Protein AF-A0A4U5VN07-F1 (afdb_monomer_lite)

Sequence (622 aa):
MDTQDQLTPVELQERLQALTEENLHLRDRNERLYTKMGYLESRLGHLANSSTDLSCRLVQSEEEKLKISKELVEEKIQTNKMREQFEEDTFELKTKILNQDAVIAELEMERDKLLRELQSAEARLKVGEKSGQGLSEEYATLKTNYQALAEAHDKELAQSEELSAELLALAQAQDTLRRQLQEQQHSVKTTTQGLHGELDRVRALISSMSHNRVKLEDLAALDKEQKSMEQTLLGNQDEIRDMLGKMKNSYEEQQRKLEEKVVAMGKEHQENKRAIRNNQQELSEQSAALMCSQSHVKEVEEENSKLQLRVKELNEEYRARLVCYLQDLSEYIDGLGEDKSPPETSKMRAFVDSMLQDVRSSYRAREEQLATAARSYKKRFQKITKTHHALLIAYRRDFLVQREQIMATPGSSLDPGPPEAHFSLDPAELRDETEKELQHLRQDKARLEGQLQAAREQVGFEKERALLITRATVAEAQVSELQDYIDNHLIRSGSHLMLRRKEVLNSHRYLVRVCEPGARQPCHNWNGQALCEGVHSEGIYGNARKEEGESGSEEEKVTMSTRNVEALCQGVMGTRTCQLGIRDAKVWSWTSGSLSAGAELMERQQDAWPLSHRKMWTDHMV

Organism: Collichthys lucidus (NCBI:txid240159)

InterPro domains:
  IPR029329 Domain of unknown function DUF4472 [PF14739] (61-167)
  IPR039873 Coiled-coil domain-containing protein 78 [PTHR22106] (10-458)

Structure (mmCIF, N/CA/C/O backbone):
data_AF-A0A4U5VN07-F1
#
_entry.id   AF-A0A4U5VN07-F1
#
loop_
_atom_site.group_PDB
_atom_site.id
_atom_site.type_symbol
_atom_site.label_atom_id
_atom_site.label_alt_id
_atom_site.label_comp_id
_atom_site.label_asym_id
_atom_site.label_entity_id
_atom_site.label_seq_id
_atom_site.pdbx_PDB_ins_code
_atom_site.Cartn_x
_atom_site.Cartn_y
_atom_site.Cartn_z
_atom_site.occupancy
_atom_site.B_iso_or_equiv
_atom_site.auth_seq_id
_atom_site.auth_comp_id
_atom_site.auth_asym_id
_atom_site.auth_atom_id
_atom_site.pdbx_PDB_model_num
ATOM 1 N N . MET A 1 1 ? 106.675 -15.591 -94.551 1.00 37.06 1 MET A N 1
ATOM 2 C CA . MET A 1 1 ? 105.604 -16.294 -95.288 1.00 37.06 1 MET A CA 1
ATOM 3 C C . MET A 1 1 ? 104.345 -15.460 -95.146 1.00 37.06 1 MET A C 1
ATOM 5 O O . MET A 1 1 ? 103.502 -15.759 -94.317 1.00 37.06 1 MET A O 1
ATOM 9 N N . ASP A 1 2 ? 104.322 -14.241 -95.678 1.00 41.53 2 ASP A N 1
ATOM 10 C CA . ASP A 1 2 ? 104.415 -13.868 -97.104 1.00 41.53 2 ASP A CA 1
ATOM 11 C C . ASP A 1 2 ? 103.267 -14.452 -97.916 1.00 41.53 2 ASP A C 1
ATOM 13 O O . ASP A 1 2 ? 103.430 -15.479 -98.559 1.00 41.53 2 ASP A O 1
ATOM 17 N N . THR A 1 3 ? 102.135 -13.757 -97.871 1.00 45.22 3 THR A N 1
ATOM 18 C CA . THR A 1 3 ? 101.269 -13.476 -99.023 1.00 45.22 3 THR A CA 1
ATOM 19 C C . THR A 1 3 ? 100.518 -12.196 -98.677 1.00 45.22 3 THR A C 1
ATOM 21 O O . THR A 1 3 ? 99.387 -12.204 -98.195 1.00 45.22 3 THR A O 1
ATOM 24 N N . GLN A 1 4 ? 101.218 -11.074 -98.815 1.00 50.81 4 GLN A N 1
ATOM 25 C CA . GLN A 1 4 ? 100.593 -9.764 -98.858 1.00 50.81 4 GLN A CA 1
ATOM 26 C C . GLN A 1 4 ? 99.996 -9.639 -100.258 1.00 50.81 4 GLN A C 1
ATOM 28 O O . GLN A 1 4 ? 100.651 -9.137 -101.169 1.00 50.81 4 GLN A O 1
ATOM 33 N N . ASP A 1 5 ? 98.792 -10.186 -100.437 1.00 52.19 5 ASP A N 1
ATOM 34 C CA . ASP A 1 5 ? 97.997 -9.927 -101.632 1.00 52.19 5 ASP A CA 1
ATOM 35 C C . ASP A 1 5 ? 97.761 -8.418 -101.682 1.00 52.19 5 ASP A C 1
ATOM 37 O O . ASP A 1 5 ? 97.031 -7.841 -100.869 1.00 52.19 5 ASP A O 1
ATOM 41 N N . GLN A 1 6 ? 98.474 -7.761 -102.599 1.00 55.31 6 GLN A N 1
ATOM 42 C CA . GLN A 1 6 ? 98.223 -6.386 -102.992 1.00 55.31 6 GLN A CA 1
ATOM 43 C C . GLN A 1 6 ? 96.867 -6.364 -103.695 1.00 55.31 6 GLN A C 1
ATOM 45 O O . GLN A 1 6 ? 96.784 -6.456 -104.916 1.00 55.31 6 GLN A O 1
ATOM 50 N N . LEU A 1 7 ? 95.809 -6.284 -102.888 1.00 55.81 7 LEU A N 1
ATOM 51 C CA . LEU A 1 7 ? 94.464 -5.976 -103.347 1.00 55.81 7 LEU A CA 1
ATOM 52 C C . LEU A 1 7 ? 94.530 -4.683 -104.158 1.00 55.81 7 LEU A C 1
ATOM 54 O O . LEU A 1 7 ? 95.069 -3.666 -103.704 1.00 55.81 7 LEU A O 1
ATOM 58 N N . THR A 1 8 ? 94.000 -4.730 -105.371 1.00 61.91 8 THR A N 1
ATOM 59 C CA . THR A 1 8 ? 93.901 -3.553 -106.227 1.00 61.91 8 THR A CA 1
ATOM 60 C C . THR A 1 8 ? 93.030 -2.485 -105.541 1.00 61.91 8 THR A C 1
ATOM 62 O O . THR A 1 8 ? 92.157 -2.819 -104.733 1.00 61.91 8 THR A O 1
ATOM 65 N N . PRO A 1 9 ? 93.216 -1.182 -105.836 1.00 68.81 9 PRO A N 1
ATOM 66 C CA . PRO A 1 9 ? 92.411 -0.112 -105.232 1.00 68.81 9 PRO A CA 1
ATOM 67 C C . PRO A 1 9 ? 90.896 -0.329 -105.380 1.00 68.81 9 PRO A C 1
ATOM 69 O O . PRO A 1 9 ? 90.124 0.110 -104.533 1.00 68.81 9 PRO A O 1
ATOM 72 N N . VAL A 1 10 ? 90.487 -1.042 -106.436 1.00 72.62 10 VAL A N 1
ATOM 73 C CA . VAL A 1 10 ? 89.098 -1.406 -106.734 1.00 72.62 10 VAL A CA 1
ATOM 74 C C . VAL A 1 10 ? 88.590 -2.510 -105.799 1.00 72.62 10 VAL A C 1
ATOM 76 O O . VAL A 1 10 ? 87.535 -2.341 -105.197 1.00 72.62 10 VAL A O 1
ATOM 79 N N . GLU A 1 11 ? 89.356 -3.581 -105.573 1.00 74.62 11 GLU A N 1
ATOM 80 C CA . GLU A 1 11 ? 88.974 -4.673 -104.656 1.00 74.62 11 GLU A CA 1
ATOM 81 C C . GLU A 1 11 ? 88.922 -4.214 -103.189 1.00 74.62 11 GLU A C 1
ATOM 83 O O . GLU A 1 11 ? 88.074 -4.661 -102.413 1.00 74.62 11 GLU A O 1
ATOM 88 N N . LEU A 1 12 ? 89.800 -3.282 -102.793 1.00 77.81 12 LEU A N 1
ATOM 89 C CA . LEU A 1 12 ? 89.718 -2.628 -101.481 1.00 77.81 12 LEU A CA 1
ATOM 90 C C . LEU A 1 12 ? 88.442 -1.792 -101.348 1.00 77.81 12 LEU A C 1
ATOM 92 O O . LEU A 1 12 ? 87.825 -1.790 -100.284 1.00 77.81 12 LEU A O 1
ATOM 96 N N . GLN A 1 13 ? 88.033 -1.101 -102.412 1.00 81.88 13 GLN A N 1
ATOM 97 C CA . GLN A 1 13 ? 86.827 -0.279 -102.416 1.00 81.88 13 GLN A CA 1
ATOM 98 C C . GLN A 1 13 ? 85.548 -1.126 -102.387 1.00 81.88 13 GLN A C 1
ATOM 100 O O . GLN A 1 13 ? 84.640 -0.810 -101.622 1.00 81.88 13 GLN A O 1
ATOM 105 N N . GLU A 1 14 ? 85.503 -2.236 -103.123 1.00 82.75 14 GLU A N 1
ATOM 106 C CA . GLU A 1 14 ? 84.403 -3.209 -103.072 1.00 82.75 14 GLU A CA 1
ATOM 107 C C . GLU A 1 14 ? 84.309 -3.891 -101.701 1.00 82.75 14 GLU A C 1
ATOM 109 O O . GLU A 1 14 ? 83.222 -4.018 -101.138 1.00 82.75 14 GLU A O 1
ATOM 114 N N . ARG A 1 15 ? 85.444 -4.267 -101.097 1.00 84.38 15 ARG A N 1
ATOM 115 C CA . ARG A 1 15 ? 85.459 -4.856 -99.750 1.00 84.38 15 ARG A CA 1
ATOM 116 C C . ARG A 1 15 ? 85.052 -3.856 -98.670 1.00 84.38 15 ARG A C 1
ATOM 118 O O . ARG A 1 15 ? 84.368 -4.238 -97.723 1.00 84.38 15 ARG A O 1
ATOM 125 N N . LEU A 1 16 ? 85.435 -2.586 -98.807 1.00 83.94 16 LEU A N 1
ATOM 126 C CA . LEU A 1 16 ? 84.947 -1.514 -97.939 1.00 83.94 16 LEU A CA 1
ATOM 127 C C . LEU A 1 16 ? 83.439 -1.309 -98.107 1.00 83.94 16 LEU A C 1
ATOM 129 O O . LEU A 1 16 ? 82.750 -1.205 -97.098 1.00 83.94 16 LEU A O 1
ATOM 133 N N . GLN A 1 17 ? 82.918 -1.317 -99.337 1.00 85.69 17 GLN A N 1
ATOM 134 C CA . GLN A 1 17 ? 81.478 -1.227 -99.600 1.00 85.69 17 GLN A CA 1
ATOM 135 C C . GLN A 1 17 ? 80.708 -2.401 -98.976 1.00 85.69 17 GLN A C 1
ATOM 137 O O . GLN A 1 17 ? 79.785 -2.166 -98.197 1.00 85.69 17 GLN A O 1
ATOM 142 N N . ALA A 1 18 ? 81.147 -3.644 -99.191 1.00 87.31 18 ALA A N 1
ATOM 143 C CA . ALA A 1 18 ? 80.535 -4.829 -98.586 1.00 87.31 18 ALA A CA 1
ATOM 144 C C . ALA A 1 18 ? 80.555 -4.779 -97.046 1.00 87.31 18 ALA A C 1
ATOM 146 O O . ALA A 1 18 ? 79.549 -5.059 -96.397 1.00 87.31 18 ALA A O 1
ATOM 147 N N . LEU A 1 19 ? 81.671 -4.346 -96.446 1.00 88.62 19 LEU A N 1
ATOM 148 C CA . LEU A 1 19 ? 81.761 -4.135 -94.999 1.00 88.62 19 LEU A CA 1
ATOM 149 C C . LEU A 1 19 ? 80.844 -3.005 -94.518 1.00 88.62 19 LEU A C 1
ATOM 151 O O . LEU A 1 19 ? 80.299 -3.099 -93.418 1.00 88.62 19 LEU A O 1
ATOM 155 N N . THR A 1 20 ? 80.659 -1.929 -95.289 1.00 89.00 20 THR A N 1
ATOM 156 C CA . THR A 1 20 ? 79.708 -0.867 -94.922 1.00 89.00 20 THR A CA 1
ATOM 157 C C . THR A 1 20 ? 78.258 -1.335 -94.991 1.00 89.00 20 THR A C 1
ATOM 159 O O . THR A 1 20 ? 77.483 -1.003 -94.095 1.00 89.00 20 THR A O 1
ATOM 162 N N . GLU A 1 21 ? 77.905 -2.148 -95.986 1.00 90.81 21 GLU A N 1
ATOM 163 C CA . GLU A 1 21 ? 76.577 -2.756 -96.118 1.00 90.81 21 GLU A CA 1
ATOM 164 C C . GLU A 1 21 ? 76.308 -3.768 -94.996 1.00 90.81 21 GLU A C 1
ATOM 166 O O . GLU A 1 21 ? 75.241 -3.745 -94.381 1.00 90.81 21 GLU A O 1
ATOM 171 N N . GLU A 1 22 ? 77.291 -4.602 -94.648 1.00 92.56 22 GLU A N 1
ATOM 172 C CA . GLU A 1 22 ? 77.198 -5.526 -93.514 1.00 92.56 22 GLU A CA 1
ATOM 173 C C . GLU A 1 22 ? 77.054 -4.771 -92.184 1.00 92.56 22 GLU A C 1
ATOM 175 O O . GLU A 1 22 ? 76.196 -5.109 -91.368 1.00 92.56 22 GLU A O 1
ATOM 180 N N . ASN A 1 23 ? 77.831 -3.702 -91.975 1.00 91.94 23 ASN A N 1
ATOM 181 C CA . ASN A 1 23 ? 77.691 -2.843 -90.797 1.00 91.94 23 ASN A CA 1
ATOM 182 C C . ASN A 1 23 ? 76.313 -2.175 -90.731 1.00 91.94 23 ASN A C 1
ATOM 184 O O . ASN A 1 23 ? 75.759 -2.047 -89.638 1.00 91.94 23 ASN A O 1
ATOM 188 N N . LEU A 1 24 ? 75.747 -1.763 -91.869 1.00 93.00 24 LEU A N 1
ATOM 189 C CA . LEU A 1 24 ? 74.392 -1.220 -91.929 1.00 93.00 24 LEU A CA 1
ATOM 190 C C . LEU A 1 24 ? 73.359 -2.287 -91.538 1.00 93.00 24 LEU A C 1
ATOM 192 O O . LEU A 1 24 ? 72.538 -2.051 -90.658 1.00 93.00 24 LEU A O 1
ATOM 196 N N . HIS A 1 25 ? 73.461 -3.496 -92.093 1.00 93.12 25 HIS A N 1
ATOM 197 C CA . HIS A 1 25 ? 72.570 -4.603 -91.743 1.00 93.12 25 HIS A CA 1
ATOM 198 C C . HIS A 1 25 ? 72.690 -5.017 -90.263 1.00 93.12 25 HIS A C 1
ATOM 200 O O . HIS A 1 25 ? 71.691 -5.326 -89.606 1.00 93.12 25 HIS A O 1
ATOM 206 N N . LEU A 1 26 ? 73.902 -5.009 -89.699 1.00 94.00 26 LEU A N 1
ATOM 207 C CA . LEU A 1 26 ? 74.126 -5.255 -88.273 1.00 94.00 26 LEU A CA 1
ATOM 208 C C . LEU A 1 26 ? 73.518 -4.152 -87.399 1.00 94.00 26 LEU A C 1
ATOM 210 O O . LEU A 1 26 ? 72.950 -4.467 -86.353 1.00 94.00 26 LEU A O 1
ATOM 214 N N . ARG A 1 27 ? 73.585 -2.884 -87.826 1.00 93.38 27 ARG A N 1
ATOM 215 C CA . ARG A 1 27 ? 72.910 -1.767 -87.147 1.00 93.38 27 ARG A CA 1
ATOM 216 C C . ARG A 1 27 ? 71.397 -1.951 -87.150 1.00 93.38 27 ARG A C 1
ATOM 218 O O . ARG A 1 27 ? 70.814 -1.970 -86.071 1.00 93.38 27 ARG A O 1
ATOM 225 N N . ASP A 1 28 ? 70.791 -2.223 -88.302 1.00 94.25 28 ASP A N 1
ATOM 226 C CA . ASP A 1 28 ? 69.347 -2.476 -88.411 1.00 94.25 28 ASP A CA 1
ATOM 227 C C . ASP A 1 28 ? 68.909 -3.664 -87.542 1.00 94.25 28 ASP A C 1
ATOM 229 O O . ASP A 1 28 ? 67.870 -3.640 -86.873 1.00 94.25 28 ASP A O 1
ATOM 233 N N . ARG A 1 29 ? 69.709 -4.738 -87.520 1.00 94.88 29 ARG A N 1
ATOM 234 C CA . ARG A 1 29 ? 69.444 -5.905 -86.672 1.00 94.88 29 ARG A CA 1
ATOM 235 C C . ARG A 1 29 ? 69.554 -5.559 -85.188 1.00 94.88 29 ARG A C 1
ATOM 237 O O . ARG A 1 29 ? 68.705 -6.005 -84.416 1.00 94.88 29 ARG A O 1
ATOM 244 N N . ASN A 1 30 ? 70.551 -4.772 -84.794 1.00 94.94 30 ASN A N 1
ATOM 245 C CA . ASN A 1 30 ? 70.700 -4.297 -83.422 1.00 94.94 30 ASN A CA 1
ATOM 246 C C . ASN A 1 30 ? 69.535 -3.391 -83.016 1.00 94.94 30 ASN A C 1
ATOM 248 O O . ASN A 1 30 ? 68.976 -3.595 -81.945 1.00 94.94 30 ASN A O 1
ATOM 252 N N . GLU A 1 31 ? 69.084 -2.473 -83.870 1.00 95.12 31 GLU A N 1
ATOM 253 C CA . GLU A 1 31 ? 67.903 -1.638 -83.607 1.00 95.12 31 GLU A CA 1
ATOM 254 C C . GLU A 1 31 ? 66.633 -2.482 -83.401 1.00 95.12 31 GLU A C 1
ATOM 256 O O . GLU A 1 31 ? 65.867 -2.269 -82.454 1.00 95.12 31 GLU A O 1
ATOM 261 N N . ARG A 1 32 ? 66.431 -3.527 -84.215 1.00 95.44 32 ARG A N 1
ATOM 262 C CA . ARG A 1 32 ? 65.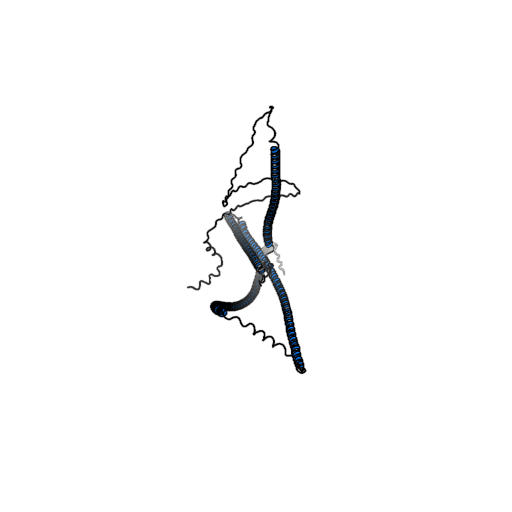335 -4.496 -84.016 1.00 95.44 32 ARG A CA 1
ATOM 263 C C . ARG A 1 32 ? 65.467 -5.291 -82.716 1.00 95.44 32 ARG A C 1
ATOM 265 O O . ARG A 1 32 ? 64.456 -5.688 -82.138 1.00 95.44 32 ARG A O 1
ATOM 272 N N . LEU A 1 33 ? 66.687 -5.576 -82.265 1.00 96.06 33 LEU A N 1
ATOM 273 C CA . LEU A 1 33 ? 66.914 -6.224 -80.973 1.00 96.06 33 LEU A CA 1
ATOM 274 C C . LEU A 1 33 ? 66.648 -5.255 -79.817 1.00 96.06 33 LEU A C 1
ATOM 276 O O . LEU A 1 33 ? 65.955 -5.645 -78.885 1.00 96.06 33 LEU A O 1
ATOM 280 N N . TYR A 1 34 ? 67.090 -3.998 -79.899 1.00 95.56 34 TYR A N 1
ATOM 281 C CA . TYR A 1 34 ? 66.819 -2.975 -78.884 1.00 95.56 34 TYR A CA 1
ATOM 282 C C . TYR A 1 34 ? 65.325 -2.692 -78.723 1.00 95.56 34 TYR A C 1
ATOM 284 O O . TYR A 1 34 ? 64.832 -2.644 -77.601 1.00 95.56 34 TYR A O 1
ATOM 292 N N . THR A 1 35 ? 64.575 -2.591 -79.821 1.00 96.12 35 THR A N 1
ATOM 293 C CA . THR A 1 35 ? 63.109 -2.430 -79.765 1.00 96.12 35 THR A CA 1
ATOM 294 C C . THR A 1 35 ? 62.417 -3.636 -79.123 1.00 96.12 35 THR A C 1
ATOM 296 O O . THR A 1 35 ? 61.515 -3.467 -78.303 1.00 96.12 35 THR A O 1
ATOM 299 N N . LYS A 1 36 ? 62.867 -4.862 -79.426 1.00 96.56 36 LYS A N 1
ATOM 300 C CA . LYS A 1 36 ? 62.377 -6.080 -78.758 1.00 96.56 36 LYS A CA 1
ATOM 301 C C . LYS A 1 36 ? 62.746 -6.124 -77.277 1.00 96.56 36 LYS A C 1
ATOM 303 O O . LYS A 1 36 ? 61.898 -6.507 -76.477 1.00 96.56 36 LYS A O 1
ATOM 308 N N . MET A 1 37 ? 63.969 -5.739 -76.909 1.00 96.06 37 MET A N 1
ATOM 309 C CA . MET A 1 37 ? 64.384 -5.647 -75.507 1.00 96.06 37 MET A CA 1
ATOM 310 C C . MET A 1 37 ? 63.524 -4.627 -74.762 1.00 96.06 37 MET A C 1
ATOM 312 O O . MET A 1 37 ? 62.933 -4.994 -73.757 1.00 96.06 37 MET A O 1
ATOM 316 N N . GLY A 1 38 ? 63.319 -3.426 -75.311 1.00 96.31 38 GLY A N 1
ATOM 317 C CA . GLY A 1 38 ? 62.449 -2.412 -74.705 1.00 96.31 38 GLY A CA 1
ATOM 318 C C . GLY A 1 38 ? 60.993 -2.871 -74.545 1.00 96.31 38 GLY A C 1
ATOM 319 O O . GLY A 1 38 ? 60.358 -2.599 -73.524 1.00 96.31 38 GLY A O 1
ATOM 320 N N . TYR A 1 39 ? 60.457 -3.633 -75.506 1.00 96.81 39 TYR A N 1
ATOM 321 C CA . TYR A 1 39 ? 59.136 -4.259 -75.371 1.00 96.81 39 TYR A CA 1
ATOM 322 C C . TYR A 1 39 ? 59.096 -5.300 -74.240 1.00 96.81 39 TYR A C 1
ATOM 324 O O . TYR A 1 39 ? 58.155 -5.314 -73.445 1.00 96.81 39 TYR A O 1
ATOM 332 N N . LEU A 1 40 ? 60.107 -6.171 -74.151 1.00 96.50 40 LEU A N 1
ATOM 333 C CA . LEU A 1 40 ? 60.197 -7.175 -73.089 1.00 96.50 40 LEU A CA 1
ATOM 334 C C . LEU A 1 40 ? 60.383 -6.530 -71.713 1.00 96.50 40 LEU A C 1
ATOM 336 O O . LEU A 1 40 ? 59.720 -6.949 -70.771 1.00 96.50 40 LEU A O 1
ATOM 340 N N . GLU A 1 41 ? 61.208 -5.492 -71.604 1.00 96.31 41 GLU A N 1
ATOM 341 C CA . GLU A 1 41 ? 61.393 -4.697 -70.386 1.00 96.31 41 GLU A CA 1
ATOM 342 C C . GLU A 1 41 ? 60.084 -4.037 -69.950 1.00 96.31 41 GLU A C 1
ATOM 344 O O . GLU A 1 41 ? 59.689 -4.159 -68.792 1.00 96.31 41 GLU A O 1
ATOM 349 N N . SER A 1 42 ? 59.349 -3.428 -70.885 1.00 96.50 42 SER A N 1
ATOM 350 C CA . SER A 1 42 ? 58.036 -2.835 -70.604 1.00 96.50 42 SER A CA 1
ATOM 351 C C . SER A 1 42 ? 57.043 -3.891 -70.117 1.00 96.50 42 SER A C 1
ATOM 353 O O . SER A 1 42 ? 56.349 -3.696 -69.120 1.00 96.50 42 SER A O 1
ATOM 355 N N . ARG A 1 43 ? 56.996 -5.056 -70.775 1.00 97.38 43 ARG A N 1
ATOM 356 C CA . ARG A 1 43 ? 56.123 -6.167 -70.377 1.00 97.38 43 ARG A CA 1
ATOM 357 C C . ARG A 1 43 ? 56.510 -6.741 -69.013 1.00 97.38 43 ARG A C 1
ATOM 359 O O . ARG A 1 43 ? 55.618 -7.050 -68.230 1.00 97.38 43 ARG A O 1
ATOM 366 N N . LEU A 1 44 ? 57.802 -6.866 -68.714 1.00 96.75 44 LEU A N 1
ATOM 367 C CA . LEU A 1 44 ? 58.292 -7.269 -67.395 1.00 96.75 44 LEU A CA 1
ATOM 368 C C . LEU A 1 44 ? 57.910 -6.242 -66.326 1.00 96.75 44 LEU A C 1
ATOM 370 O O . LEU A 1 44 ? 57.446 -6.640 -65.263 1.00 96.75 44 LEU A O 1
ATOM 374 N N . GLY A 1 45 ? 58.015 -4.945 -66.624 1.00 97.12 45 GLY A N 1
ATOM 375 C CA . GLY A 1 45 ? 57.554 -3.872 -65.742 1.00 97.12 45 GLY A CA 1
ATOM 376 C C . GLY A 1 45 ? 56.052 -3.956 -65.458 1.00 97.12 45 GLY A C 1
ATOM 377 O O . GLY A 1 45 ? 55.637 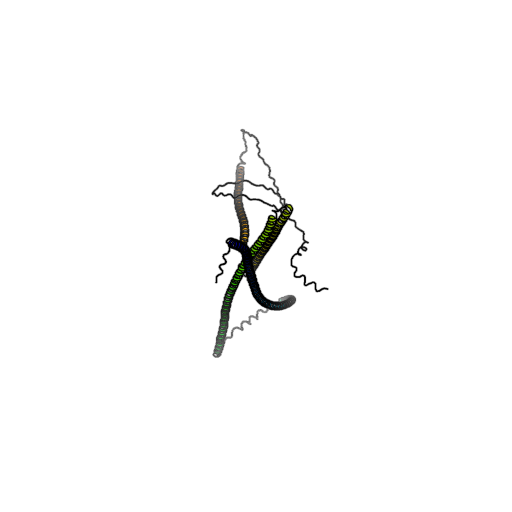-3.914 -64.303 1.00 97.12 45 GLY A O 1
ATOM 378 N N . HIS A 1 46 ? 55.228 -4.168 -66.488 1.00 96.75 46 HIS A N 1
ATOM 379 C CA . HIS A 1 46 ? 53.789 -4.385 -66.311 1.00 96.75 46 HIS A CA 1
ATOM 380 C C . HIS A 1 46 ? 53.480 -5.640 -65.489 1.00 96.75 46 HIS A C 1
ATOM 382 O O . HIS A 1 46 ? 52.629 -5.587 -64.604 1.00 96.75 46 HIS A O 1
ATOM 388 N N . LEU A 1 47 ? 54.178 -6.752 -65.743 1.00 96.19 47 LEU A N 1
ATOM 389 C CA . LEU A 1 47 ? 54.012 -7.983 -64.970 1.00 96.19 47 LEU A CA 1
ATOM 390 C C . LEU A 1 47 ? 54.401 -7.776 -63.503 1.00 96.19 47 LEU A C 1
ATOM 392 O O . LEU A 1 47 ? 53.632 -8.161 -62.627 1.00 96.19 47 LEU A O 1
ATOM 396 N N . ALA A 1 48 ? 55.524 -7.109 -63.228 1.00 96.06 48 ALA A N 1
ATOM 397 C CA . ALA A 1 48 ? 55.951 -6.777 -61.872 1.00 96.06 48 ALA A CA 1
ATOM 398 C C . ALA A 1 48 ? 54.913 -5.900 -61.155 1.00 96.06 48 ALA A C 1
ATOM 400 O O . ALA A 1 48 ? 54.511 -6.233 -60.044 1.00 96.06 48 ALA A O 1
ATOM 401 N N . ASN A 1 49 ? 54.404 -4.858 -61.819 1.00 96.44 49 ASN A N 1
ATOM 402 C CA . ASN A 1 49 ? 53.368 -3.980 -61.268 1.00 96.44 49 ASN A CA 1
ATOM 403 C C . ASN A 1 49 ? 52.045 -4.719 -61.013 1.00 96.44 49 ASN A C 1
ATOM 405 O O . ASN A 1 49 ? 51.394 -4.496 -59.999 1.00 96.44 49 ASN A O 1
ATOM 409 N N . SER A 1 50 ? 51.640 -5.623 -61.910 1.00 96.44 50 SER A N 1
ATOM 410 C CA . SER A 1 50 ? 50.440 -6.443 -61.696 1.00 96.44 50 SER A CA 1
ATOM 411 C C . SER A 1 50 ? 50.627 -7.452 -60.559 1.00 96.44 50 SER A C 1
ATOM 413 O O . SER A 1 50 ? 49.711 -7.676 -59.775 1.00 96.44 50 SER A O 1
ATOM 415 N N . SER A 1 51 ? 51.827 -8.023 -60.418 1.00 96.25 51 SER A N 1
ATOM 416 C CA . SER A 1 51 ? 52.160 -8.937 -59.326 1.00 96.25 51 SER A CA 1
ATOM 417 C C . SER A 1 51 ? 52.159 -8.218 -57.978 1.00 96.25 51 SER A C 1
ATOM 419 O O . SER A 1 51 ? 51.699 -8.790 -56.987 1.00 96.25 51 SER A O 1
ATOM 421 N N . THR A 1 52 ? 52.659 -6.980 -57.919 1.00 96.81 52 THR A N 1
ATOM 422 C CA . THR A 1 52 ? 52.641 -6.181 -56.689 1.00 96.81 52 THR A CA 1
ATOM 423 C C . THR A 1 52 ? 51.229 -5.710 -56.344 1.00 96.81 52 THR A C 1
ATOM 425 O O . THR A 1 52 ? 50.838 -5.861 -55.192 1.00 96.81 52 THR A O 1
ATOM 428 N N . ASP A 1 53 ? 50.423 -5.255 -57.313 1.00 97.81 53 ASP A N 1
ATOM 429 C CA . ASP A 1 53 ? 49.005 -4.900 -57.099 1.00 97.81 53 ASP A CA 1
ATOM 430 C C . ASP A 1 53 ? 48.197 -6.088 -56.554 1.00 97.81 53 ASP A C 1
ATOM 432 O O . ASP A 1 53 ? 47.507 -5.962 -55.543 1.00 97.81 53 ASP A O 1
ATOM 436 N N . LEU A 1 54 ? 48.341 -7.277 -57.154 1.00 96.88 54 LEU A N 1
ATOM 437 C CA . LEU A 1 54 ? 47.681 -8.490 -56.660 1.00 96.88 54 LEU A CA 1
ATOM 438 C C . LEU A 1 54 ? 48.132 -8.864 -55.241 1.00 96.88 54 LEU A C 1
ATOM 440 O O . LEU A 1 54 ? 47.299 -9.253 -54.425 1.00 96.88 54 LEU A O 1
ATOM 444 N N . SER A 1 55 ? 49.423 -8.710 -54.931 1.00 97.00 55 SER A N 1
ATOM 445 C CA . SER A 1 55 ? 49.946 -8.967 -53.583 1.00 97.00 55 SER A CA 1
ATOM 446 C C . SER A 1 55 ? 49.370 -7.982 -52.559 1.00 97.00 55 SER A C 1
ATOM 448 O O . SER A 1 55 ? 48.946 -8.401 -51.487 1.00 97.00 55 SER A O 1
ATOM 450 N N . CYS A 1 56 ? 49.274 -6.693 -52.900 1.00 97.06 56 CYS A N 1
ATOM 451 C CA . CYS A 1 56 ? 48.652 -5.678 -52.044 1.00 97.06 56 CYS A CA 1
ATOM 452 C C . CYS A 1 56 ? 47.168 -5.971 -51.785 1.00 97.06 56 CYS A C 1
ATOM 454 O O . CYS A 1 56 ? 46.719 -5.888 -50.644 1.00 97.06 56 CYS A O 1
ATOM 456 N N . ARG A 1 57 ? 46.407 -6.353 -52.820 1.00 98.06 57 ARG A N 1
ATOM 457 C CA . ARG A 1 57 ? 44.984 -6.707 -52.672 1.00 98.06 57 ARG A CA 1
ATOM 458 C C . ARG A 1 57 ? 44.780 -7.949 -51.815 1.00 98.06 57 ARG A C 1
ATOM 460 O O . ARG A 1 57 ? 43.838 -7.992 -51.029 1.00 98.06 57 ARG A O 1
ATOM 467 N N . LEU A 1 58 ? 45.654 -8.947 -51.950 1.00 97.88 58 LEU A N 1
ATOM 468 C CA . LEU A 1 58 ? 45.610 -10.134 -51.102 1.00 97.88 58 LEU A CA 1
ATOM 469 C C . LEU A 1 58 ? 45.807 -9.752 -49.632 1.00 97.88 58 LEU A C 1
ATOM 471 O O . LEU A 1 58 ? 44.975 -10.121 -48.808 1.00 97.88 58 LEU A O 1
ATOM 475 N N . VAL A 1 59 ? 46.833 -8.950 -49.326 1.00 97.94 59 VAL A N 1
ATOM 476 C CA . VAL A 1 59 ? 47.092 -8.461 -47.961 1.00 97.94 59 VAL A CA 1
ATOM 477 C C . VAL A 1 59 ? 45.882 -7.707 -47.404 1.00 97.94 59 VAL A C 1
ATOM 479 O O . VAL A 1 59 ? 45.430 -8.021 -46.308 1.00 97.94 59 VAL A O 1
ATOM 482 N N . GLN A 1 60 ? 45.288 -6.792 -48.175 1.00 97.31 60 GLN A N 1
ATOM 483 C CA . GLN A 1 60 ? 44.080 -6.067 -47.756 1.00 97.31 60 GLN A CA 1
ATOM 484 C C . GLN A 1 60 ? 42.907 -7.014 -47.462 1.00 97.31 60 GLN A C 1
ATOM 486 O O . GLN A 1 60 ? 42.240 -6.875 -46.441 1.00 97.31 60 GLN A O 1
ATOM 491 N N . SER A 1 61 ? 42.685 -8.024 -48.309 1.00 96.69 61 SER A N 1
ATOM 492 C CA . SER A 1 61 ? 41.616 -9.004 -48.083 1.00 96.69 61 SER A CA 1
ATOM 493 C C . SER A 1 61 ? 41.850 -9.868 -46.835 1.00 96.69 61 SER A C 1
ATOM 495 O O . SER A 1 61 ? 40.901 -10.232 -46.137 1.00 96.69 61 SER A O 1
ATOM 497 N N . GLU A 1 62 ? 43.110 -10.184 -46.518 1.00 97.56 62 GLU A N 1
ATOM 498 C CA . GLU A 1 62 ? 43.477 -10.902 -45.296 1.00 97.56 62 GLU A CA 1
ATOM 499 C C . GLU A 1 62 ? 43.294 -10.022 -44.053 1.00 97.56 62 GLU A C 1
ATOM 501 O O . GLU A 1 62 ? 42.754 -10.494 -43.051 1.00 97.56 62 GLU A O 1
ATOM 506 N N . GLU A 1 63 ? 43.660 -8.740 -44.123 1.00 97.50 63 GLU A N 1
ATOM 507 C CA . GLU A 1 63 ? 43.431 -7.757 -43.059 1.00 97.50 63 GLU A CA 1
ATOM 508 C C . GLU A 1 63 ? 41.936 -7.560 -42.774 1.00 97.50 63 GLU A C 1
ATOM 510 O O . GLU A 1 63 ? 41.516 -7.595 -41.615 1.00 97.50 63 GLU A O 1
ATOM 515 N N . GLU A 1 64 ? 41.110 -7.422 -43.813 1.00 97.00 64 GLU A N 1
ATOM 516 C CA . GLU A 1 64 ? 39.654 -7.331 -43.682 1.00 97.00 64 GLU A CA 1
ATOM 517 C C . GLU A 1 64 ? 39.065 -8.603 -43.066 1.00 97.00 64 GLU A C 1
ATOM 519 O O . GLU A 1 64 ? 38.258 -8.531 -42.137 1.00 97.00 64 GLU A O 1
ATOM 524 N N . LYS A 1 65 ? 39.512 -9.784 -43.509 1.00 98.25 65 LYS A N 1
ATOM 525 C CA . LYS A 1 65 ? 39.087 -11.061 -42.924 1.00 98.25 65 LYS A CA 1
ATOM 526 C C . LYS A 1 65 ? 39.449 -11.150 -41.442 1.00 98.25 65 LYS A C 1
ATOM 528 O O . LYS A 1 65 ? 38.627 -11.599 -40.640 1.00 98.25 65 LYS A O 1
ATOM 533 N N . LEU A 1 66 ? 40.655 -10.723 -41.065 1.00 98.19 66 LEU A N 1
ATOM 534 C CA . LEU A 1 66 ? 41.079 -10.680 -39.666 1.00 98.19 66 LEU A CA 1
ATOM 535 C C . LEU A 1 66 ? 40.229 -9.695 -38.862 1.00 98.19 66 LEU A C 1
ATOM 537 O O . LEU A 1 66 ? 39.782 -10.044 -37.768 1.00 98.19 66 LEU A O 1
ATOM 541 N N . LYS A 1 67 ? 39.932 -8.519 -39.420 1.00 98.38 67 LYS A N 1
ATOM 542 C CA . LYS A 1 67 ? 39.060 -7.519 -38.798 1.00 98.38 67 LYS A CA 1
ATOM 543 C C . LYS A 1 67 ? 37.658 -8.074 -38.526 1.00 98.38 67 LYS A C 1
ATOM 545 O O . LYS A 1 67 ? 37.214 -8.029 -37.383 1.00 98.38 67 LYS A O 1
ATOM 550 N N . ILE A 1 68 ? 37.021 -8.697 -39.518 1.00 98.00 68 ILE A N 1
ATOM 551 C CA . ILE A 1 68 ? 35.701 -9.333 -39.358 1.00 98.00 68 ILE A CA 1
ATOM 552 C C . ILE A 1 68 ? 35.765 -10.472 -38.331 1.00 98.00 68 ILE A C 1
ATOM 554 O O . ILE A 1 68 ? 34.874 -10.611 -37.497 1.00 98.00 68 ILE A O 1
ATOM 558 N N . SER A 1 69 ? 36.828 -11.286 -38.348 1.00 97.56 69 SER A N 1
ATOM 559 C CA . SER A 1 69 ? 36.989 -12.374 -37.374 1.00 97.56 69 SER A CA 1
ATOM 560 C C . SER A 1 69 ? 37.146 -11.864 -35.937 1.00 97.56 69 SER A C 1
ATOM 562 O O . SER A 1 69 ? 36.624 -12.483 -35.011 1.00 97.56 69 SER A O 1
ATOM 564 N N . LYS A 1 70 ? 37.812 -10.717 -35.752 1.00 98.44 70 LYS A N 1
ATOM 565 C CA . LYS A 1 70 ? 37.955 -10.044 -34.459 1.00 98.44 70 LYS A CA 1
ATOM 566 C C . LYS A 1 70 ? 36.610 -9.507 -33.973 1.00 98.44 70 LYS A C 1
ATOM 568 O O . LYS A 1 70 ? 36.225 -9.819 -32.851 1.00 98.44 70 LYS A O 1
ATOM 573 N N . GLU A 1 71 ? 35.891 -8.773 -34.820 1.00 97.94 71 GLU A N 1
ATOM 574 C CA . GLU A 1 71 ? 34.557 -8.238 -34.508 1.00 97.94 71 GLU A CA 1
ATOM 575 C C . GLU A 1 71 ? 33.581 -9.371 -34.146 1.00 97.94 71 GLU A C 1
ATOM 577 O O . GLU A 1 71 ? 32.884 -9.296 -33.139 1.00 97.94 71 GLU A O 1
ATOM 582 N N . LEU A 1 72 ? 33.608 -10.493 -34.874 1.00 98.38 72 LEU A N 1
ATOM 583 C CA . LEU A 1 72 ? 32.793 -11.671 -34.560 1.00 98.38 72 LEU A CA 1
ATOM 584 C C . LEU A 1 72 ? 33.104 -12.261 -33.174 1.00 98.38 72 LEU A C 1
ATOM 586 O O . LEU A 1 72 ? 32.198 -12.696 -32.460 1.00 98.38 72 LEU A O 1
ATOM 590 N N . VAL A 1 73 ? 34.383 -12.320 -32.793 1.00 98.62 73 VAL A N 1
ATOM 591 C CA . VAL A 1 73 ? 34.786 -12.797 -31.462 1.00 98.62 73 VAL A CA 1
ATOM 592 C C . VAL A 1 73 ? 34.355 -11.809 -30.380 1.00 98.62 73 VAL A C 1
ATOM 594 O O . VAL A 1 73 ? 33.856 -12.245 -29.344 1.00 98.62 73 VAL A O 1
ATOM 597 N N . GLU A 1 74 ? 34.494 -10.506 -30.614 1.00 98.12 74 GLU A N 1
ATOM 598 C CA . GLU A 1 74 ? 34.043 -9.462 -29.689 1.00 98.12 74 GLU A CA 1
ATOM 599 C C . GLU A 1 74 ? 32.529 -9.535 -29.457 1.00 98.12 74 GLU A C 1
ATOM 601 O O . GLU A 1 74 ? 32.100 -9.602 -28.305 1.00 98.12 74 GLU A O 1
ATOM 606 N N . GLU A 1 75 ? 31.730 -9.655 -30.517 1.00 97.62 75 GLU A N 1
ATOM 607 C CA . GLU A 1 75 ? 30.277 -9.852 -30.430 1.00 97.62 75 GLU A CA 1
ATOM 608 C C . GLU A 1 75 ? 29.908 -11.139 -29.679 1.00 97.62 75 GLU A C 1
ATOM 610 O O . GLU A 1 75 ? 28.995 -11.162 -28.850 1.00 97.62 75 GLU A O 1
ATOM 615 N N . LYS A 1 76 ? 30.654 -12.230 -29.894 1.00 97.62 76 LYS A N 1
ATOM 616 C CA . LYS A 1 76 ? 30.440 -13.487 -29.162 1.00 97.62 76 LYS A CA 1
ATOM 617 C C . LYS A 1 76 ? 30.768 -13.352 -27.675 1.00 97.62 76 LYS A C 1
ATOM 619 O O . LYS A 1 76 ? 30.069 -13.930 -26.842 1.00 97.62 76 LYS A O 1
ATOM 624 N N . ILE A 1 77 ? 31.806 -12.591 -27.329 1.00 98.38 77 ILE A N 1
ATOM 625 C CA . ILE A 1 77 ? 32.139 -12.274 -25.936 1.00 98.38 77 ILE A CA 1
ATOM 626 C C . ILE A 1 77 ? 31.034 -11.417 -25.317 1.00 98.38 77 ILE A C 1
ATOM 628 O O . ILE A 1 77 ? 30.600 -11.719 -24.210 1.00 98.38 77 ILE A O 1
ATOM 632 N N . GLN A 1 78 ? 30.548 -10.387 -26.014 1.00 97.81 78 GLN A N 1
ATOM 633 C CA . GLN A 1 78 ? 29.449 -9.550 -25.527 1.00 97.81 78 GLN A CA 1
ATOM 634 C C . GLN A 1 78 ? 28.167 -10.365 -25.322 1.00 97.81 78 GLN A C 1
ATOM 636 O O . GLN A 1 78 ? 27.557 -10.286 -24.261 1.00 97.81 78 GLN A O 1
ATOM 641 N N . THR A 1 79 ? 27.816 -11.229 -26.276 1.00 97.69 79 THR A N 1
ATOM 642 C CA . THR A 1 79 ? 26.665 -12.138 -26.167 1.00 97.69 79 THR A CA 1
ATOM 643 C C . THR A 1 79 ? 26.790 -13.063 -24.954 1.00 97.69 79 THR A C 1
ATOM 645 O O . THR A 1 79 ? 25.828 -13.243 -24.209 1.00 97.69 79 THR A O 1
ATOM 648 N N . ASN A 1 80 ? 27.977 -13.635 -24.723 1.00 98.25 80 ASN A N 1
ATOM 649 C CA . ASN A 1 80 ? 28.227 -14.474 -23.552 1.00 98.25 80 ASN A CA 1
ATOM 650 C C . ASN A 1 80 ? 28.120 -13.681 -22.243 1.00 98.25 80 ASN A C 1
ATOM 652 O O . ASN A 1 80 ? 27.488 -14.174 -21.319 1.00 98.25 80 ASN A O 1
ATOM 656 N N . LYS A 1 81 ? 28.661 -12.457 -22.180 1.00 98.44 81 LYS A N 1
ATOM 657 C CA . LYS A 1 81 ? 28.539 -11.582 -21.001 1.00 98.44 81 LYS A CA 1
ATOM 658 C C . LYS A 1 81 ? 27.084 -11.260 -20.674 1.00 98.44 81 LYS A C 1
ATOM 660 O O . LYS A 1 81 ? 26.691 -11.346 -19.519 1.00 98.44 81 LYS A O 1
ATOM 665 N N . MET A 1 82 ? 26.280 -10.933 -21.688 1.00 95.75 82 MET A N 1
ATOM 666 C CA . MET A 1 82 ? 24.847 -10.702 -21.491 1.00 95.75 82 MET A CA 1
ATOM 667 C C . MET A 1 82 ? 24.151 -11.968 -20.985 1.00 95.75 82 MET A C 1
ATOM 669 O O . MET A 1 82 ? 23.340 -11.894 -20.070 1.00 95.75 82 MET A O 1
ATOM 673 N N . ARG A 1 83 ? 24.483 -13.145 -21.536 1.00 98.00 83 ARG A N 1
ATOM 674 C CA . ARG A 1 83 ? 23.938 -14.422 -21.051 1.00 98.00 83 ARG A CA 1
ATOM 675 C C . ARG A 1 83 ? 24.314 -14.692 -19.591 1.00 98.00 83 ARG A C 1
ATOM 677 O O . ARG A 1 83 ? 23.441 -15.083 -18.831 1.00 98.00 83 ARG A O 1
ATOM 684 N N . GLU A 1 84 ? 25.571 -14.477 -19.211 1.00 97.31 84 GLU A N 1
ATOM 685 C CA . GLU A 1 84 ? 26.045 -14.650 -17.829 1.00 97.31 84 GLU A CA 1
ATOM 686 C C . GLU A 1 84 ? 25.285 -13.734 -16.860 1.00 97.31 84 GLU A C 1
ATOM 688 O O . GLU A 1 84 ? 24.812 -14.207 -15.832 1.00 97.31 84 GLU A O 1
ATOM 693 N N . GLN A 1 85 ? 25.070 -12.467 -17.229 1.00 96.50 85 GLN A N 1
ATOM 694 C CA . GLN A 1 85 ? 24.245 -11.538 -16.445 1.00 96.50 85 GLN A CA 1
ATOM 695 C C . GLN A 1 85 ? 22.800 -12.027 -16.307 1.00 96.50 85 GLN A C 1
ATOM 697 O O . GLN A 1 85 ? 22.255 -12.045 -15.210 1.00 96.50 85 GLN A O 1
ATOM 702 N N . PHE A 1 86 ? 22.183 -12.493 -17.398 1.00 96.25 86 PHE A N 1
ATOM 703 C CA . PHE A 1 86 ? 20.829 -13.044 -17.325 1.00 96.25 86 PHE A CA 1
ATOM 704 C C . PHE A 1 86 ? 20.748 -14.293 -16.441 1.00 96.25 86 PHE A C 1
ATOM 706 O O . PHE A 1 86 ? 19.742 -14.495 -15.761 1.00 96.25 86 PHE A O 1
ATOM 713 N N . GLU A 1 87 ? 21.771 -15.147 -16.450 1.00 97.88 87 GLU A N 1
ATOM 714 C CA . GLU A 1 87 ? 21.847 -16.327 -15.583 1.00 97.88 87 GLU A CA 1
ATOM 715 C C . GLU A 1 87 ? 21.998 -15.933 -14.104 1.00 97.88 87 GLU A C 1
ATOM 717 O O . GLU A 1 87 ? 21.322 -16.518 -13.254 1.00 97.88 87 GLU A O 1
ATOM 722 N N . GLU A 1 88 ? 22.808 -14.914 -13.805 1.00 97.69 88 GLU A N 1
ATOM 723 C CA . GLU A 1 88 ? 22.969 -14.337 -12.465 1.00 97.69 88 GLU A CA 1
ATOM 724 C C . GLU A 1 88 ? 21.654 -13.731 -11.952 1.00 97.69 88 GLU A C 1
ATOM 726 O O . GLU A 1 88 ? 21.145 -14.166 -10.916 1.00 97.69 88 GLU A O 1
ATOM 731 N N . ASP A 1 89 ? 21.022 -12.845 -12.726 1.00 96.75 89 ASP A N 1
ATOM 732 C CA . ASP A 1 89 ? 19.726 -12.241 -12.391 1.00 96.75 89 ASP A CA 1
ATOM 733 C C . ASP A 1 89 ? 18.645 -13.311 -12.180 1.00 96.75 89 ASP A C 1
ATOM 735 O O . ASP A 1 89 ? 17.835 -13.241 -11.251 1.00 96.75 89 ASP A O 1
ATOM 739 N N . THR A 1 90 ? 18.634 -14.349 -13.023 1.00 97.31 90 THR A N 1
ATOM 740 C CA . THR A 1 90 ? 17.693 -15.470 -12.892 1.00 97.31 90 THR A CA 1
ATOM 741 C C . THR A 1 90 ? 17.913 -16.220 -11.580 1.00 97.31 90 THR A C 1
ATOM 743 O O . THR A 1 90 ? 16.944 -16.605 -10.918 1.00 97.31 90 THR A O 1
ATOM 746 N N . PHE A 1 91 ? 19.167 -16.433 -11.181 1.00 98.12 91 PHE A N 1
ATOM 747 C CA . PHE A 1 91 ? 19.499 -17.085 -9.919 1.00 98.12 91 PHE A CA 1
ATOM 748 C C . PHE A 1 91 ? 19.109 -16.225 -8.710 1.00 98.12 91 PHE A C 1
ATOM 750 O O . PHE A 1 91 ? 18.512 -16.738 -7.755 1.00 98.12 91 PHE A O 1
ATOM 757 N N . GLU A 1 92 ? 19.372 -14.919 -8.756 1.00 97.94 92 GLU A N 1
ATOM 758 C CA . GLU A 1 92 ? 18.965 -13.986 -7.706 1.00 97.94 92 GLU A CA 1
ATOM 759 C C . GLU A 1 92 ? 17.445 -13.930 -7.547 1.00 97.94 92 GLU A C 1
ATOM 761 O O . GLU A 1 92 ? 16.926 -14.047 -6.433 1.00 97.94 92 GLU A O 1
ATOM 766 N N . LEU A 1 93 ? 16.713 -13.793 -8.655 1.00 96.56 93 LEU A N 1
ATOM 767 C CA . LEU A 1 93 ? 15.252 -13.775 -8.650 1.00 96.56 93 LEU A CA 1
ATOM 768 C C . LEU A 1 93 ? 14.686 -15.088 -8.117 1.00 96.56 93 LEU A C 1
ATOM 770 O O . LEU A 1 93 ? 13.788 -15.069 -7.277 1.00 96.56 93 LEU A O 1
ATOM 774 N N . LYS A 1 94 ? 15.241 -16.230 -8.531 1.00 98.38 94 LYS A N 1
ATOM 775 C CA . LYS A 1 94 ? 14.836 -17.540 -8.011 1.00 98.38 94 LYS A CA 1
ATOM 776 C C . LYS A 1 94 ? 15.072 -17.651 -6.505 1.00 98.38 94 LYS A C 1
ATOM 778 O O . LYS A 1 94 ? 14.226 -18.188 -5.796 1.00 98.38 94 LYS A O 1
ATOM 783 N N . THR A 1 95 ? 16.182 -17.111 -6.009 1.00 98.38 95 THR A N 1
ATOM 784 C CA . THR A 1 95 ? 16.480 -17.068 -4.571 1.00 98.38 95 THR A CA 1
ATOM 785 C C . THR A 1 95 ? 15.472 -16.192 -3.821 1.00 98.38 95 THR A C 1
ATOM 787 O O . THR A 1 95 ? 14.955 -16.602 -2.784 1.00 98.38 95 THR A O 1
ATOM 790 N N . LYS A 1 96 ? 15.121 -15.018 -4.365 1.00 98.31 96 LYS A N 1
ATOM 791 C CA . LYS A 1 96 ? 14.091 -14.135 -3.790 1.00 98.31 96 LYS A CA 1
ATOM 792 C C . LYS A 1 96 ? 12.713 -14.803 -3.758 1.00 98.31 96 LYS A C 1
ATOM 794 O O . LYS A 1 96 ? 12.041 -14.704 -2.737 1.00 98.31 96 LYS A O 1
ATOM 799 N N . ILE A 1 97 ? 12.326 -15.511 -4.822 1.00 97.31 97 ILE A N 1
ATOM 800 C CA . ILE A 1 97 ? 11.064 -16.268 -4.883 1.00 97.31 97 ILE A CA 1
ATOM 801 C C . ILE A 1 97 ? 11.032 -17.341 -3.793 1.00 97.31 97 ILE A C 1
ATOM 803 O O . ILE A 1 97 ? 10.083 -17.382 -3.024 1.00 97.31 97 ILE A O 1
ATOM 807 N N . LEU A 1 98 ? 12.092 -18.142 -3.650 1.00 98.19 98 LEU A N 1
ATOM 808 C CA . LEU A 1 98 ? 12.149 -19.178 -2.611 1.00 98.19 98 LEU A CA 1
ATOM 809 C C . LEU A 1 98 ? 12.057 -18.598 -1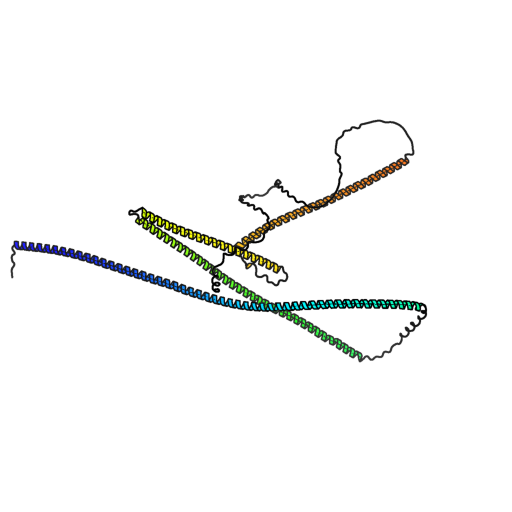.192 1.00 98.19 98 LEU A C 1
ATOM 811 O O . LEU A 1 98 ? 11.402 -19.179 -0.330 1.00 98.19 98 LEU A O 1
ATOM 815 N N . ASN A 1 99 ? 12.680 -17.443 -0.948 1.00 97.44 99 ASN A N 1
ATOM 816 C CA . ASN A 1 99 ? 12.566 -16.757 0.338 1.00 97.44 99 ASN A CA 1
ATOM 817 C C . ASN A 1 99 ? 11.140 -16.243 0.584 1.00 97.44 99 ASN A C 1
ATOM 819 O O . ASN A 1 99 ? 10.635 -16.347 1.698 1.00 97.44 99 ASN A O 1
ATOM 823 N N . GLN A 1 100 ? 10.478 -15.705 -0.444 1.00 97.94 100 GLN A N 1
ATOM 824 C CA . GLN A 1 100 ? 9.081 -15.277 -0.349 1.00 97.94 100 GLN A CA 1
ATOM 825 C C . GLN A 1 100 ? 8.142 -16.465 -0.116 1.00 97.94 100 GLN A C 1
ATOM 827 O O . GLN A 1 100 ? 7.263 -16.366 0.734 1.00 97.94 100 GLN A O 1
ATOM 832 N N . ASP A 1 101 ? 8.362 -17.595 -0.789 1.00 97.81 101 ASP A N 1
ATOM 833 C CA . ASP A 1 101 ? 7.598 -18.829 -0.583 1.00 97.81 101 ASP A CA 1
ATOM 834 C C . ASP A 1 101 ? 7.747 -19.351 0.856 1.00 97.81 101 ASP A C 1
ATOM 836 O O . ASP A 1 101 ? 6.768 -19.795 1.457 1.00 97.81 101 ASP A O 1
ATOM 840 N N . ALA A 1 102 ? 8.944 -19.245 1.446 1.00 98.00 102 ALA A N 1
ATOM 841 C CA . ALA A 1 102 ? 9.169 -19.596 2.848 1.00 98.00 102 ALA A CA 1
ATOM 842 C C . ALA A 1 102 ? 8.366 -18.695 3.803 1.00 98.00 102 ALA A C 1
ATOM 844 O O . ALA A 1 102 ? 7.684 -19.203 4.692 1.00 98.00 102 ALA A O 1
ATOM 845 N N . VAL A 1 103 ? 8.375 -17.376 3.579 1.00 98.31 103 VAL A N 1
ATOM 846 C CA . VAL A 1 103 ? 7.575 -16.424 4.371 1.00 98.31 103 VAL A CA 1
ATOM 847 C C . VAL A 1 103 ? 6.074 -16.683 4.204 1.00 98.31 103 VAL A C 1
ATOM 849 O O . VAL A 1 103 ? 5.327 -16.634 5.177 1.00 98.31 103 VAL A O 1
ATOM 852 N N . ILE A 1 104 ? 5.610 -16.993 2.989 1.00 97.19 104 ILE A N 1
ATOM 853 C CA . ILE A 1 104 ? 4.206 -17.352 2.744 1.00 97.19 104 ILE A CA 1
ATOM 854 C C . ILE A 1 104 ? 3.832 -18.604 3.545 1.00 97.19 104 ILE A C 1
ATOM 856 O O . ILE A 1 104 ? 2.799 -18.599 4.210 1.00 97.19 104 ILE A O 1
ATOM 860 N N . ALA A 1 105 ? 4.677 -19.638 3.550 1.00 97.81 105 ALA A N 1
ATOM 861 C CA . ALA A 1 105 ? 4.430 -20.851 4.327 1.00 97.81 105 ALA A CA 1
ATOM 862 C C . ALA A 1 105 ? 4.364 -20.575 5.843 1.00 97.81 105 ALA A C 1
ATOM 864 O O . ALA A 1 105 ? 3.517 -21.138 6.538 1.00 97.81 105 ALA A O 1
ATOM 865 N N . GLU A 1 106 ? 5.211 -19.684 6.369 1.00 97.94 106 GLU A N 1
ATOM 866 C CA . GLU A 1 106 ? 5.146 -19.242 7.770 1.00 97.94 106 GLU A CA 1
ATOM 867 C C . GLU A 1 106 ? 3.818 -18.532 8.079 1.00 97.94 106 GLU A C 1
ATOM 869 O O . GLU A 1 106 ? 3.136 -18.883 9.046 1.00 97.94 106 GLU A O 1
ATOM 874 N N . LEU A 1 107 ? 3.391 -17.605 7.218 1.00 96.50 107 LEU A N 1
ATOM 875 C CA . LEU A 1 107 ? 2.115 -16.898 7.364 1.00 96.50 107 LEU A CA 1
ATOM 876 C C . LEU A 1 107 ? 0.905 -17.840 7.262 1.00 96.50 107 LEU A C 1
ATOM 878 O O . LEU A 1 107 ? -0.084 -17.665 7.976 1.00 96.50 107 LEU A O 1
ATOM 882 N N . GLU A 1 108 ? 0.961 -18.861 6.406 1.00 97.19 108 GLU A N 1
ATOM 883 C CA . GLU A 1 108 ? -0.080 -19.889 6.318 1.00 97.19 108 GLU A CA 1
ATOM 884 C C . GLU A 1 108 ? -0.175 -20.715 7.607 1.00 97.19 108 GLU A C 1
ATOM 886 O O . GLU A 1 108 ? -1.277 -20.973 8.100 1.00 97.19 108 GLU A O 1
ATOM 891 N N . MET A 1 109 ? 0.965 -21.061 8.208 1.00 97.50 109 MET A N 1
ATOM 892 C CA . MET A 1 109 ? 1.013 -21.758 9.495 1.00 97.50 109 MET A CA 1
ATOM 893 C C . MET A 1 109 ? 0.442 -20.906 10.637 1.00 97.50 109 MET A C 1
ATOM 895 O O . MET A 1 109 ? -0.288 -21.421 11.492 1.00 97.50 109 MET A O 1
ATOM 899 N N . GLU A 1 110 ? 0.736 -19.604 10.654 1.00 97.81 110 GLU A N 1
ATOM 900 C CA . GLU A 1 110 ? 0.165 -18.659 11.619 1.00 97.81 110 GLU A CA 1
ATOM 901 C C . GLU A 1 110 ? -1.344 -18.498 11.439 1.00 97.81 110 GLU A C 1
ATOM 903 O O . GLU A 1 110 ? -2.093 -18.589 12.416 1.00 97.81 110 GLU A O 1
ATOM 908 N N . ARG A 1 111 ? -1.815 -18.352 10.195 1.00 97.50 111 ARG A N 1
ATOM 909 C CA . ARG A 1 111 ? -3.247 -18.340 9.871 1.00 97.50 111 ARG A CA 1
ATOM 910 C C . ARG A 1 111 ? -3.933 -19.591 10.416 1.00 97.50 111 ARG A C 1
ATOM 912 O O . ARG A 1 111 ? -4.960 -19.484 11.082 1.00 97.50 111 ARG A O 1
ATOM 919 N N . ASP A 1 112 ? -3.368 -20.771 10.185 1.00 98.12 112 ASP A N 1
ATOM 920 C CA . ASP A 1 112 ? -3.961 -22.039 10.622 1.00 98.12 112 ASP A CA 1
ATOM 921 C C . ASP A 1 112 ? -3.921 -22.221 12.144 1.00 98.12 112 ASP A C 1
ATOM 923 O O . ASP A 1 112 ? -4.780 -22.889 12.732 1.00 98.12 112 ASP A O 1
ATOM 927 N N . LYS A 1 113 ? -2.937 -21.625 12.822 1.00 98.38 113 LYS A N 1
ATOM 928 C CA . LYS A 1 113 ? -2.916 -21.528 14.285 1.00 98.38 113 LYS A CA 1
ATOM 929 C C . LYS A 1 113 ? -4.052 -20.633 14.786 1.00 98.38 113 LYS A C 1
ATOM 931 O O . LYS A 1 113 ? -4.832 -21.078 15.627 1.00 98.38 113 LYS A O 1
ATOM 936 N N . LEU A 1 114 ? -4.192 -19.429 14.233 1.00 97.62 114 LEU A N 1
ATOM 937 C CA . LEU A 1 114 ? -5.242 -18.480 14.612 1.00 97.62 114 LEU A CA 1
ATOM 938 C C . LEU A 1 114 ? -6.644 -19.027 14.323 1.00 97.62 114 LEU A C 1
ATOM 940 O O . LEU A 1 114 ? -7.545 -18.867 15.141 1.00 97.62 114 LEU A O 1
ATOM 944 N N . LEU A 1 115 ? -6.833 -19.738 13.209 1.00 98.38 115 LEU A N 1
ATOM 945 C CA . LEU A 1 115 ? -8.100 -20.400 12.890 1.00 98.38 115 LEU A CA 1
ATOM 946 C C . LEU A 1 115 ? -8.476 -21.457 13.937 1.00 98.38 115 LEU A C 1
ATOM 948 O O . LEU A 1 115 ? -9.635 -21.531 14.344 1.00 98.38 115 LEU A O 1
ATOM 952 N N . ARG A 1 116 ? -7.510 -22.246 14.424 1.00 98.38 116 ARG A N 1
ATOM 953 C CA . ARG A 1 116 ? -7.751 -23.212 15.512 1.00 98.38 116 ARG A CA 1
ATOM 954 C C . ARG A 1 116 ? -8.095 -22.518 16.828 1.00 98.38 116 ARG A C 1
ATOM 956 O O . ARG A 1 116 ? -8.995 -22.965 17.539 1.00 98.38 116 ARG A O 1
ATOM 963 N N . GLU A 1 117 ? -7.410 -21.424 17.150 1.00 97.62 117 GLU A N 1
ATOM 964 C CA . GLU A 1 117 ? -7.709 -20.619 18.339 1.00 97.62 117 GLU A CA 1
ATOM 965 C C . GLU A 1 117 ? -9.114 -20.007 18.260 1.00 97.62 117 GLU A C 1
ATOM 967 O O . GLU A 1 117 ? -9.878 -20.121 19.222 1.00 97.62 117 GLU A O 1
ATOM 972 N N . LEU A 1 118 ? -9.498 -19.468 17.100 1.00 98.00 118 LEU A N 1
ATOM 973 C CA . LEU A 1 118 ? -10.836 -18.939 16.839 1.00 98.00 118 LEU A CA 1
ATOM 974 C C . LEU A 1 118 ? -11.906 -20.019 17.030 1.00 98.00 118 LEU A C 1
ATOM 976 O O . LEU A 1 118 ? -12.839 -19.819 17.804 1.00 98.00 118 LEU A O 1
ATOM 980 N N . GLN A 1 119 ? -11.735 -21.195 16.420 1.00 98.25 119 GLN A N 1
ATOM 981 C CA . GLN A 1 119 ? -12.660 -22.322 16.587 1.00 98.25 119 GLN A CA 1
ATOM 982 C C . GLN A 1 119 ? -12.786 -22.757 18.055 1.00 98.25 119 GLN A C 1
ATOM 984 O O . GLN A 1 119 ? -13.883 -23.056 18.532 1.00 98.25 119 GLN A O 1
ATOM 989 N N . SER A 1 120 ? -11.680 -22.757 18.807 1.00 97.44 120 SER A N 1
ATOM 990 C CA . SER A 1 120 ? -11.708 -23.062 20.241 1.00 97.44 120 SER A CA 1
ATOM 991 C C . SER A 1 120 ? -12.461 -21.995 21.049 1.00 97.44 120 SER A C 1
ATOM 993 O O . SER A 1 120 ? -13.196 -22.318 21.985 1.00 97.44 120 SER A O 1
ATOM 995 N N . ALA A 1 121 ? -12.325 -20.717 20.681 1.00 97.31 121 ALA A N 1
ATOM 996 C CA . ALA A 1 121 ? -13.035 -19.612 21.309 1.00 97.31 121 ALA A CA 1
ATOM 997 C C . ALA A 1 121 ? -14.537 -19.664 21.004 1.00 97.31 121 ALA A C 1
ATOM 999 O O . ALA A 1 121 ? -15.338 -19.569 21.933 1.00 97.31 121 ALA A O 1
ATOM 1000 N N . GLU A 1 122 ? -14.912 -19.916 19.751 1.00 98.38 122 GLU A N 1
ATOM 1001 C CA . GLU A 1 122 ? -16.300 -20.124 19.335 1.00 98.38 122 GLU A CA 1
ATOM 1002 C C . GLU A 1 122 ? -16.952 -21.296 20.076 1.00 98.38 122 GLU A C 1
ATOM 1004 O O . GLU A 1 122 ? -18.092 -21.191 20.527 1.00 98.38 122 GLU A O 1
ATOM 1009 N N . ALA A 1 123 ? -16.235 -22.412 20.250 1.00 97.81 123 ALA A N 1
ATOM 1010 C CA . ALA A 1 123 ? -16.739 -23.553 21.009 1.00 97.81 123 ALA A CA 1
ATOM 1011 C C . ALA A 1 123 ? -16.999 -23.192 22.482 1.00 97.81 123 ALA A C 1
ATOM 1013 O O . ALA A 1 123 ? -18.052 -23.539 23.019 1.00 97.81 123 ALA A O 1
ATOM 1014 N N . ARG A 1 124 ? -16.083 -22.454 23.128 1.00 98.12 124 ARG A N 1
ATOM 1015 C CA . ARG A 1 124 ? -16.270 -21.970 24.510 1.00 98.12 124 ARG A CA 1
ATOM 1016 C C . ARG A 1 124 ? -17.459 -21.022 24.626 1.00 98.12 124 ARG A C 1
ATOM 1018 O O . ARG A 1 124 ? -18.236 -21.146 25.568 1.00 98.12 124 ARG A O 1
ATOM 1025 N N . LEU A 1 125 ? -17.621 -20.117 23.663 1.00 97.06 125 LEU A N 1
ATOM 1026 C CA . LEU A 1 125 ? -18.735 -19.175 23.634 1.00 97.06 125 LEU A CA 1
ATOM 1027 C C . LEU A 1 125 ? -20.071 -19.913 23.504 1.00 97.06 125 LEU A C 1
ATOM 1029 O O . LEU A 1 125 ? -20.956 -19.694 24.324 1.00 97.06 125 LEU A O 1
ATOM 1033 N N . LYS A 1 126 ? -20.179 -20.881 22.584 1.00 98.19 126 LYS A N 1
ATOM 1034 C CA . LYS A 1 126 ? -21.375 -21.732 22.437 1.00 98.19 126 LYS A CA 1
ATOM 1035 C C . LYS A 1 126 ? -21.722 -22.500 23.713 1.00 98.19 126 LYS A C 1
ATOM 1037 O O . LYS A 1 126 ? -22.896 -22.712 24.008 1.00 98.19 126 LYS A O 1
ATOM 1042 N N . VAL A 1 127 ? -20.721 -22.957 24.468 1.00 97.88 127 VAL A N 1
ATOM 1043 C CA . VAL A 1 127 ? -20.950 -23.599 25.773 1.00 97.88 127 VAL A CA 1
ATOM 1044 C C . VAL A 1 127 ? -21.475 -22.582 26.789 1.00 97.88 127 VAL A C 1
ATOM 1046 O O . VAL A 1 127 ? -22.457 -22.870 27.472 1.00 97.88 127 VAL A O 1
ATOM 1049 N N . GLY A 1 128 ? -20.879 -21.389 26.846 1.00 95.62 128 GLY A N 1
ATOM 1050 C CA . GLY A 1 128 ? -21.336 -20.295 27.705 1.00 95.62 128 GLY A CA 1
ATOM 1051 C C . GLY A 1 128 ? -22.778 -19.869 27.409 1.00 95.62 128 GLY A C 1
ATOM 1052 O O . GLY A 1 128 ? -23.584 -19.757 28.330 1.00 95.62 128 GLY A O 1
ATOM 1053 N N . GLU A 1 129 ? -23.144 -19.733 26.133 1.00 97.06 129 GLU A N 1
ATOM 1054 C CA . GLU A 1 129 ? -24.512 -19.422 25.695 1.00 97.06 129 GLU A CA 1
ATOM 1055 C C . GLU A 1 129 ? -25.519 -20.471 26.177 1.00 97.06 129 GLU A C 1
ATOM 1057 O O . GLU A 1 129 ? -26.549 -20.116 26.747 1.00 97.06 129 GLU A O 1
ATOM 1062 N N . LYS A 1 130 ? -25.200 -21.763 26.025 1.00 97.38 130 LYS A N 1
ATOM 1063 C CA . LYS A 1 130 ? -26.052 -22.856 26.520 1.00 97.38 130 LYS A CA 1
ATOM 1064 C C . LYS A 1 130 ? -26.203 -22.825 28.038 1.00 97.38 130 LYS A C 1
ATOM 1066 O O . LYS A 1 130 ? -27.308 -23.009 28.538 1.00 97.38 130 LYS A O 1
ATOM 1071 N N . SER A 1 131 ? -25.121 -22.568 28.779 1.00 95.94 131 SER A N 1
ATOM 1072 C CA . SER A 1 131 ? -25.218 -22.417 30.237 1.00 95.94 131 SER A CA 1
ATOM 1073 C C . SER A 1 131 ? -26.051 -21.200 30.648 1.00 95.94 131 SER A C 1
ATOM 1075 O O . SER A 1 131 ? -26.814 -21.282 31.606 1.00 95.94 131 SER A O 1
ATOM 1077 N N . GLY A 1 132 ? -25.964 -20.092 29.903 1.00 95.88 132 GLY A N 1
ATOM 1078 C CA . GLY A 1 132 ? -26.772 -18.898 30.144 1.00 95.88 132 GLY A CA 1
ATOM 1079 C C . GLY A 1 132 ? -28.258 -19.132 29.871 1.00 95.88 132 GLY A C 1
ATOM 1080 O O . GLY A 1 132 ? -29.098 -18.703 30.659 1.00 95.88 132 GLY A O 1
ATOM 1081 N N . GLN A 1 133 ? -28.583 -19.866 28.802 1.00 96.75 133 GLN A N 1
ATOM 1082 C CA . GLN A 1 133 ? -29.950 -20.315 28.517 1.00 96.75 133 GLN A CA 1
ATOM 1083 C C . GLN A 1 133 ? -30.489 -21.196 29.651 1.00 96.75 133 GLN A C 1
ATOM 1085 O O . GLN A 1 133 ? -31.562 -20.901 30.170 1.00 96.75 133 GLN A O 1
ATOM 1090 N N . GLY A 1 134 ? -29.712 -22.185 30.110 1.00 96.81 134 GLY A N 1
ATOM 1091 C CA . GLY A 1 134 ? -30.098 -23.039 31.239 1.00 96.81 134 GLY A CA 1
ATOM 1092 C C . GLY A 1 134 ? -30.377 -22.250 32.524 1.00 96.81 134 GLY A C 1
ATOM 1093 O O . GLY A 1 134 ? -31.426 -22.420 33.136 1.00 96.81 134 GLY A O 1
ATOM 1094 N N . LEU A 1 135 ? -29.505 -21.305 32.892 1.00 96.62 135 LEU A N 1
ATOM 1095 C CA . LEU A 1 135 ? -29.726 -20.431 34.055 1.00 96.62 135 LEU A CA 1
ATOM 1096 C C . LEU A 1 135 ? -30.969 -19.541 33.907 1.00 96.62 135 LEU A C 1
ATOM 1098 O O . LEU A 1 135 ? -31.671 -19.286 34.885 1.00 96.62 135 LEU A O 1
ATOM 1102 N N . SER A 1 136 ? -31.255 -19.054 32.698 1.00 97.00 136 SER A N 1
ATOM 1103 C CA . SER A 1 136 ? -32.462 -18.267 32.430 1.00 97.00 136 SER A CA 1
ATOM 1104 C C . SER A 1 136 ? -33.734 -19.106 32.577 1.00 97.00 136 SER A C 1
ATOM 1106 O O . SER A 1 136 ? -34.731 -18.613 33.107 1.00 97.00 136 SER A O 1
ATOM 1108 N N . GLU A 1 137 ? -33.714 -20.357 32.115 1.00 97.88 137 GLU A N 1
ATOM 1109 C CA . GLU A 1 137 ? -34.811 -21.312 32.300 1.00 97.88 137 GLU A CA 1
ATOM 1110 C C . GLU A 1 137 ? -35.017 -21.616 33.789 1.00 97.88 137 GLU A C 1
ATOM 1112 O O . GLU A 1 137 ? -36.135 -21.495 34.293 1.00 97.88 137 GLU A O 1
ATOM 1117 N N . GLU A 1 138 ? -33.942 -21.900 34.529 1.00 97.38 138 GLU A N 1
ATOM 1118 C CA . GLU A 1 138 ? -33.989 -22.103 35.980 1.00 97.38 138 GLU A CA 1
ATOM 1119 C C . GLU A 1 138 ? -34.567 -20.880 36.704 1.00 97.38 138 GLU A C 1
ATOM 1121 O O . GLU A 1 138 ? -35.491 -21.014 37.508 1.00 97.38 138 GLU A O 1
ATOM 1126 N N . TYR A 1 139 ? -34.108 -19.669 36.378 1.00 96.62 139 TYR A N 1
ATOM 1127 C CA . TYR A 1 139 ? -34.647 -18.438 36.957 1.00 96.62 139 TYR A CA 1
ATOM 1128 C C . TYR A 1 139 ? -36.138 -18.251 36.647 1.00 96.62 139 TYR A C 1
ATOM 1130 O O . TYR A 1 139 ? -36.905 -17.850 37.526 1.00 96.62 139 TYR A O 1
ATOM 1138 N N . ALA A 1 140 ? -36.575 -18.569 35.425 1.00 97.94 140 ALA A N 1
ATOM 1139 C CA . ALA A 1 140 ? -37.985 -18.516 35.057 1.00 97.94 140 ALA A CA 1
ATOM 1140 C C . ALA A 1 140 ? -38.822 -19.495 35.896 1.00 97.94 140 ALA A C 1
ATOM 1142 O O . ALA A 1 140 ? -39.839 -19.083 36.457 1.00 97.94 140 ALA A O 1
ATOM 1143 N N . THR A 1 141 ? -38.367 -20.744 36.061 1.00 97.94 141 THR A N 1
ATOM 1144 C CA . THR A 1 141 ? -39.057 -21.734 36.911 1.00 97.94 141 THR A CA 1
ATOM 1145 C C . THR A 1 141 ? -39.098 -21.309 38.379 1.00 97.94 141 THR A C 1
ATOM 1147 O O . THR A 1 141 ? -40.121 -21.433 39.056 1.00 97.94 141 THR A O 1
ATOM 1150 N N . LEU A 1 142 ? -38.004 -20.739 38.883 1.00 97.88 142 LEU A N 1
ATOM 1151 C CA . LEU A 1 142 ? -37.924 -20.253 40.250 1.00 97.88 142 LEU A CA 1
ATOM 1152 C C . LEU A 1 142 ? -38.880 -19.075 40.471 1.00 97.88 142 LEU A C 1
ATOM 1154 O O . LEU A 1 142 ? -39.591 -19.037 41.473 1.00 97.88 142 LEU A O 1
ATOM 1158 N N . LYS A 1 143 ? -38.957 -18.144 39.514 1.00 98.31 143 LYS A N 1
ATOM 1159 C CA . LYS A 1 143 ? -39.900 -17.022 39.543 1.00 98.31 143 LYS A CA 1
ATOM 1160 C C . LYS A 1 143 ? -41.349 -17.506 39.576 1.00 98.31 143 LYS A C 1
ATOM 1162 O O . LYS A 1 143 ? -42.119 -17.002 40.391 1.00 98.31 143 LYS A O 1
ATOM 1167 N N . THR A 1 144 ? -41.715 -18.490 38.751 1.00 98.12 144 THR A N 1
ATOM 1168 C CA . THR A 1 144 ? -43.070 -19.066 38.778 1.00 98.12 144 THR A CA 1
ATOM 1169 C C . THR A 1 144 ? -43.373 -19.755 40.108 1.00 98.12 144 THR A C 1
ATOM 1171 O O . THR A 1 144 ? -44.476 -19.608 40.629 1.00 98.12 144 THR A O 1
ATOM 1174 N N . ASN A 1 145 ? -42.390 -20.433 40.713 1.00 97.94 145 ASN A N 1
ATOM 1175 C CA . ASN A 1 145 ? -42.555 -21.063 42.027 1.00 97.94 145 ASN A CA 1
ATOM 1176 C C . ASN A 1 145 ? -42.775 -20.026 43.137 1.00 97.94 145 ASN A C 1
ATOM 1178 O O . ASN A 1 145 ? -43.670 -20.196 43.961 1.00 97.94 145 ASN A O 1
ATOM 1182 N N . TYR A 1 146 ? -42.003 -18.933 43.150 1.00 97.38 146 TYR A N 1
ATOM 1183 C CA . TYR A 1 146 ? -42.205 -17.847 44.114 1.00 97.38 146 TYR A CA 1
ATOM 1184 C C . TYR A 1 146 ? -43.556 -17.152 43.937 1.00 97.38 146 TYR A C 1
ATOM 1186 O O . TYR A 1 146 ? -44.188 -16.810 44.931 1.00 97.38 146 TYR A O 1
ATOM 1194 N N . GLN A 1 147 ? -44.016 -16.969 42.697 1.00 98.19 147 GLN A N 1
ATOM 1195 C CA . GLN A 1 147 ? -45.348 -16.423 42.424 1.00 98.19 147 GLN A CA 1
ATOM 1196 C C . GLN A 1 147 ? -46.448 -17.336 42.976 1.00 98.19 147 GLN A C 1
ATOM 1198 O O . GLN A 1 147 ? -47.316 -16.865 43.703 1.00 98.19 147 GLN A O 1
ATOM 1203 N N . ALA A 1 148 ? -46.362 -18.645 42.726 1.00 97.75 148 ALA A N 1
ATOM 1204 C CA . ALA A 1 148 ? -47.313 -19.612 43.272 1.00 97.75 148 ALA A CA 1
ATOM 1205 C C . ALA A 1 148 ? -47.299 -19.648 44.813 1.00 97.75 148 ALA A C 1
ATOM 1207 O O . ALA A 1 148 ? -48.352 -19.764 45.439 1.00 97.75 148 ALA A O 1
ATOM 1208 N N . LEU A 1 149 ? -46.119 -19.524 45.434 1.00 98.12 149 LEU A N 1
ATOM 1209 C CA . LEU A 1 149 ? -45.985 -19.463 46.890 1.00 98.12 149 LEU A CA 1
ATOM 1210 C C . LEU A 1 149 ? -46.595 -18.180 47.471 1.00 98.12 149 LEU A C 1
ATOM 1212 O O . LEU A 1 149 ? -47.270 -18.248 48.494 1.00 98.12 149 LEU A O 1
ATOM 1216 N N . ALA A 1 150 ? -46.392 -17.033 46.818 1.00 97.69 150 ALA A N 1
ATOM 1217 C CA . ALA A 1 150 ? -47.010 -15.770 47.217 1.00 97.69 150 ALA A CA 1
ATOM 1218 C C . ALA A 1 150 ? -48.543 -15.854 47.143 1.00 97.69 150 ALA A C 1
ATOM 1220 O O . ALA A 1 150 ? -49.218 -15.539 48.116 1.00 97.69 150 ALA A O 1
ATOM 1221 N N . GLU A 1 151 ? -49.093 -16.395 46.051 1.00 97.94 151 GLU A N 1
ATOM 1222 C CA . GLU A 1 151 ? -50.540 -16.613 45.921 1.00 97.94 151 GLU A CA 1
ATOM 1223 C C . GLU A 1 151 ? -51.099 -17.570 46.986 1.00 97.94 151 GLU A C 1
ATOM 1225 O O . GLU A 1 151 ? -52.234 -17.407 47.435 1.00 97.94 151 GLU A O 1
ATOM 1230 N N . ALA A 1 152 ? -50.341 -18.599 47.377 1.00 97.25 152 ALA A N 1
ATOM 1231 C CA . ALA A 1 152 ? -50.739 -19.510 48.447 1.00 97.25 152 ALA A CA 1
ATOM 1232 C C . ALA A 1 152 ? -50.739 -18.811 49.815 1.00 97.25 152 ALA A C 1
ATOM 1234 O O . ALA A 1 152 ? -51.696 -18.961 50.572 1.00 97.25 152 ALA A O 1
ATOM 1235 N N . HIS A 1 153 ? -49.708 -18.011 50.096 1.00 97.38 153 HIS A N 1
ATOM 1236 C CA . HIS A 1 153 ? -49.613 -17.214 51.315 1.00 97.38 153 HIS A CA 1
ATOM 1237 C C . HIS A 1 153 ? -50.755 -16.191 51.417 1.00 97.38 153 HIS A C 1
ATOM 1239 O O . HIS A 1 153 ? -51.378 -16.069 52.467 1.00 97.38 153 HIS A O 1
ATOM 1245 N N . ASP A 1 154 ? -51.089 -15.500 50.326 1.00 97.19 154 ASP A N 1
ATOM 1246 C CA . ASP A 1 154 ? -52.201 -14.541 50.297 1.00 97.19 154 ASP A CA 1
ATOM 1247 C C . ASP A 1 154 ? -53.552 -15.221 50.573 1.00 97.19 154 ASP A C 1
ATOM 1249 O O . ASP A 1 154 ? -54.398 -14.672 51.280 1.00 97.19 154 ASP A O 1
ATOM 1253 N N . LYS A 1 155 ? -53.751 -16.451 50.077 1.00 97.25 155 LYS A N 1
ATOM 1254 C CA . LYS A 1 155 ? -54.945 -17.254 50.398 1.00 97.25 155 LYS A CA 1
ATOM 1255 C C . LYS A 1 155 ? -55.001 -17.639 51.877 1.00 97.25 155 LYS A C 1
ATOM 1257 O O . LYS A 1 155 ? -56.078 -17.604 52.463 1.00 97.25 155 LYS A O 1
ATOM 1262 N N . GLU A 1 156 ? -53.874 -18.010 52.480 1.00 95.94 156 GLU A N 1
ATOM 1263 C CA . GLU A 1 156 ? -53.802 -18.368 53.904 1.00 95.94 156 GLU A CA 1
ATOM 1264 C C . GLU A 1 156 ? -54.003 -17.147 54.817 1.00 95.94 156 GLU A C 1
ATOM 1266 O O . GLU A 1 156 ? -54.675 -17.246 55.847 1.00 95.94 156 GLU A O 1
ATOM 1271 N N . LEU A 1 157 ? -53.499 -15.974 54.412 1.00 97.38 157 LEU A N 1
ATOM 1272 C CA . LEU A 1 157 ? -53.805 -14.704 55.070 1.00 97.38 157 LEU A CA 1
ATOM 1273 C C . LEU A 1 157 ? -55.303 -14.406 55.028 1.00 97.38 157 LEU A C 1
ATOM 1275 O O . LEU A 1 157 ? -55.881 -14.143 56.077 1.00 97.38 157 LEU A O 1
ATOM 1279 N N . ALA A 1 158 ? -55.942 -14.521 53.860 1.00 96.62 158 ALA A N 1
ATOM 1280 C CA . ALA A 1 158 ? -57.383 -14.309 53.735 1.00 96.62 158 ALA A CA 1
ATOM 1281 C C . ALA A 1 158 ? -58.185 -15.262 54.643 1.00 96.62 158 ALA A C 1
ATOM 1283 O O . ALA A 1 158 ? -59.087 -14.827 55.354 1.00 96.62 158 ALA A O 1
ATOM 1284 N N . GLN A 1 159 ? -57.806 -16.544 54.702 1.00 97.06 159 GLN A N 1
ATOM 1285 C CA . GLN A 1 159 ? -58.424 -17.516 55.615 1.00 97.06 159 GLN A CA 1
ATOM 1286 C C . GLN A 1 159 ? -58.201 -17.162 57.093 1.00 97.06 159 GLN A C 1
ATOM 1288 O O . GLN A 1 159 ? -59.104 -17.307 57.916 1.00 97.06 159 GLN A O 1
ATOM 1293 N N . SER A 1 160 ? -57.006 -16.688 57.451 1.00 95.50 160 SER A N 1
ATOM 1294 C CA . SER A 1 160 ? -56.687 -16.267 58.821 1.00 95.50 160 SER A CA 1
ATOM 1295 C C . SER A 1 160 ? -57.467 -15.013 59.225 1.00 95.50 160 SER A C 1
ATOM 1297 O O . SER A 1 160 ? -57.943 -14.920 60.358 1.00 95.50 160 SER A O 1
ATOM 1299 N N . GLU A 1 161 ? -57.631 -14.062 58.303 1.00 96.75 161 GLU A N 1
ATOM 1300 C CA . GLU A 1 161 ? -58.459 -12.868 58.482 1.00 96.75 161 GLU A CA 1
ATOM 1301 C C . GLU A 1 161 ? -59.932 -13.244 58.684 1.00 96.75 161 GLU A C 1
ATOM 1303 O O . GLU A 1 161 ? -60.547 -12.769 59.642 1.00 96.75 161 GLU A O 1
ATOM 1308 N N . GLU A 1 162 ? -60.475 -14.153 57.869 1.00 96.38 162 GLU A N 1
ATOM 1309 C CA . GLU A 1 162 ? -61.830 -14.696 58.036 1.00 96.38 162 GLU A CA 1
ATOM 1310 C C . GLU A 1 162 ? -62.010 -15.338 59.418 1.00 96.38 162 GLU A C 1
ATOM 1312 O O . GLU A 1 162 ? -62.918 -14.964 60.164 1.00 96.38 162 GLU A O 1
ATOM 1317 N N . LEU A 1 163 ? -61.095 -16.227 59.819 1.00 96.31 163 LEU A N 1
ATOM 1318 C CA . LEU A 1 163 ? -61.140 -16.879 61.130 1.00 96.31 163 LEU A CA 1
ATOM 1319 C C . LEU A 1 163 ? -61.061 -15.859 62.278 1.00 96.31 163 LEU A C 1
ATOM 1321 O O . LEU A 1 163 ? -61.755 -15.978 63.290 1.00 96.31 163 LEU A O 1
ATOM 1325 N N . SER A 1 164 ? -60.227 -14.826 62.132 1.00 96.06 164 SER A N 1
ATOM 1326 C CA . SER A 1 164 ? -60.112 -13.755 63.124 1.00 96.06 164 SER A CA 1
ATOM 1327 C C . SER A 1 164 ? -61.406 -12.940 63.248 1.00 96.06 164 SER A C 1
ATOM 1329 O O . SER A 1 164 ? -61.802 -12.585 64.363 1.00 96.06 164 SER A O 1
ATOM 1331 N N . ALA A 1 165 ? -62.109 -12.703 62.135 1.00 95.56 165 ALA A N 1
ATOM 1332 C CA . ALA A 1 165 ? -63.403 -12.032 62.113 1.00 95.56 165 ALA A CA 1
ATOM 1333 C C . ALA A 1 165 ? -64.492 -12.890 62.777 1.00 95.56 165 ALA A C 1
ATOM 1335 O O . ALA A 1 165 ? -65.286 -12.370 63.565 1.00 95.56 165 ALA A O 1
ATOM 1336 N N . GLU A 1 166 ? -64.493 -14.205 62.535 1.00 96.19 166 GLU A N 1
ATOM 1337 C CA . GLU A 1 166 ? -65.392 -15.151 63.207 1.00 96.19 166 GLU A CA 1
ATOM 1338 C C . GLU A 1 166 ? -65.162 -15.183 64.724 1.00 96.19 166 GLU A C 1
ATOM 1340 O O . GLU A 1 166 ? -66.115 -15.098 65.504 1.00 96.19 166 GLU A O 1
ATOM 1345 N N . LEU A 1 167 ? -63.901 -15.245 65.164 1.00 96.38 167 LEU A N 1
ATOM 1346 C CA . LEU A 1 167 ? -63.549 -15.210 66.586 1.00 96.38 167 LEU A CA 1
ATOM 1347 C C . LEU A 1 167 ? -63.969 -13.893 67.247 1.00 96.38 167 LEU A C 1
ATOM 1349 O O . LEU A 1 167 ? -64.499 -13.908 68.360 1.00 96.38 167 LEU A O 1
ATOM 1353 N N . LEU A 1 168 ? -63.781 -12.759 66.567 1.00 95.81 168 LEU A N 1
ATOM 1354 C CA . LEU A 1 168 ? -64.262 -11.460 67.039 1.00 95.81 168 LEU A CA 1
ATOM 1355 C C . LEU A 1 168 ? -65.790 -11.429 67.160 1.00 95.81 168 LEU A C 1
ATOM 1357 O O . LEU A 1 168 ? -66.306 -10.956 68.174 1.00 95.81 168 LEU A O 1
ATOM 1361 N N . ALA A 1 169 ? -66.520 -11.964 66.179 1.00 94.75 169 ALA A N 1
ATOM 1362 C CA . ALA A 1 169 ? -67.977 -12.055 66.231 1.00 94.75 169 ALA A CA 1
ATOM 1363 C C . ALA A 1 169 ? -68.454 -12.936 67.400 1.00 94.75 169 ALA A C 1
ATOM 1365 O O . ALA A 1 169 ? -69.375 -12.557 68.129 1.00 94.75 169 ALA A O 1
ATOM 1366 N N . LEU A 1 170 ? -67.795 -14.075 67.642 1.00 94.56 170 LEU A N 1
ATOM 1367 C CA . LEU A 1 170 ? -68.073 -14.944 68.789 1.00 94.56 170 LEU A CA 1
ATOM 1368 C C . LEU A 1 170 ? -67.773 -14.258 70.126 1.00 94.56 170 LEU A C 1
ATOM 1370 O O . LEU A 1 170 ? -68.574 -14.365 71.055 1.00 94.56 170 LEU A O 1
ATOM 1374 N N . ALA A 1 171 ? -66.667 -13.520 70.234 1.00 94.19 171 ALA A N 1
ATOM 1375 C CA . ALA A 1 171 ? -66.342 -12.745 71.429 1.00 94.19 171 ALA A CA 1
ATOM 1376 C C . ALA A 1 171 ? -67.399 -11.658 71.697 1.00 94.19 171 ALA A C 1
ATOM 1378 O O . ALA A 1 171 ? -67.876 -11.520 72.823 1.00 94.19 171 ALA A O 1
ATOM 1379 N N . GLN A 1 172 ? -67.850 -10.949 70.658 1.00 91.81 172 GLN A N 1
ATOM 1380 C CA . GLN A 1 172 ? -68.941 -9.974 70.764 1.00 91.81 172 GLN A CA 1
ATOM 1381 C C . GLN A 1 172 ? -70.273 -10.632 71.175 1.00 91.81 172 GLN A C 1
ATOM 1383 O O . GLN A 1 172 ? -71.015 -10.081 71.998 1.00 91.81 172 GLN A O 1
ATOM 1388 N N . ALA A 1 173 ? -70.577 -11.828 70.660 1.00 91.25 173 ALA A N 1
ATOM 1389 C CA . ALA A 1 173 ? -71.736 -12.622 71.076 1.00 91.25 173 ALA A CA 1
ATOM 1390 C C . ALA A 1 173 ? -71.625 -13.074 72.547 1.00 91.25 173 ALA A C 1
ATOM 1392 O O . ALA A 1 173 ? -72.589 -13.016 73.311 1.00 91.25 173 ALA A O 1
ATOM 1393 N N . GLN A 1 174 ? -70.431 -13.464 72.992 1.00 92.31 174 GLN A N 1
ATOM 1394 C CA . GLN A 1 174 ? -70.182 -13.809 74.388 1.00 92.31 174 GLN A CA 1
ATOM 1395 C C . GLN A 1 174 ? -70.331 -12.590 75.311 1.00 92.31 174 GLN A C 1
ATOM 1397 O O . GLN A 1 174 ? -70.934 -12.697 76.381 1.00 92.31 174 GLN A O 1
ATOM 1402 N N . ASP A 1 175 ? -69.821 -11.427 74.909 1.00 91.12 175 ASP A N 1
ATOM 1403 C CA . ASP A 1 175 ? -69.935 -10.188 75.680 1.00 91.12 175 ASP A CA 1
ATOM 1404 C C . ASP A 1 175 ? -71.382 -9.690 75.769 1.00 91.12 175 ASP A C 1
ATOM 1406 O O . ASP A 1 175 ? -71.806 -9.219 76.826 1.00 91.12 175 ASP A O 1
ATOM 1410 N N . THR A 1 176 ? -72.178 -9.831 74.706 1.00 90.31 176 THR A N 1
ATOM 1411 C CA . THR A 1 176 ? -73.618 -9.517 74.748 1.00 90.31 176 THR A CA 1
ATOM 1412 C C . THR A 1 176 ? -74.378 -10.445 75.695 1.00 90.31 176 THR A C 1
ATOM 1414 O O . THR A 1 176 ? -75.154 -9.954 76.516 1.00 90.31 176 THR A O 1
ATOM 1417 N N . LEU A 1 177 ? -74.096 -11.752 75.685 1.00 88.31 177 LEU A N 1
ATOM 1418 C CA . LEU A 1 177 ? -74.652 -12.697 76.663 1.00 88.31 177 LEU A CA 1
ATOM 1419 C C . LEU A 1 177 ? -74.219 -12.368 78.100 1.00 88.31 177 LEU A C 1
ATOM 1421 O O . LEU A 1 177 ? -75.031 -12.434 79.024 1.00 88.31 177 LEU A O 1
ATOM 1425 N N . ARG A 1 178 ? -72.957 -11.972 78.312 1.00 86.94 178 ARG A N 1
ATOM 1426 C CA . ARG A 1 178 ? -72.471 -11.521 79.627 1.00 86.94 178 ARG A CA 1
ATOM 1427 C C . ARG A 1 178 ? -73.188 -10.262 80.103 1.00 86.94 178 ARG A C 1
ATOM 1429 O O . ARG A 1 178 ? -73.541 -10.211 81.278 1.00 86.94 178 ARG A O 1
ATOM 1436 N N . ARG A 1 179 ? -73.442 -9.284 79.223 1.00 85.81 179 ARG A N 1
ATOM 1437 C CA . ARG A 1 179 ? -74.248 -8.094 79.556 1.00 85.81 179 ARG A CA 1
ATOM 1438 C C . ARG A 1 179 ? -75.674 -8.480 79.946 1.00 85.81 179 ARG A C 1
ATOM 1440 O O . ARG A 1 179 ? -76.135 -8.040 80.991 1.00 85.81 179 ARG A O 1
ATOM 1447 N N . GLN A 1 180 ? -76.321 -9.382 79.203 1.00 82.81 180 GLN A N 1
ATOM 1448 C CA . GLN A 1 180 ? -77.658 -9.890 79.546 1.00 82.81 180 GLN A CA 1
ATOM 1449 C C . GLN A 1 180 ? -77.678 -10.622 80.898 1.00 82.81 180 GLN A C 1
ATOM 1451 O O . GLN A 1 180 ? -78.590 -10.433 81.703 1.00 82.81 180 GLN A O 1
ATOM 1456 N N . LEU A 1 181 ? -76.657 -11.434 81.189 1.00 81.50 181 LEU A N 1
ATOM 1457 C CA . LEU A 1 181 ? -76.522 -12.113 82.479 1.00 81.50 181 LEU A CA 1
ATOM 1458 C C . LEU A 1 181 ? -76.243 -11.120 83.618 1.00 81.50 181 LEU A C 1
ATOM 1460 O O . LEU A 1 181 ? -76.766 -11.289 84.718 1.00 81.50 181 LEU A O 1
ATOM 1464 N N . GLN A 1 182 ? -75.444 -10.079 83.373 1.00 77.69 182 GLN A N 1
ATOM 1465 C CA . GLN A 1 182 ? -75.216 -8.994 84.327 1.00 77.69 182 GLN A CA 1
ATOM 1466 C C . GLN A 1 182 ? -76.486 -8.181 84.582 1.00 77.69 182 GLN A C 1
ATOM 1468 O O . GLN A 1 182 ? -76.738 -7.854 85.733 1.00 77.69 182 GLN A O 1
ATOM 1473 N N . GLU A 1 183 ? -77.312 -7.898 83.577 1.00 71.19 183 GLU A N 1
ATOM 1474 C CA . GLU A 1 183 ? -78.613 -7.230 83.737 1.00 71.19 183 GLU A CA 1
ATOM 1475 C C . GLU A 1 183 ? -79.594 -8.089 84.554 1.00 71.19 183 GLU A C 1
ATOM 1477 O O . GLU A 1 183 ? -80.206 -7.600 85.507 1.00 71.19 183 GLU A O 1
ATOM 1482 N N . GLN A 1 184 ? -79.658 -9.398 84.277 1.00 65.75 184 GLN A N 1
ATOM 1483 C CA . GLN A 1 184 ? -80.387 -10.380 85.094 1.00 65.75 184 GLN A CA 1
ATOM 1484 C C . GLN A 1 184 ? -79.861 -10.408 86.542 1.00 65.75 184 GLN A C 1
ATOM 1486 O O . GLN A 1 184 ? -80.640 -10.367 87.491 1.00 65.75 184 GLN A O 1
ATOM 1491 N N . GLN A 1 185 ? -78.541 -10.398 86.750 1.00 58.94 185 GLN A N 1
ATOM 1492 C CA . GLN A 1 185 ? -77.939 -10.359 88.088 1.00 58.94 185 GLN A CA 1
ATOM 1493 C C . GLN A 1 185 ? -78.095 -9.006 88.791 1.00 58.94 185 GLN A C 1
ATOM 1495 O O . GLN A 1 185 ? -78.207 -8.984 90.012 1.00 58.94 185 GLN A O 1
ATOM 1500 N N . HIS A 1 186 ? -78.117 -7.882 88.074 1.00 51.25 186 HIS A N 1
ATOM 1501 C CA . HIS A 1 186 ? -78.398 -6.559 88.633 1.00 51.25 186 HIS A CA 1
ATOM 1502 C C . HIS A 1 186 ? -79.857 -6.446 89.086 1.00 51.25 186 HIS A C 1
ATOM 1504 O O . HIS A 1 186 ? -80.107 -5.813 90.109 1.00 51.25 186 HIS A O 1
ATOM 1510 N N . SER A 1 187 ? -80.789 -7.146 88.428 1.00 54.78 187 SER A N 1
ATOM 1511 C CA . SER A 1 187 ? -82.171 -7.292 88.910 1.00 54.78 187 SER A CA 1
ATOM 1512 C C . SER A 1 187 ? -82.291 -8.119 90.207 1.00 54.78 187 SER A C 1
ATOM 1514 O O . SER A 1 187 ? -83.222 -7.910 90.978 1.00 54.78 187 SER A O 1
ATOM 1516 N N . VAL A 1 188 ? -81.318 -8.999 90.490 1.00 51.09 188 VAL A N 1
ATOM 1517 C CA . VAL A 1 188 ? -81.236 -9.828 91.716 1.00 51.09 188 VAL A CA 1
ATOM 1518 C C . VAL A 1 188 ? -80.373 -9.171 92.814 1.00 51.09 188 VAL A C 1
ATOM 1520 O O . VAL A 1 188 ? -80.615 -9.350 94.007 1.00 51.09 188 VAL A O 1
ATOM 1523 N N . LYS A 1 189 ? -79.368 -8.365 92.448 1.00 44.91 189 LYS A N 1
ATOM 1524 C CA . LYS A 1 189 ? -78.467 -7.661 93.383 1.00 44.91 189 LYS A CA 1
ATOM 1525 C C . LYS A 1 189 ? -79.085 -6.425 94.036 1.00 44.91 189 LYS A C 1
ATOM 1527 O O . LYS A 1 189 ? -78.573 -5.999 95.069 1.00 44.91 189 LYS A O 1
ATOM 1532 N N . THR A 1 190 ? -80.190 -5.884 93.523 1.00 44.62 190 THR A N 1
ATOM 1533 C CA . THR A 1 190 ? -80.931 -4.800 94.197 1.00 44.62 190 THR A CA 1
ATOM 1534 C C . THR A 1 190 ? -81.608 -5.240 95.500 1.00 44.62 190 THR A C 1
ATOM 1536 O O . THR A 1 190 ? -82.070 -4.380 96.245 1.00 44.62 190 THR A O 1
ATOM 1539 N N . THR A 1 191 ? -81.610 -6.536 95.845 1.00 50.09 191 THR A N 1
ATOM 1540 C CA . THR A 1 191 ? -82.195 -7.030 97.106 1.00 50.09 191 THR A CA 1
ATOM 1541 C C . THR A 1 191 ? -81.205 -7.430 98.206 1.00 50.09 191 THR A C 1
ATOM 1543 O O . THR A 1 191 ? -81.644 -7.628 99.335 1.00 50.09 191 THR A O 1
ATOM 1546 N N . THR A 1 192 ? -79.887 -7.519 97.969 1.00 52.34 192 THR A N 1
ATOM 1547 C CA . THR A 1 192 ? -78.952 -8.030 99.006 1.00 52.34 192 THR A CA 1
ATOM 1548 C C . THR A 1 192 ? -77.517 -7.482 98.926 1.00 52.34 192 THR A C 1
ATOM 1550 O O . THR A 1 192 ? -76.562 -8.252 98.815 1.00 52.34 192 THR A O 1
ATOM 1553 N N . GLN A 1 193 ? -77.314 -6.166 99.038 1.00 41.66 193 GLN A N 1
ATOM 1554 C CA . GLN A 1 193 ? -75.974 -5.596 99.270 1.00 41.66 193 GLN A CA 1
ATOM 1555 C C . GLN A 1 193 ? -75.998 -4.530 100.369 1.00 41.66 193 GLN A C 1
ATOM 1557 O O . GLN A 1 193 ? -76.134 -3.341 100.108 1.00 41.66 193 GLN A O 1
ATOM 1562 N N . GLY A 1 194 ? -75.853 -4.986 101.617 1.00 48.00 194 GLY A N 1
ATOM 1563 C CA . GLY A 1 194 ? -75.721 -4.116 102.789 1.00 48.00 194 GLY A CA 1
ATOM 1564 C C . GLY A 1 194 ? -74.717 -4.571 103.854 1.00 48.00 194 GLY A C 1
ATOM 1565 O O . GLY A 1 194 ? -74.600 -3.888 104.860 1.00 48.00 194 GLY A O 1
ATOM 1566 N N . LEU A 1 195 ? -73.992 -5.691 103.704 1.00 53.38 195 LEU A N 1
ATOM 1567 C CA . LEU A 1 195 ? -73.201 -6.250 104.819 1.00 53.38 195 LEU A CA 1
ATOM 1568 C C . LEU A 1 195 ? -71.905 -6.973 104.395 1.00 53.38 195 LEU A C 1
ATOM 1570 O O . LEU A 1 195 ? -71.796 -8.186 104.574 1.00 53.38 195 LEU A O 1
ATOM 1574 N N . HIS A 1 196 ? -70.891 -6.263 103.876 1.00 48.88 196 HIS A N 1
ATOM 1575 C CA . HIS A 1 196 ? -69.532 -6.846 103.828 1.00 48.88 196 HIS A CA 1
ATOM 1576 C C . HIS A 1 196 ? -68.339 -5.867 103.823 1.00 48.88 196 HIS A C 1
ATOM 1578 O O . HIS A 1 196 ? -67.360 -6.077 103.118 1.00 48.88 196 HIS A O 1
ATOM 1584 N N . GLY A 1 197 ? -68.391 -4.803 104.630 1.00 56.59 197 GLY A N 1
ATOM 1585 C CA . GLY A 1 197 ? -67.296 -3.820 104.751 1.00 56.59 197 GLY A CA 1
ATOM 1586 C C . GLY A 1 197 ? -66.293 -4.035 105.898 1.00 56.59 197 GLY A C 1
ATOM 1587 O O . GLY A 1 197 ? -65.409 -3.200 106.078 1.00 56.59 197 GLY A O 1
ATOM 1588 N N . GLU A 1 198 ? -66.414 -5.104 106.693 1.00 51.75 198 GLU A N 1
ATOM 1589 C CA . GLU A 1 198 ? -65.710 -5.206 107.990 1.00 51.75 198 GLU A CA 1
ATOM 1590 C C . GLU A 1 198 ? -64.671 -6.345 108.103 1.00 51.75 198 GLU A C 1
ATOM 1592 O O . GLU A 1 198 ? -63.925 -6.381 109.077 1.00 51.75 198 GLU A O 1
ATOM 1597 N N . LEU A 1 199 ? -64.527 -7.248 107.119 1.00 57.28 199 LEU A N 1
ATOM 1598 C CA . LEU A 1 199 ? -63.590 -8.389 107.230 1.00 57.28 199 LEU A CA 1
ATOM 1599 C C . LEU A 1 199 ? -62.188 -8.175 106.624 1.00 57.28 199 LEU A C 1
ATOM 1601 O O . LEU A 1 199 ? -61.282 -8.955 106.920 1.00 57.28 199 LEU A O 1
ATOM 1605 N N . ASP A 1 200 ? -61.954 -7.089 105.883 1.00 50.28 200 ASP A N 1
ATOM 1606 C CA . ASP A 1 200 ? -60.651 -6.827 105.241 1.00 50.28 200 ASP A CA 1
ATOM 1607 C C . ASP A 1 200 ? -59.693 -5.949 106.065 1.00 50.28 200 ASP A C 1
ATOM 1609 O O . ASP A 1 200 ? -58.521 -5.806 105.717 1.00 50.28 200 ASP A O 1
ATOM 1613 N N . ARG A 1 201 ? -60.128 -5.414 107.215 1.00 52.25 201 ARG A N 1
ATOM 1614 C CA . ARG A 1 201 ? -59.260 -4.593 108.087 1.00 52.25 201 ARG A CA 1
ATOM 1615 C C . ARG A 1 201 ? -58.465 -5.398 109.121 1.00 52.25 201 ARG A C 1
ATOM 1617 O O . ARG A 1 201 ? -57.493 -4.887 109.665 1.00 52.25 201 ARG A O 1
ATOM 1624 N N . VAL A 1 202 ? -58.811 -6.667 109.354 1.00 46.69 202 VAL A N 1
ATOM 1625 C CA . VAL A 1 202 ? -58.148 -7.523 110.363 1.00 46.69 202 VAL A CA 1
ATOM 1626 C C . VAL A 1 202 ? -56.981 -8.340 109.774 1.00 46.69 202 VAL A C 1
ATOM 1628 O O . VAL A 1 202 ? -56.124 -8.820 110.512 1.00 46.69 202 VAL A O 1
ATOM 1631 N N . ARG A 1 203 ? -56.854 -8.434 108.442 1.00 49.22 203 ARG A N 1
ATOM 1632 C CA . ARG A 1 203 ? -55.770 -9.189 107.777 1.00 49.22 203 ARG A CA 1
ATOM 1633 C C . ARG A 1 203 ? -54.455 -8.407 107.626 1.00 49.22 203 ARG A C 1
ATOM 1635 O O . ARG A 1 203 ? -53.415 -9.020 107.413 1.00 49.22 203 ARG A O 1
ATOM 1642 N N . ALA A 1 204 ? -54.469 -7.081 107.781 1.00 47.56 204 ALA A N 1
ATOM 1643 C CA . ALA A 1 204 ? -53.300 -6.231 107.526 1.00 47.56 204 ALA A CA 1
ATOM 1644 C C . ALA A 1 204 ? -52.429 -5.924 108.765 1.00 47.56 204 ALA A C 1
ATOM 1646 O O . ALA A 1 204 ? -51.354 -5.354 108.612 1.00 47.56 204 ALA A O 1
ATOM 1647 N N . LEU A 1 205 ? -52.841 -6.319 109.978 1.00 47.06 205 LEU A N 1
ATOM 1648 C CA . LEU A 1 205 ? -52.124 -5.977 111.221 1.00 47.06 205 LEU A CA 1
ATOM 1649 C C . LEU A 1 205 ? -51.233 -7.097 111.798 1.00 47.06 205 LEU A C 1
ATOM 1651 O O . LEU A 1 205 ? -50.617 -6.896 112.840 1.00 47.06 205 LEU A O 1
ATOM 1655 N N . ILE A 1 206 ? -51.145 -8.265 111.146 1.00 43.31 206 ILE A N 1
ATOM 1656 C CA . ILE A 1 206 ? -50.446 -9.451 111.692 1.00 43.31 206 ILE A CA 1
ATOM 1657 C C . ILE A 1 206 ? -49.116 -9.767 110.972 1.00 43.31 206 ILE A C 1
ATOM 1659 O O . ILE A 1 206 ? -48.324 -10.561 111.470 1.00 43.31 206 ILE A O 1
ATOM 1663 N N . SER A 1 207 ? -48.782 -9.105 109.858 1.00 49.78 207 SER A N 1
ATOM 1664 C CA . SER A 1 207 ? -47.524 -9.380 109.129 1.00 49.78 207 SER A CA 1
ATOM 1665 C C . SER A 1 207 ? -46.360 -8.434 109.443 1.00 49.78 207 SER A C 1
ATOM 1667 O O . SER A 1 207 ? -45.272 -8.616 108.904 1.00 49.78 207 SER A O 1
ATOM 1669 N N . SER A 1 208 ? -46.533 -7.462 110.337 1.00 39.47 208 SER A N 1
ATOM 1670 C CA . SER A 1 208 ? -45.425 -6.652 110.849 1.00 39.47 208 SER A CA 1
ATOM 1671 C C . SER A 1 208 ? -45.160 -7.025 112.303 1.00 39.47 208 SER A C 1
ATOM 1673 O O . SER A 1 208 ? -46.055 -6.849 113.123 1.00 39.47 208 SER A O 1
ATOM 1675 N N . MET A 1 209 ? -43.928 -7.450 112.609 1.00 27.48 209 MET A N 1
ATOM 1676 C CA . MET A 1 209 ? -43.324 -7.675 113.941 1.00 27.48 209 MET A CA 1
ATOM 1677 C C . MET A 1 209 ? -43.089 -9.143 114.352 1.00 27.48 209 MET A C 1
ATOM 1679 O O . MET A 1 209 ? -43.758 -9.683 115.226 1.00 27.48 209 MET A O 1
ATOM 1683 N N . SER A 1 210 ? -41.990 -9.730 113.863 1.00 31.92 210 SER A N 1
ATOM 1684 C CA . SER A 1 210 ? -41.136 -10.589 114.703 1.00 31.92 210 SER A CA 1
ATOM 1685 C C . SER A 1 210 ? -39.667 -10.433 114.292 1.00 31.92 210 SER A C 1
ATOM 1687 O O . SER A 1 210 ? -39.298 -10.730 113.159 1.00 31.92 210 SER A O 1
ATOM 1689 N N . HIS A 1 211 ? -38.850 -9.912 115.209 1.00 34.22 211 HIS A N 1
ATOM 1690 C CA . HIS A 1 211 ? -37.438 -9.573 115.023 1.00 34.22 211 HIS A CA 1
ATOM 1691 C C . HIS A 1 211 ? -36.489 -10.780 115.179 1.00 34.22 211 HIS A C 1
ATOM 1693 O O . HIS A 1 211 ? -36.646 -11.581 116.094 1.00 34.22 211 HIS A O 1
ATOM 1699 N N . ASN A 1 212 ? -35.456 -10.788 114.328 1.00 35.12 212 ASN A N 1
ATOM 1700 C CA . ASN A 1 212 ? -34.027 -11.081 114.546 1.00 35.12 212 ASN A CA 1
ATOM 1701 C C . ASN A 1 212 ? -33.575 -12.248 115.446 1.00 35.12 212 ASN A C 1
ATOM 1703 O O . ASN A 1 212 ? -33.745 -12.200 116.662 1.00 35.12 212 ASN A O 1
ATOM 1707 N N . ARG A 1 213 ? -32.703 -13.107 114.885 1.00 36.19 213 ARG A N 1
ATOM 1708 C CA . ARG A 1 213 ? -31.392 -13.440 115.485 1.00 36.19 213 ARG A CA 1
ATOM 1709 C C . ARG A 1 213 ? -30.325 -13.708 114.416 1.00 36.19 213 ARG A C 1
ATOM 1711 O O . ARG A 1 213 ? -30.517 -14.527 113.529 1.00 36.19 213 ARG A O 1
ATOM 1718 N N . VAL A 1 214 ? -29.189 -13.034 114.579 1.00 38.19 214 VAL A N 1
ATOM 1719 C CA . VAL A 1 214 ? -27.913 -13.240 113.879 1.00 38.19 214 VAL A CA 1
ATOM 1720 C C . VAL A 1 214 ? -27.103 -14.321 114.606 1.00 38.19 214 VAL A C 1
ATOM 1722 O O . VAL A 1 214 ? -27.058 -14.316 115.840 1.00 38.19 214 VAL A O 1
ATOM 1725 N N . LYS A 1 215 ? -26.408 -15.186 113.855 1.00 38.88 215 LYS A N 1
ATOM 1726 C CA . LYS A 1 215 ? -25.139 -15.806 114.267 1.00 38.88 215 LYS A CA 1
ATOM 1727 C C . LYS A 1 215 ? -24.160 -15.830 113.089 1.00 38.88 215 LYS A C 1
ATOM 1729 O O . LYS A 1 215 ? -24.548 -16.143 111.971 1.00 38.88 215 LYS A O 1
ATOM 1734 N N . LEU A 1 216 ? -22.925 -15.462 113.417 1.00 47.94 216 LEU A N 1
ATOM 1735 C CA . LEU A 1 216 ? -21.708 -15.502 112.614 1.00 47.94 216 LEU A CA 1
ATOM 1736 C C . LEU A 1 216 ? -21.278 -16.936 112.295 1.00 47.94 216 LEU A C 1
ATOM 1738 O O . LEU A 1 216 ? -21.211 -17.743 113.217 1.00 47.94 216 LEU A O 1
ATOM 1742 N N . GLU A 1 217 ? -20.863 -17.171 111.048 1.00 38.84 217 GLU A N 1
ATOM 1743 C CA . GLU A 1 217 ? -19.782 -18.102 110.683 1.00 38.84 217 GLU A CA 1
ATOM 1744 C C . GLU A 1 217 ? -19.277 -17.784 109.261 1.00 38.84 217 GLU A C 1
ATOM 1746 O O . GLU A 1 217 ? -19.410 -18.547 108.308 1.00 38.84 217 GLU A O 1
ATOM 1751 N N . ASP A 1 218 ? -18.670 -16.601 109.145 1.00 52.09 218 ASP A N 1
ATOM 1752 C CA . ASP A 1 218 ? -17.857 -16.173 108.008 1.00 52.09 218 ASP A CA 1
ATOM 1753 C C . ASP A 1 218 ? -16.399 -16.562 108.251 1.00 52.09 218 ASP A C 1
ATOM 1755 O O . ASP A 1 218 ? -15.685 -15.821 108.914 1.00 52.09 218 ASP A O 1
ATOM 1759 N N . LEU A 1 219 ? -15.950 -17.699 107.712 1.00 52.78 219 LEU A N 1
ATOM 1760 C CA . LEU A 1 219 ? -14.533 -17.920 107.349 1.00 52.78 219 LEU A CA 1
ATOM 1761 C C . LEU A 1 219 ? -14.337 -18.877 106.147 1.00 52.78 219 LEU A C 1
ATOM 1763 O O . LEU A 1 219 ? -13.228 -18.976 105.637 1.00 52.78 219 LEU A O 1
ATOM 1767 N N . ALA A 1 220 ? -15.389 -19.537 105.635 1.00 55.16 220 ALA A N 1
ATOM 1768 C CA . ALA A 1 220 ? -15.314 -20.392 104.434 1.00 55.16 220 ALA A CA 1
ATOM 1769 C C . ALA A 1 220 ? -16.046 -19.817 103.201 1.00 55.16 220 ALA A C 1
ATOM 1771 O O . ALA A 1 220 ? -15.786 -20.241 102.075 1.00 55.16 220 ALA A O 1
ATOM 1772 N N . ALA A 1 221 ? -16.947 -18.849 103.401 1.00 55.25 221 ALA A N 1
ATOM 1773 C CA . ALA A 1 221 ? -17.683 -18.190 102.321 1.00 55.25 221 ALA A CA 1
ATOM 1774 C C . ALA A 1 221 ? -16.835 -17.118 101.610 1.00 55.25 221 ALA A C 1
ATOM 1776 O O . ALA A 1 221 ? -16.873 -17.030 100.386 1.00 55.25 221 ALA A O 1
ATOM 1777 N N . LEU A 1 222 ? -15.976 -16.402 102.348 1.00 55.50 222 LEU A N 1
ATOM 1778 C CA . LEU A 1 222 ? -15.108 -15.359 101.787 1.00 55.50 222 LEU A CA 1
ATOM 1779 C C . LEU A 1 222 ? -13.929 -15.905 100.957 1.00 55.50 222 LEU A C 1
ATOM 1781 O O . LEU A 1 222 ? -13.573 -15.273 99.973 1.00 55.50 222 LEU A O 1
ATOM 1785 N N . ASP A 1 223 ? -13.371 -17.088 101.258 1.00 54.84 223 ASP A N 1
ATOM 1786 C CA . ASP A 1 223 ? -12.288 -17.704 100.451 1.00 54.84 223 ASP A CA 1
ATOM 1787 C C . ASP A 1 223 ? -12.814 -18.331 99.142 1.00 54.84 223 ASP A C 1
ATOM 1789 O O . ASP A 1 223 ? -12.130 -18.352 98.118 1.00 54.84 223 ASP A O 1
ATOM 1793 N N . LYS A 1 224 ? -14.071 -18.801 99.141 1.00 62.25 224 LYS A N 1
ATOM 1794 C CA . LYS A 1 224 ? -14.768 -19.253 97.925 1.00 62.25 224 LYS A CA 1
ATOM 1795 C C . LYS A 1 224 ? -15.182 -18.085 97.036 1.00 62.25 224 LYS A C 1
ATOM 1797 O O . LYS A 1 224 ? -15.050 -18.211 95.822 1.00 62.25 224 LYS A O 1
ATOM 1802 N N . GLU A 1 225 ? -15.621 -16.969 97.620 1.00 59.19 225 GLU A N 1
ATOM 1803 C CA . GLU A 1 225 ? -15.878 -15.737 96.871 1.00 59.19 225 GLU A CA 1
ATOM 1804 C C . GLU A 1 225 ? -14.585 -15.101 96.346 1.00 59.19 225 GLU A C 1
ATOM 1806 O O . GLU A 1 225 ? -14.569 -14.671 95.197 1.00 59.19 225 GLU A O 1
ATOM 1811 N N . GLN A 1 226 ? -13.477 -15.114 97.102 1.00 57.31 226 GLN A N 1
ATOM 1812 C CA . GLN A 1 226 ? -12.170 -14.657 96.608 1.00 57.31 226 GLN A CA 1
ATOM 1813 C C . GLN A 1 226 ? -11.649 -15.530 95.464 1.00 57.31 226 GLN A C 1
ATOM 1815 O O . GLN A 1 226 ? -11.209 -14.982 94.461 1.00 57.31 226 GLN A O 1
ATOM 1820 N N . LYS A 1 227 ? -11.779 -16.862 95.550 1.00 63.22 227 LYS A N 1
ATOM 1821 C CA . LYS A 1 227 ? -11.429 -17.777 94.450 1.00 63.22 227 LYS A CA 1
ATOM 1822 C C . LYS A 1 227 ? -12.346 -17.636 93.242 1.00 63.22 227 LYS A C 1
ATOM 1824 O O . LYS A 1 227 ? -11.841 -17.654 92.129 1.00 63.22 227 LYS A O 1
ATOM 1829 N N . SER A 1 228 ? -13.659 -17.455 93.411 1.00 62.31 228 SER A N 1
ATOM 1830 C CA . SER A 1 228 ? -14.553 -17.193 92.271 1.00 62.31 228 SER A CA 1
ATOM 1831 C C . SER A 1 228 ? -14.299 -15.821 91.650 1.00 62.31 228 SER A C 1
ATOM 1833 O O . SER A 1 228 ? -14.386 -15.669 90.435 1.00 62.31 228 SER A O 1
ATOM 1835 N N . MET A 1 229 ? -13.935 -14.825 92.461 1.00 60.03 229 MET A N 1
ATOM 1836 C CA . MET A 1 229 ? -13.574 -13.487 91.999 1.00 60.03 229 MET A CA 1
ATOM 1837 C C . MET A 1 229 ? -12.207 -13.490 91.299 1.00 60.03 229 MET A C 1
ATOM 1839 O O . MET A 1 229 ? -12.094 -12.885 90.242 1.00 60.03 229 MET A O 1
ATOM 1843 N N . GLU A 1 230 ? -11.209 -14.238 91.789 1.00 61.03 230 GLU A N 1
ATOM 1844 C CA . GLU A 1 230 ? -9.930 -14.494 91.103 1.00 61.03 230 GLU A CA 1
ATOM 1845 C C . GLU A 1 230 ? -10.127 -15.265 89.797 1.00 61.03 230 GLU A C 1
ATOM 1847 O O . GLU A 1 230 ? -9.525 -14.904 88.794 1.00 61.03 230 GLU A O 1
ATOM 1852 N N . GLN A 1 231 ? -10.996 -16.279 89.759 1.00 64.56 231 GLN A N 1
ATOM 1853 C CA . GLN A 1 231 ? -11.278 -17.047 88.541 1.00 64.56 231 GLN A CA 1
ATOM 1854 C C . GLN A 1 231 ? -11.995 -16.194 87.482 1.00 64.56 231 GLN A C 1
ATOM 1856 O O . GLN A 1 231 ? -11.717 -16.326 86.293 1.00 64.56 231 GLN A O 1
ATOM 1861 N N . THR A 1 232 ? -12.858 -15.267 87.912 1.00 68.38 232 THR A N 1
ATOM 1862 C CA . THR A 1 232 ? -13.548 -14.317 87.022 1.00 68.38 232 THR A CA 1
ATOM 1863 C C . THR A 1 232 ? -12.626 -13.163 86.594 1.00 68.38 232 THR A C 1
ATOM 1865 O O . THR A 1 232 ? -12.695 -12.711 85.457 1.00 68.38 232 THR A O 1
ATOM 1868 N N . LEU A 1 233 ? -11.715 -12.697 87.459 1.00 61.44 233 LEU A N 1
ATOM 1869 C CA . LEU A 1 233 ? -10.757 -11.627 87.142 1.00 61.44 233 LEU A CA 1
ATOM 1870 C C . LEU A 1 233 ? -9.556 -12.114 86.307 1.00 61.44 233 LEU A C 1
ATOM 1872 O O . LEU A 1 233 ? -9.106 -11.379 85.428 1.00 61.44 233 LEU A O 1
ATOM 1876 N N . LEU A 1 234 ? -9.052 -13.334 86.537 1.00 59.84 234 LEU A N 1
ATOM 1877 C CA . LEU A 1 234 ? -7.972 -13.957 85.754 1.00 59.84 234 LEU A CA 1
ATOM 1878 C C . LEU A 1 234 ? -8.484 -14.551 84.434 1.00 59.84 234 LEU A C 1
ATOM 1880 O O . LEU A 1 234 ? -7.797 -14.420 83.424 1.00 59.84 234 LEU A O 1
ATOM 1884 N N . GLY A 1 235 ? -9.698 -15.118 84.404 1.00 63.38 235 GLY A N 1
ATOM 1885 C CA . GLY A 1 235 ? -10.321 -15.619 83.169 1.00 63.38 235 GLY A CA 1
ATOM 1886 C C . GLY A 1 235 ? -10.492 -14.525 82.109 1.00 63.38 235 GLY A C 1
ATOM 1887 O O . GLY A 1 235 ? -10.138 -14.718 80.948 1.00 63.38 235 GLY A O 1
ATOM 1888 N N . ASN A 1 236 ? -10.886 -13.320 82.531 1.00 72.06 236 ASN A N 1
ATOM 1889 C CA . ASN A 1 236 ? -10.969 -12.156 81.643 1.00 72.06 236 ASN A CA 1
ATOM 1890 C C . ASN A 1 236 ? -9.591 -11.698 81.131 1.00 72.06 236 ASN A C 1
ATOM 1892 O O . ASN A 1 236 ? -9.492 -11.097 80.064 1.00 72.06 236 ASN A O 1
ATOM 1896 N N . GLN A 1 237 ? -8.510 -11.957 81.873 1.00 79.06 237 GLN A N 1
ATOM 1897 C CA . GLN A 1 237 ? -7.166 -11.524 81.491 1.00 79.06 237 GLN A CA 1
ATOM 1898 C C . GLN A 1 237 ? -6.632 -12.312 80.286 1.00 79.06 237 GLN A C 1
ATOM 1900 O O . GLN A 1 237 ? -5.966 -11.729 79.429 1.00 79.06 237 GLN A O 1
ATOM 1905 N N . ASP A 1 238 ? -6.956 -13.604 80.194 1.00 81.44 238 ASP A N 1
ATOM 1906 C CA . ASP A 1 238 ? -6.604 -14.453 79.052 1.00 81.44 238 ASP A CA 1
ATOM 1907 C C . ASP A 1 238 ? -7.492 -14.182 77.837 1.00 81.44 238 ASP A C 1
ATOM 1909 O O . ASP A 1 238 ? -6.978 -14.067 76.727 1.00 81.44 238 ASP A O 1
ATOM 1913 N N . GLU A 1 239 ? -8.790 -13.939 78.036 1.00 84.00 239 GLU A N 1
ATOM 1914 C CA . GLU A 1 239 ? -9.696 -13.521 76.957 1.00 84.00 239 GLU A CA 1
ATOM 1915 C C . GLU A 1 239 ? -9.286 -12.175 76.335 1.00 84.00 239 GLU A C 1
ATOM 1917 O O . GLU A 1 239 ? -9.307 -12.012 75.111 1.00 84.00 239 GLU A O 1
ATOM 1922 N N . ILE A 1 240 ? -8.852 -11.214 77.159 1.00 83.69 240 ILE A N 1
ATOM 1923 C CA . ILE A 1 240 ? -8.296 -9.937 76.691 1.00 83.69 240 ILE A CA 1
ATOM 1924 C C . ILE A 1 240 ? -6.978 -10.169 75.939 1.00 83.69 240 ILE A C 1
ATOM 1926 O O . ILE A 1 240 ? -6.761 -9.560 74.888 1.00 83.69 240 ILE A O 1
ATOM 1930 N N . ARG A 1 241 ? -6.108 -11.064 76.430 1.00 89.69 241 ARG A N 1
ATOM 1931 C CA . ARG A 1 241 ? -4.857 -11.456 75.755 1.00 89.69 241 ARG A CA 1
ATOM 1932 C C . ARG A 1 241 ? -5.129 -12.052 74.373 1.00 89.69 241 ARG A C 1
ATOM 1934 O O . ARG A 1 241 ? -4.482 -11.656 73.405 1.00 89.69 241 ARG A O 1
ATOM 1941 N N . ASP A 1 242 ? -6.116 -12.935 74.272 1.00 91.31 242 ASP A N 1
ATOM 1942 C CA . ASP A 1 242 ? -6.528 -13.582 73.028 1.00 91.31 242 ASP A CA 1
ATOM 1943 C C . ASP A 1 242 ? -7.183 -12.600 72.053 1.00 91.31 242 ASP A C 1
ATOM 1945 O O . ASP A 1 242 ? -6.901 -12.644 70.853 1.00 91.31 242 ASP A O 1
ATOM 1949 N N . MET A 1 243 ? -8.021 -11.675 72.532 1.00 87.94 243 MET A N 1
ATOM 1950 C CA . MET A 1 243 ? -8.571 -10.600 71.695 1.00 87.94 243 MET A CA 1
ATOM 1951 C C . MET A 1 243 ? -7.476 -9.674 71.162 1.00 87.94 243 MET A C 1
ATOM 1953 O O . MET A 1 243 ? -7.467 -9.364 69.968 1.00 87.94 243 MET A O 1
ATOM 1957 N N . LEU A 1 244 ? -6.526 -9.268 72.010 1.00 89.62 244 LEU A N 1
ATOM 1958 C CA . LEU A 1 244 ? -5.370 -8.471 71.597 1.00 89.62 244 LEU A CA 1
ATOM 1959 C C . LEU A 1 244 ? -4.497 -9.234 70.591 1.00 89.62 244 LEU A C 1
ATOM 1961 O O . LEU A 1 244 ? -4.049 -8.643 69.610 1.00 89.62 244 LEU A O 1
ATOM 1965 N N . GLY A 1 245 ? -4.309 -10.542 70.784 1.00 95.25 245 GLY A N 1
ATOM 1966 C CA . GLY A 1 245 ? -3.602 -11.418 69.849 1.00 95.25 245 GLY A CA 1
ATOM 1967 C C . GLY A 1 245 ? -4.295 -11.506 68.488 1.00 95.25 245 GLY A C 1
ATOM 1968 O O . GLY A 1 245 ? -3.657 -11.299 67.458 1.00 95.25 245 GLY A O 1
ATOM 1969 N N . LYS A 1 246 ? -5.615 -11.725 68.461 1.00 95.19 246 LYS A N 1
ATOM 1970 C CA . LYS A 1 246 ? -6.418 -11.744 67.223 1.00 95.19 246 LYS A CA 1
ATOM 1971 C C . LYS A 1 246 ? -6.359 -10.406 66.488 1.00 95.19 246 LYS A C 1
ATOM 1973 O O . LYS A 1 246 ? -6.157 -10.384 65.276 1.00 95.19 246 LYS A O 1
ATOM 1978 N N . MET A 1 247 ? -6.487 -9.298 67.216 1.00 92.19 247 MET A N 1
ATOM 1979 C CA . MET A 1 247 ? -6.403 -7.954 66.649 1.00 92.19 247 MET A CA 1
ATOM 1980 C C . MET A 1 247 ? -5.007 -7.679 66.074 1.00 92.19 247 MET A C 1
ATOM 1982 O O . MET A 1 247 ? -4.899 -7.253 64.925 1.00 92.19 247 MET A O 1
ATOM 1986 N N . LYS A 1 248 ? -3.939 -8.005 66.809 1.00 95.94 248 LYS A N 1
ATOM 1987 C CA . LYS A 1 248 ? -2.555 -7.886 66.332 1.00 95.94 248 LYS A CA 1
ATOM 1988 C C . LYS A 1 248 ? -2.313 -8.714 65.066 1.00 95.94 248 LYS A C 1
ATOM 1990 O O . LYS A 1 248 ? -1.850 -8.164 64.074 1.00 95.94 248 LYS A O 1
ATOM 1995 N N . ASN A 1 249 ? -2.715 -9.985 65.059 1.00 96.06 249 ASN A N 1
ATOM 1996 C CA . ASN A 1 249 ? -2.573 -10.860 63.893 1.00 96.06 249 ASN A CA 1
ATOM 1997 C C . ASN A 1 249 ? -3.364 -10.332 62.684 1.00 96.06 249 ASN A C 1
ATOM 1999 O O . ASN A 1 249 ? -2.899 -10.429 61.552 1.00 96.06 249 ASN A O 1
ATOM 2003 N N . SER A 1 250 ? -4.546 -9.742 62.906 1.00 95.12 250 SER A N 1
ATOM 2004 C CA . SER A 1 250 ? -5.334 -9.133 61.829 1.00 95.12 250 SER A CA 1
ATOM 2005 C C . SER A 1 250 ? -4.652 -7.902 61.222 1.00 95.12 250 SER A C 1
ATOM 2007 O O . SER A 1 250 ? -4.670 -7.745 60.002 1.00 95.12 250 SER A O 1
ATOM 2009 N N . TYR A 1 251 ? -3.992 -7.075 62.041 1.00 94.94 251 TYR A N 1
ATOM 2010 C CA . TYR A 1 251 ? -3.214 -5.932 61.563 1.00 94.94 251 TYR A CA 1
ATOM 2011 C C . TYR A 1 251 ? -1.941 -6.366 60.838 1.00 94.94 251 TYR A C 1
ATOM 2013 O O . TYR A 1 251 ? -1.649 -5.832 59.773 1.00 94.94 251 TYR A O 1
ATOM 2021 N N . GLU A 1 252 ? -1.221 -7.362 61.356 1.00 96.94 252 GLU A N 1
ATOM 2022 C CA . GLU A 1 252 ? -0.044 -7.931 60.687 1.00 96.94 252 GLU A CA 1
ATOM 2023 C C . GLU A 1 252 ? -0.412 -8.533 59.323 1.00 96.94 252 GLU A C 1
ATOM 2025 O O . GLU A 1 252 ? 0.304 -8.351 58.342 1.00 96.94 252 GLU A O 1
ATOM 2030 N N . GLU A 1 253 ? -1.565 -9.195 59.222 1.00 96.81 253 GLU A N 1
ATOM 2031 C CA . GLU A 1 253 ? -2.064 -9.734 57.957 1.00 96.81 253 GLU A CA 1
ATOM 2032 C C . GLU A 1 253 ? -2.480 -8.631 56.974 1.00 96.81 253 GLU A C 1
ATOM 2034 O O . GLU A 1 253 ? -2.189 -8.712 55.780 1.00 96.81 253 GLU A O 1
ATOM 2039 N N . GLN A 1 254 ? -3.135 -7.572 57.456 1.00 95.00 254 GLN A N 1
ATOM 2040 C CA . GLN A 1 254 ? -3.440 -6.400 56.632 1.00 95.00 254 GLN A CA 1
ATOM 2041 C C . GLN A 1 254 ? -2.164 -5.702 56.147 1.00 95.00 254 GLN A C 1
ATOM 2043 O O . GLN A 1 254 ? -2.086 -5.329 54.977 1.00 95.00 254 GLN A O 1
ATOM 2048 N N . GLN A 1 255 ? -1.156 -5.573 57.010 1.00 94.56 255 GLN A N 1
ATOM 2049 C CA . GLN A 1 255 ? 0.133 -4.987 56.662 1.00 94.56 255 GLN A CA 1
ATOM 2050 C C . GLN A 1 255 ? 0.861 -5.834 55.612 1.00 94.56 255 GLN A C 1
ATOM 2052 O O . GLN A 1 255 ? 1.277 -5.299 54.586 1.00 94.56 255 GLN A O 1
ATOM 2057 N N . ARG A 1 256 ? 0.909 -7.159 55.790 1.00 97.56 256 ARG A N 1
ATOM 2058 C CA . ARG A 1 256 ? 1.491 -8.088 54.811 1.00 97.56 256 ARG A CA 1
ATOM 2059 C C . ARG A 1 256 ? 0.804 -7.993 53.449 1.00 97.56 256 ARG A C 1
ATOM 2061 O O . ARG A 1 256 ? 1.476 -7.895 52.428 1.00 97.56 256 ARG A O 1
ATOM 2068 N N . LYS A 1 257 ? -0.533 -7.934 53.420 1.00 97.62 257 LYS A N 1
ATOM 2069 C CA . LYS A 1 257 ? -1.308 -7.759 52.177 1.00 97.62 257 LYS A CA 1
ATOM 2070 C C . LYS A 1 257 ? -0.999 -6.441 51.468 1.00 97.62 257 LYS A C 1
ATOM 2072 O O . LYS A 1 257 ? -1.026 -6.388 50.240 1.00 97.62 257 LYS A O 1
ATOM 2077 N N . LEU A 1 258 ? -0.743 -5.366 52.213 1.00 95.12 258 LEU A N 1
ATOM 2078 C CA . LEU A 1 258 ? -0.337 -4.085 51.631 1.00 95.12 258 LEU A CA 1
ATOM 2079 C C . LEU A 1 258 ? 1.090 -4.151 51.079 1.00 95.12 258 LEU A C 1
ATOM 2081 O O . LEU A 1 258 ? 1.322 -3.694 49.962 1.00 95.12 258 LEU A O 1
ATOM 2085 N N . GLU A 1 259 ? 2.020 -4.762 51.811 1.00 96.44 259 GLU A N 1
ATOM 2086 C CA . GLU A 1 259 ? 3.401 -4.971 51.364 1.00 96.44 259 GLU A CA 1
ATOM 2087 C C . GLU A 1 259 ? 3.455 -5.826 50.086 1.00 96.44 259 GLU A C 1
ATOM 2089 O O . GLU A 1 259 ? 4.109 -5.444 49.115 1.00 96.44 259 GLU A O 1
ATOM 2094 N N . GLU A 1 260 ? 2.690 -6.919 50.022 1.00 97.19 260 GLU A N 1
ATOM 2095 C CA . GLU A 1 260 ? 2.562 -7.755 48.822 1.00 97.19 260 GLU A CA 1
ATOM 2096 C C . GLU A 1 260 ? 2.005 -6.976 47.625 1.00 97.19 260 GLU A C 1
ATOM 2098 O O . GLU A 1 260 ? 2.543 -7.084 46.521 1.00 97.19 260 GLU A O 1
ATOM 2103 N N . LYS A 1 261 ? 0.978 -6.138 47.830 1.00 97.38 261 LYS A N 1
ATOM 2104 C CA . LYS A 1 261 ? 0.438 -5.268 46.772 1.00 97.38 261 LYS A CA 1
ATOM 2105 C C . LYS A 1 261 ? 1.470 -4.260 46.273 1.00 97.38 261 LYS A C 1
ATOM 2107 O O . LYS A 1 261 ? 1.569 -4.051 45.068 1.00 97.38 261 LYS A O 1
ATOM 2112 N N . VAL A 1 262 ? 2.253 -3.652 47.164 1.00 96.31 262 VAL A N 1
ATOM 2113 C CA . VAL A 1 262 ? 3.321 -2.713 46.777 1.00 96.31 262 VAL A CA 1
ATOM 2114 C C . VAL A 1 262 ? 4.407 -3.426 45.971 1.00 96.31 262 VAL A C 1
ATOM 2116 O O . VAL A 1 262 ? 4.848 -2.906 44.946 1.00 96.31 262 VAL A O 1
ATOM 2119 N N . VAL A 1 263 ? 4.801 -4.636 46.374 1.00 97.56 263 VAL A N 1
ATOM 2120 C CA . VAL A 1 263 ? 5.773 -5.449 45.628 1.00 97.56 263 VAL A CA 1
ATOM 2121 C C . VAL A 1 263 ? 5.222 -5.860 44.260 1.00 97.56 263 VAL A C 1
ATOM 2123 O O . VAL A 1 263 ? 5.947 -5.777 43.268 1.00 97.56 263 VAL A O 1
ATOM 2126 N N . ALA A 1 264 ? 3.952 -6.268 44.180 1.00 97.31 264 ALA A N 1
ATOM 2127 C CA . ALA A 1 264 ? 3.294 -6.617 42.922 1.00 97.31 264 ALA A CA 1
ATOM 2128 C C . ALA A 1 264 ? 3.239 -5.417 41.963 1.00 97.31 264 ALA A C 1
ATOM 2130 O O . ALA A 1 264 ? 3.722 -5.525 40.837 1.00 97.31 264 ALA A O 1
ATOM 2131 N N . MET A 1 265 ? 2.778 -4.253 42.437 1.00 94.31 265 MET A N 1
ATOM 2132 C CA . MET A 1 265 ? 2.783 -3.012 41.650 1.00 94.31 265 MET A CA 1
ATOM 2133 C C . MET A 1 265 ? 4.202 -2.605 41.221 1.00 94.31 265 MET A C 1
ATOM 2135 O O . MET A 1 265 ? 4.400 -2.107 40.116 1.00 94.31 265 MET A O 1
ATOM 2139 N N . GLY A 1 266 ? 5.218 -2.833 42.061 1.00 94.81 266 GLY A N 1
ATOM 2140 C CA . GLY A 1 266 ? 6.619 -2.573 41.716 1.00 94.81 266 GLY A CA 1
ATOM 2141 C C . GLY A 1 266 ? 7.134 -3.451 40.568 1.00 94.81 266 GLY A C 1
ATOM 2142 O O . GLY A 1 266 ? 7.818 -2.949 39.672 1.00 94.81 266 GLY A O 1
ATOM 2143 N N . LYS A 1 267 ? 6.776 -4.743 40.566 1.00 96.06 267 LYS A N 1
ATOM 2144 C CA . LYS A 1 267 ? 7.107 -5.682 39.480 1.00 96.06 267 LYS A CA 1
ATOM 2145 C C . LYS A 1 267 ? 6.391 -5.314 38.184 1.00 96.06 267 LYS A C 1
ATOM 2147 O O . LYS A 1 267 ? 7.051 -5.208 37.153 1.00 96.06 267 LYS A O 1
ATOM 2152 N N . GLU A 1 268 ? 5.092 -5.036 38.260 1.00 94.62 268 GLU A N 1
ATOM 2153 C CA . GLU A 1 268 ? 4.282 -4.611 37.114 1.00 94.62 268 GLU A CA 1
ATOM 2154 C C . GLU A 1 268 ? 4.830 -3.314 36.499 1.00 94.62 268 GLU A C 1
ATOM 2156 O O . GLU A 1 268 ? 5.028 -3.221 35.291 1.00 94.62 268 GLU A O 1
ATOM 2161 N N . HIS A 1 269 ? 5.203 -2.328 37.322 1.00 94.50 269 HIS A N 1
ATOM 2162 C CA . HIS A 1 269 ? 5.826 -1.094 36.834 1.00 94.50 269 HIS A CA 1
ATOM 2163 C C . HIS A 1 269 ? 7.159 -1.345 36.123 1.00 94.50 269 HIS A C 1
ATOM 2165 O O . HIS A 1 269 ? 7.482 -0.704 35.120 1.00 94.50 269 HIS A O 1
ATOM 2171 N N . GLN A 1 270 ? 7.965 -2.278 36.630 1.00 94.81 270 GLN A N 1
ATOM 2172 C CA . GLN A 1 270 ? 9.230 -2.641 35.999 1.00 94.81 270 GLN A CA 1
ATOM 2173 C C . GLN A 1 270 ? 9.021 -3.415 34.688 1.00 94.81 270 GLN A C 1
ATOM 2175 O O . GLN A 1 270 ? 9.804 -3.247 33.752 1.00 94.81 270 GLN A O 1
ATOM 2180 N N . GLU A 1 271 ? 7.983 -4.243 34.600 1.00 93.94 271 GLU A N 1
ATOM 2181 C CA . GLU A 1 271 ? 7.547 -4.914 33.371 1.00 93.94 271 GLU A CA 1
ATOM 2182 C C . GLU A 1 271 ? 7.037 -3.913 32.337 1.00 93.94 271 GLU A C 1
ATOM 2184 O O . GLU A 1 271 ? 7.556 -3.896 31.223 1.00 93.94 271 GLU A O 1
ATOM 2189 N N . ASN A 1 272 ? 6.164 -2.985 32.730 1.00 93.06 272 ASN A N 1
ATOM 2190 C CA . ASN A 1 272 ? 5.681 -1.907 31.869 1.00 93.06 272 ASN A CA 1
ATOM 2191 C C . ASN A 1 272 ? 6.837 -1.047 31.340 1.00 93.06 272 ASN A C 1
ATOM 2193 O O . ASN A 1 272 ? 6.907 -0.759 30.148 1.00 93.06 272 ASN A O 1
ATOM 2197 N N . LYS A 1 273 ? 7.822 -0.700 32.181 1.00 93.50 273 LYS A N 1
ATOM 2198 C CA . LYS A 1 273 ? 9.033 0.010 31.728 1.00 93.50 273 LYS A CA 1
ATOM 2199 C C . LYS A 1 273 ? 9.860 -0.787 30.721 1.00 93.50 273 LYS A C 1
ATOM 2201 O O . LYS A 1 273 ? 10.461 -0.182 29.835 1.00 93.50 273 LYS A O 1
ATOM 2206 N N . ARG A 1 274 ? 9.946 -2.113 30.868 1.00 94.62 274 ARG A N 1
ATOM 2207 C CA . ARG A 1 274 ? 10.637 -2.979 29.899 1.00 94.62 274 ARG A CA 1
ATOM 2208 C C . ARG A 1 274 ? 9.868 -3.037 28.582 1.00 94.62 274 ARG A C 1
ATOM 2210 O O . ARG A 1 274 ? 10.477 -2.814 27.544 1.00 94.62 274 ARG A O 1
ATOM 2217 N N . ALA A 1 275 ? 8.552 -3.226 28.633 1.00 94.38 275 ALA A N 1
ATOM 2218 C CA . ALA A 1 275 ? 7.690 -3.229 27.455 1.00 94.38 275 ALA A CA 1
ATOM 2219 C C . ALA A 1 275 ? 7.773 -1.905 26.679 1.00 94.38 275 ALA A C 1
ATOM 2221 O O . ALA A 1 275 ? 7.972 -1.920 25.473 1.00 94.38 275 ALA A O 1
ATOM 2222 N N . ILE A 1 276 ? 7.743 -0.756 27.368 1.00 92.56 276 ILE A N 1
ATOM 2223 C CA . ILE A 1 276 ? 7.896 0.562 26.727 1.00 92.56 276 ILE A CA 1
ATOM 2224 C C . ILE A 1 276 ? 9.237 0.675 25.989 1.00 92.56 276 ILE A C 1
ATOM 2226 O O . ILE A 1 276 ? 9.274 1.178 24.871 1.00 92.56 276 ILE A O 1
ATOM 2230 N N . ARG A 1 277 ? 10.342 0.202 26.583 1.00 92.81 277 ARG A N 1
ATOM 2231 C CA . ARG A 1 277 ? 11.663 0.234 25.927 1.00 92.81 277 ARG A CA 1
ATOM 2232 C C . ARG A 1 277 ? 11.728 -0.689 24.715 1.00 92.81 277 ARG A C 1
ATOM 2234 O O . ARG A 1 277 ? 12.281 -0.277 23.703 1.00 92.81 277 ARG A O 1
ATOM 2241 N N . ASN A 1 278 ? 11.158 -1.887 24.815 1.00 93.00 278 ASN A N 1
ATOM 2242 C CA . ASN A 1 278 ? 11.099 -2.827 23.698 1.00 93.00 278 ASN A CA 1
ATOM 2243 C C . ASN A 1 278 ? 10.269 -2.245 22.549 1.00 93.00 278 ASN A C 1
ATOM 2245 O O . ASN A 1 278 ? 10.767 -2.161 21.435 1.00 93.00 278 ASN A O 1
ATOM 2249 N N . ASN A 1 279 ? 9.078 -1.713 22.838 1.00 92.25 279 ASN A N 1
ATOM 2250 C CA . ASN A 1 279 ? 8.238 -1.055 21.836 1.00 92.25 279 ASN A CA 1
ATOM 2251 C C . ASN A 1 279 ? 8.955 0.147 21.202 1.00 92.25 279 ASN A C 1
ATOM 2253 O O . ASN A 1 279 ? 8.866 0.364 20.000 1.00 92.25 279 ASN A O 1
ATOM 2257 N N . GLN A 1 280 ? 9.692 0.938 21.990 1.00 90.25 280 GLN A N 1
ATOM 2258 C CA . GLN A 1 280 ? 10.484 2.053 21.466 1.00 90.25 280 GLN A CA 1
ATOM 2259 C C . GLN A 1 280 ? 11.605 1.571 20.532 1.00 90.25 280 GLN A C 1
ATOM 2261 O O . GLN A 1 280 ? 11.853 2.202 19.503 1.00 90.25 280 GLN A O 1
ATOM 2266 N N . GLN A 1 281 ? 12.272 0.467 20.875 1.00 93.81 281 GLN A N 1
ATOM 2267 C CA . GLN A 1 281 ? 13.288 -0.147 20.027 1.00 93.81 281 GLN A CA 1
ATOM 2268 C C . GLN A 1 281 ? 12.667 -0.673 18.726 1.00 93.81 281 GLN A C 1
ATOM 2270 O O . GLN A 1 281 ? 13.127 -0.286 17.654 1.00 93.81 281 GLN A O 1
ATOM 2275 N N . GLU A 1 282 ? 11.586 -1.449 18.802 1.00 95.25 282 GLU A N 1
ATOM 2276 C CA . GLU A 1 282 ? 10.863 -1.965 17.633 1.00 95.25 282 GLU A CA 1
ATOM 2277 C C . GLU A 1 282 ? 10.379 -0.830 16.719 1.00 95.25 282 GLU A C 1
ATOM 2279 O O . GLU A 1 282 ? 10.576 -0.880 15.507 1.00 95.25 282 GLU A O 1
ATOM 2284 N N . LEU A 1 283 ? 9.830 0.253 17.284 1.00 88.50 283 LEU A N 1
ATOM 2285 C CA . LEU A 1 283 ? 9.441 1.440 16.517 1.00 88.50 283 LEU A CA 1
ATOM 2286 C C . LEU A 1 283 ? 10.636 2.100 15.819 1.00 88.50 283 LEU A C 1
ATOM 2288 O O . LEU A 1 283 ? 10.500 2.583 14.693 1.00 88.50 283 LEU A O 1
ATOM 2292 N N . SER A 1 284 ? 11.808 2.134 16.461 1.00 86.06 284 SER A N 1
ATOM 2293 C CA . SER A 1 284 ? 13.025 2.683 15.852 1.00 86.06 284 SER A CA 1
ATOM 2294 C C . SER A 1 284 ? 13.556 1.801 14.716 1.00 86.06 284 SER A C 1
ATOM 2296 O O . SER A 1 284 ? 13.959 2.326 13.678 1.00 86.06 284 SER A O 1
ATOM 2298 N N . GLU A 1 285 ? 13.476 0.477 14.867 1.00 93.38 285 GLU A N 1
ATOM 2299 C CA . GLU A 1 285 ? 13.854 -0.504 13.845 1.00 93.38 285 GLU A CA 1
ATOM 2300 C C . GLU A 1 285 ? 12.905 -0.435 12.641 1.00 93.38 285 GLU A C 1
ATOM 2302 O O . GLU A 1 285 ? 13.361 -0.333 11.501 1.00 93.38 285 GLU A O 1
ATOM 2307 N N . GLN A 1 286 ? 11.591 -0.380 12.882 1.00 93.75 286 GLN A N 1
ATOM 2308 C CA . GLN A 1 286 ? 10.584 -0.186 11.835 1.00 93.75 286 GLN A CA 1
ATOM 2309 C C . GLN A 1 286 ? 10.761 1.154 11.115 1.00 93.75 286 GLN A C 1
ATOM 2311 O O . GLN A 1 286 ? 10.671 1.211 9.889 1.00 93.75 286 GLN A O 1
ATOM 2316 N N . SER A 1 287 ? 11.062 2.229 11.849 1.00 87.19 287 SER A N 1
ATOM 2317 C CA . SER A 1 287 ? 11.334 3.541 11.249 1.00 87.19 287 SER A CA 1
ATOM 2318 C C . SER A 1 287 ? 12.580 3.504 10.361 1.00 87.19 287 SER A C 1
ATOM 2320 O O . SER A 1 287 ? 12.560 4.048 9.259 1.00 87.19 287 SER A O 1
ATOM 2322 N N . ALA A 1 288 ? 13.652 2.830 10.790 1.00 95.25 288 ALA A N 1
ATOM 2323 C CA . ALA A 1 288 ? 14.858 2.666 9.981 1.00 95.25 288 ALA A CA 1
ATOM 2324 C C . ALA A 1 288 ? 14.592 1.830 8.716 1.00 95.25 288 ALA A C 1
ATOM 2326 O O . ALA A 1 288 ? 14.978 2.240 7.620 1.00 95.25 288 ALA A O 1
ATOM 2327 N N . ALA A 1 289 ? 13.869 0.712 8.842 1.00 93.31 289 ALA A N 1
ATOM 2328 C CA . ALA A 1 289 ? 13.476 -0.125 7.709 1.00 93.31 289 ALA A CA 1
ATOM 2329 C C . ALA A 1 289 ? 12.599 0.641 6.703 1.00 93.31 289 ALA A C 1
ATOM 2331 O O . ALA A 1 289 ? 12.823 0.557 5.493 1.00 93.31 289 ALA A O 1
ATOM 2332 N N . LEU A 1 290 ? 11.653 1.452 7.193 1.00 90.81 290 LEU A N 1
ATOM 2333 C CA . LEU A 1 290 ? 10.833 2.322 6.355 1.00 90.81 290 LEU A CA 1
ATOM 2334 C C . LEU A 1 290 ? 11.704 3.318 5.581 1.00 90.81 290 LEU A C 1
ATOM 2336 O O . LEU A 1 290 ? 11.536 3.441 4.370 1.00 90.81 290 LEU A O 1
ATOM 2340 N N . MET A 1 291 ? 12.669 3.972 6.232 1.00 89.62 291 MET A N 1
ATOM 2341 C CA . MET A 1 291 ? 13.581 4.907 5.562 1.00 89.62 291 MET A CA 1
ATOM 2342 C C . MET A 1 291 ? 14.425 4.228 4.474 1.00 89.62 291 MET A C 1
ATOM 2344 O O . MET A 1 291 ? 14.563 4.787 3.388 1.00 89.62 291 MET A O 1
ATOM 2348 N N . CYS A 1 292 ? 14.932 3.016 4.722 1.00 91.69 292 CYS A N 1
ATOM 2349 C CA . CYS A 1 292 ? 15.655 2.231 3.716 1.00 91.69 292 CYS A CA 1
ATOM 2350 C C . CYS A 1 292 ? 14.757 1.831 2.535 1.00 91.69 292 CYS A C 1
ATOM 2352 O O . CYS A 1 292 ? 15.169 1.904 1.379 1.00 91.69 292 CYS A O 1
ATOM 2354 N N . SER A 1 293 ? 13.507 1.442 2.799 1.00 83.88 293 SER A N 1
ATOM 2355 C CA . SER A 1 293 ? 12.559 1.140 1.722 1.00 83.88 293 SER A CA 1
ATOM 2356 C C . SER A 1 293 ? 12.214 2.391 0.903 1.00 83.88 293 SER A C 1
ATOM 2358 O O . SER A 1 293 ? 12.169 2.333 -0.323 1.00 83.88 293 SER A O 1
ATOM 2360 N N . GLN A 1 294 ? 12.056 3.548 1.556 1.00 91.19 294 GLN A N 1
ATOM 2361 C CA . GLN A 1 294 ? 11.793 4.824 0.893 1.00 91.19 294 GLN A CA 1
ATOM 2362 C C . GLN A 1 294 ? 12.973 5.291 0.037 1.00 91.19 294 GLN A C 1
ATOM 2364 O O . GLN A 1 294 ? 12.746 5.845 -1.038 1.00 91.19 294 GLN A O 1
ATOM 2369 N N . SER A 1 295 ? 14.220 5.090 0.478 1.00 91.25 295 SER A N 1
ATOM 2370 C CA . SER A 1 295 ? 15.386 5.399 -0.358 1.00 91.25 295 SER A CA 1
ATOM 2371 C C . SER A 1 295 ? 15.443 4.489 -1.580 1.00 91.25 295 SER A C 1
ATOM 2373 O O . SER A 1 295 ? 15.638 4.988 -2.683 1.00 91.25 295 SER A O 1
ATOM 2375 N N . HIS A 1 296 ? 15.167 3.193 -1.413 1.00 89.38 296 HIS A N 1
ATOM 2376 C CA . HIS A 1 296 ? 15.145 2.252 -2.530 1.00 89.38 296 HIS A CA 1
ATOM 2377 C C . HIS A 1 296 ? 14.054 2.586 -3.561 1.00 89.38 296 HIS A C 1
ATOM 2379 O O . HIS A 1 296 ? 14.299 2.541 -4.763 1.00 89.38 296 HIS A O 1
ATOM 2385 N N . VAL A 1 297 ? 12.863 3.001 -3.111 1.00 89.69 297 VAL A N 1
ATOM 2386 C CA . VAL A 1 297 ? 11.803 3.483 -4.016 1.00 89.69 297 VAL A CA 1
ATOM 2387 C C . VAL A 1 297 ? 12.278 4.694 -4.822 1.00 89.69 297 VAL A C 1
ATOM 2389 O O . VAL A 1 297 ? 12.087 4.714 -6.035 1.00 89.69 297 VAL A O 1
ATOM 2392 N N . LYS A 1 298 ? 12.951 5.667 -4.191 1.00 93.31 298 LYS A N 1
ATOM 2393 C CA . LYS A 1 298 ? 13.498 6.840 -4.896 1.00 93.31 298 LYS A CA 1
ATOM 2394 C C . LYS A 1 298 ? 14.564 6.462 -5.924 1.00 93.31 298 LYS A C 1
ATOM 2396 O O . LYS A 1 298 ? 14.545 6.986 -7.032 1.00 93.31 298 LYS A O 1
ATOM 2401 N N . GLU A 1 299 ? 15.463 5.541 -5.586 1.00 94.12 299 GLU A N 1
ATOM 2402 C CA . GLU A 1 299 ? 16.481 5.039 -6.519 1.00 94.12 299 GLU A CA 1
ATOM 2403 C C . GLU A 1 299 ? 15.832 4.399 -7.755 1.00 94.12 299 GLU A C 1
ATOM 2405 O O . GLU A 1 299 ? 16.167 4.753 -8.887 1.00 94.12 299 GLU A O 1
ATOM 2410 N N . VAL A 1 300 ? 14.830 3.538 -7.554 1.00 91.44 300 VAL A N 1
ATOM 2411 C CA . VAL A 1 300 ? 14.082 2.901 -8.650 1.00 91.44 300 VAL A CA 1
ATOM 2412 C C . VAL A 1 300 ? 13.295 3.929 -9.475 1.00 91.44 300 VAL A C 1
ATOM 2414 O O . VAL A 1 300 ? 13.205 3.810 -10.699 1.00 91.44 300 VAL A O 1
ATOM 2417 N N . GLU A 1 301 ? 12.739 4.970 -8.852 1.00 87.31 301 GLU A N 1
ATOM 2418 C CA . GLU A 1 301 ? 12.075 6.077 -9.557 1.00 87.31 301 GLU A CA 1
ATOM 2419 C C . GLU A 1 301 ? 13.051 6.876 -10.438 1.00 87.31 301 GLU A C 1
ATOM 2421 O O . GLU A 1 301 ? 12.722 7.235 -11.579 1.00 87.31 301 GLU A O 1
ATOM 2426 N N . GLU A 1 302 ? 14.266 7.128 -9.951 1.00 92.00 302 GLU A N 1
ATOM 2427 C CA . GLU A 1 302 ? 15.329 7.774 -10.721 1.00 92.00 302 GLU A CA 1
ATOM 2428 C C . GLU A 1 302 ? 15.798 6.897 -11.888 1.00 92.00 302 GLU A C 1
ATOM 2430 O O . GLU A 1 302 ? 15.969 7.396 -13.004 1.00 92.00 302 GLU A O 1
ATOM 2435 N N . GLU A 1 303 ? 15.971 5.592 -11.675 1.00 93.38 303 GLU A N 1
ATOM 2436 C CA . GLU A 1 303 ? 16.308 4.635 -12.734 1.00 93.38 303 GLU A CA 1
ATOM 2437 C C . GLU A 1 303 ? 15.215 4.549 -13.798 1.00 93.38 303 GLU A C 1
ATOM 2439 O O . GLU A 1 303 ? 15.507 4.625 -14.993 1.00 93.38 303 GLU A O 1
ATOM 2444 N N . ASN A 1 304 ? 13.947 4.490 -13.389 1.00 88.62 304 ASN A N 1
ATOM 2445 C CA . ASN A 1 304 ? 12.815 4.518 -14.309 1.00 88.62 304 ASN A CA 1
ATOM 2446 C C . ASN A 1 304 ? 12.813 5.816 -15.135 1.00 88.62 304 ASN A C 1
ATOM 2448 O O . ASN A 1 304 ? 12.631 5.785 -16.351 1.00 88.62 304 ASN A O 1
ATOM 2452 N N . SER A 1 305 ? 13.116 6.955 -14.509 1.00 90.44 305 SER A N 1
ATOM 2453 C CA . SER A 1 305 ? 13.240 8.243 -15.202 1.00 90.44 305 SER A CA 1
ATOM 2454 C C . SER A 1 305 ? 14.391 8.251 -16.220 1.00 90.44 305 SER A C 1
ATOM 2456 O O . SER A 1 305 ? 14.210 8.720 -17.348 1.00 90.44 305 SER A O 1
ATOM 2458 N N . LYS A 1 306 ? 15.556 7.685 -15.870 1.00 94.50 306 LYS A N 1
ATOM 2459 C CA . LYS A 1 306 ? 16.710 7.533 -16.778 1.00 94.50 306 LYS A CA 1
ATOM 2460 C C . LYS A 1 306 ? 16.383 6.615 -17.958 1.00 94.50 306 LYS A C 1
ATOM 2462 O O . LYS A 1 306 ? 16.646 6.974 -19.106 1.00 94.50 306 LYS A O 1
ATOM 2467 N N . LEU A 1 307 ? 15.759 5.465 -17.701 1.00 92.25 307 LEU A N 1
ATOM 2468 C CA . LEU A 1 307 ? 15.341 4.523 -18.743 1.00 92.25 307 LEU A CA 1
ATOM 2469 C C . LEU A 1 307 ? 14.294 5.143 -19.674 1.00 92.25 307 LEU A C 1
ATOM 2471 O O . LEU A 1 307 ? 14.403 5.013 -20.892 1.00 92.25 307 LEU A O 1
ATOM 2475 N N . GLN A 1 308 ? 13.322 5.884 -19.137 1.00 89.62 308 GLN A N 1
ATOM 2476 C CA . GLN A 1 308 ? 12.347 6.615 -19.950 1.00 89.62 308 GLN A CA 1
ATOM 2477 C C . GLN A 1 308 ? 13.009 7.641 -20.870 1.00 89.62 308 GLN A C 1
ATOM 2479 O O . GLN A 1 308 ? 12.590 7.787 -22.020 1.00 89.62 308 GLN A O 1
ATOM 2484 N N . LEU A 1 309 ? 14.030 8.352 -20.387 1.00 91.81 309 LEU A N 1
ATOM 2485 C CA . LEU A 1 309 ? 14.791 9.285 -21.212 1.00 91.81 309 LEU A CA 1
ATOM 2486 C C . LEU A 1 309 ? 15.552 8.542 -22.317 1.00 91.81 309 LEU A C 1
ATOM 2488 O O . LEU A 1 309 ? 15.431 8.915 -23.481 1.00 91.81 309 LEU A O 1
ATOM 2492 N N . ARG A 1 310 ? 16.215 7.426 -21.994 1.00 93.25 310 ARG A N 1
ATOM 2493 C CA . ARG A 1 310 ? 16.938 6.623 -22.990 1.00 93.25 310 ARG A CA 1
ATOM 2494 C C . ARG A 1 310 ? 16.026 6.080 -24.090 1.00 93.25 310 ARG A C 1
ATOM 2496 O O . ARG A 1 310 ? 16.391 6.076 -25.262 1.00 93.25 310 ARG A O 1
ATOM 2503 N N . VAL A 1 311 ? 14.816 5.658 -23.726 1.00 89.31 311 VAL A N 1
ATOM 2504 C CA . VAL A 1 311 ? 13.792 5.226 -24.688 1.00 89.31 311 VAL A CA 1
ATOM 2505 C C . VAL A 1 311 ? 13.348 6.384 -25.587 1.00 89.31 311 VAL A C 1
ATOM 2507 O O . VAL A 1 311 ? 13.120 6.171 -26.778 1.00 89.31 311 VAL A O 1
ATOM 2510 N N . LYS A 1 312 ? 13.222 7.611 -25.063 1.00 88.56 312 LYS A N 1
ATOM 2511 C CA . LYS A 1 312 ? 12.894 8.793 -25.879 1.00 88.56 312 LYS A CA 1
ATOM 2512 C C . LYS A 1 312 ? 14.009 9.119 -26.870 1.00 88.56 312 LYS A C 1
ATOM 2514 O O . LYS A 1 312 ? 13.711 9.251 -28.051 1.00 88.56 312 LYS A O 1
ATOM 2519 N N . GLU A 1 313 ? 15.258 9.153 -26.412 1.00 91.94 313 GLU A N 1
ATOM 2520 C CA . GLU A 1 313 ? 16.432 9.396 -27.261 1.00 91.94 313 GLU A CA 1
ATOM 2521 C C . GLU A 1 313 ? 16.523 8.380 -28.400 1.00 91.94 313 GLU A C 1
ATOM 2523 O O . GLU A 1 313 ? 16.580 8.760 -29.565 1.00 91.94 313 GLU A O 1
ATOM 2528 N N . LEU A 1 314 ? 16.447 7.080 -28.087 1.00 89.75 314 LEU A N 1
ATOM 2529 C CA . LEU A 1 314 ? 16.497 6.031 -29.106 1.00 89.75 314 LEU A CA 1
ATOM 2530 C C . LEU A 1 314 ? 15.350 6.170 -30.113 1.00 89.75 314 LEU A C 1
ATOM 2532 O O . LEU A 1 314 ? 15.565 6.037 -31.314 1.00 89.75 314 LEU A O 1
ATOM 2536 N N . ASN A 1 315 ? 14.133 6.478 -29.656 1.00 85.81 315 ASN A N 1
ATOM 2537 C CA . ASN A 1 315 ? 13.006 6.712 -30.559 1.00 85.81 315 ASN A CA 1
ATOM 2538 C C . ASN A 1 315 ? 13.219 7.937 -31.463 1.00 85.81 315 ASN A C 1
ATOM 2540 O O . ASN A 1 315 ? 12.841 7.896 -32.634 1.00 85.81 315 ASN A O 1
ATOM 2544 N N . GLU A 1 316 ? 13.813 9.016 -30.954 1.00 87.94 316 GLU A N 1
ATOM 2545 C CA . GLU A 1 316 ? 14.181 10.194 -31.746 1.00 87.94 316 GLU A CA 1
ATOM 2546 C C . GLU A 1 316 ? 15.279 9.869 -32.766 1.00 87.94 316 GLU A C 1
ATOM 2548 O O . GLU A 1 316 ? 15.152 10.248 -33.930 1.00 87.94 316 GLU A O 1
ATOM 2553 N N . GLU A 1 317 ? 16.287 9.081 -32.387 1.00 88.25 317 GLU A N 1
ATOM 2554 C CA . GLU A 1 317 ? 17.326 8.586 -33.296 1.00 88.25 317 GLU A CA 1
ATOM 2555 C C . GLU A 1 317 ? 16.742 7.704 -34.410 1.00 88.25 317 GLU A C 1
ATOM 2557 O O . GLU A 1 317 ? 17.062 7.899 -35.585 1.00 88.25 317 GLU A O 1
ATOM 2562 N N . TYR A 1 318 ? 15.849 6.761 -34.080 1.00 85.12 318 TYR A N 1
ATOM 2563 C CA . TYR A 1 318 ? 15.166 5.930 -35.078 1.00 85.12 318 TYR A CA 1
ATOM 2564 C C . TYR A 1 318 ? 14.327 6.776 -36.040 1.00 85.12 318 TYR A C 1
ATOM 2566 O O . TYR A 1 318 ? 14.352 6.542 -37.250 1.00 85.12 318 TYR A O 1
ATOM 2574 N N . ARG A 1 319 ? 13.619 7.791 -35.529 1.00 83.94 319 ARG A N 1
ATOM 2575 C CA . ARG A 1 319 ? 12.854 8.736 -36.357 1.00 83.94 319 ARG A CA 1
ATOM 2576 C C . ARG A 1 319 ? 13.762 9.544 -37.278 1.00 83.94 319 ARG A C 1
ATOM 2578 O O . ARG A 1 319 ? 13.446 9.673 -38.457 1.00 83.94 319 ARG A O 1
ATOM 2585 N N . ALA A 1 320 ? 14.881 10.052 -36.766 1.00 85.06 320 ALA A N 1
ATOM 2586 C CA . ALA A 1 320 ? 15.840 10.821 -37.550 1.00 85.06 320 ALA A CA 1
ATOM 2587 C C . ALA A 1 320 ? 16.446 9.975 -38.680 1.00 85.06 320 ALA A C 1
ATOM 2589 O O . ALA A 1 320 ? 16.433 10.407 -39.829 1.00 85.06 320 ALA A O 1
ATOM 2590 N N . ARG A 1 321 ? 16.874 8.737 -38.389 1.00 88.12 321 ARG A N 1
ATOM 2591 C CA . ARG A 1 321 ? 17.419 7.817 -39.404 1.00 88.12 321 ARG A CA 1
ATOM 2592 C C . ARG A 1 321 ? 16.404 7.488 -40.498 1.00 88.12 321 ARG A C 1
ATOM 2594 O O . ARG A 1 321 ? 16.754 7.534 -41.669 1.00 88.12 321 ARG A O 1
ATOM 2601 N N . LEU A 1 322 ? 15.149 7.203 -40.136 1.00 84.50 322 LEU A N 1
ATOM 2602 C CA . LEU A 1 322 ? 14.084 6.941 -41.114 1.00 84.50 322 LEU A CA 1
ATOM 2603 C C . LEU A 1 322 ? 13.826 8.144 -42.030 1.00 84.50 322 LEU A C 1
ATOM 2605 O O . LEU A 1 322 ? 13.602 7.964 -43.225 1.00 84.50 322 LEU A O 1
ATOM 2609 N N . VAL A 1 323 ? 13.872 9.363 -41.488 1.00 85.06 323 VAL A N 1
ATOM 2610 C CA . VAL A 1 323 ? 13.721 10.588 -42.283 1.00 85.06 323 VAL A CA 1
ATOM 2611 C C . VAL A 1 323 ? 14.916 10.790 -43.212 1.00 85.06 323 VAL A C 1
ATOM 2613 O O . VAL A 1 323 ? 14.688 11.077 -44.383 1.00 85.06 323 VAL A O 1
ATOM 2616 N N . CYS A 1 324 ? 16.149 10.578 -42.739 1.00 83.81 324 CYS A N 1
ATOM 2617 C CA . CYS A 1 324 ? 17.347 10.627 -43.580 1.00 83.81 324 CYS A CA 1
ATOM 2618 C C . CYS A 1 324 ? 17.281 9.609 -44.723 1.00 83.81 324 CYS A C 1
ATOM 2620 O O . CYS A 1 324 ? 17.456 9.998 -45.865 1.00 83.81 324 CYS A O 1
ATOM 2622 N N . TYR A 1 325 ? 16.902 8.351 -44.468 1.00 84.12 325 TYR A N 1
ATOM 2623 C CA . TYR A 1 325 ? 16.770 7.357 -45.543 1.00 84.12 325 TYR A CA 1
ATOM 2624 C C . TYR A 1 325 ? 15.733 7.748 -46.602 1.00 84.12 325 TYR A C 1
ATOM 2626 O O . TYR A 1 325 ? 15.938 7.513 -47.790 1.00 84.12 325 TYR A O 1
ATOM 2634 N N . LEU A 1 326 ? 14.616 8.356 -46.196 1.00 82.69 326 LEU A N 1
ATOM 2635 C CA . LEU A 1 326 ? 13.610 8.859 -47.135 1.00 82.69 326 LEU A CA 1
ATOM 2636 C C . LEU A 1 326 ? 14.098 10.101 -47.900 1.00 82.69 326 LEU A C 1
ATOM 2638 O O . LEU A 1 326 ? 13.744 10.271 -49.065 1.00 82.69 326 LEU A O 1
ATOM 2642 N N . GLN A 1 327 ? 14.924 10.940 -47.272 1.00 80.69 327 GLN A N 1
ATOM 2643 C CA . GLN A 1 327 ? 15.572 12.086 -47.913 1.00 80.69 327 GLN A CA 1
ATOM 2644 C C . GLN A 1 327 ? 16.647 11.644 -48.913 1.00 80.69 327 GLN A C 1
ATOM 2646 O O . GLN A 1 327 ? 16.602 12.086 -50.055 1.00 80.69 327 GLN A O 1
ATOM 2651 N N . ASP A 1 328 ? 17.515 10.701 -48.554 1.00 82.25 328 ASP A N 1
ATOM 2652 C CA . ASP A 1 328 ? 18.533 10.129 -49.444 1.00 82.25 328 ASP A CA 1
ATOM 2653 C C . ASP A 1 328 ? 17.886 9.493 -50.687 1.00 82.25 328 ASP A C 1
ATOM 2655 O O . ASP A 1 328 ? 18.367 9.655 -51.809 1.00 82.25 328 ASP A O 1
ATOM 2659 N N . LEU A 1 329 ? 16.743 8.814 -50.515 1.00 80.75 329 LEU A N 1
ATOM 2660 C CA . LEU A 1 329 ? 15.945 8.298 -51.631 1.00 80.75 329 LEU A CA 1
ATOM 2661 C C . LEU A 1 329 ? 15.407 9.424 -52.524 1.00 80.75 329 LEU A C 1
ATOM 2663 O O . LEU A 1 329 ? 15.401 9.272 -53.743 1.00 80.75 329 LEU A O 1
ATOM 2667 N N . SER A 1 330 ? 14.975 10.550 -51.947 1.00 79.38 330 SER A N 1
ATOM 2668 C CA . SER A 1 330 ? 14.529 11.714 -52.723 1.00 79.38 330 SER A CA 1
ATOM 2669 C C . SER A 1 330 ? 15.678 12.397 -53.478 1.00 79.38 330 SER A C 1
ATOM 2671 O O . SER A 1 330 ? 15.523 12.711 -54.655 1.00 79.38 330 SER A O 1
ATOM 2673 N N . GLU A 1 331 ? 16.855 12.539 -52.862 1.00 77.88 331 GLU A N 1
ATOM 2674 C CA . GLU A 1 331 ? 18.051 13.119 -53.489 1.00 77.88 331 GLU A CA 1
ATOM 2675 C C . GLU A 1 331 ? 18.601 12.222 -54.606 1.00 77.88 331 GLU A C 1
ATOM 2677 O O . GLU A 1 331 ? 19.000 12.712 -55.663 1.00 77.88 331 GLU A O 1
ATOM 2682 N N . TYR A 1 332 ? 18.551 10.900 -54.423 1.00 75.62 332 TYR A N 1
ATOM 2683 C CA . TYR A 1 332 ? 18.904 9.928 -55.458 1.00 75.62 332 TYR A CA 1
ATOM 2684 C C . TYR A 1 332 ? 17.980 10.021 -56.684 1.00 75.62 332 TYR A C 1
ATOM 2686 O O . TYR A 1 332 ? 18.444 9.959 -57.824 1.00 75.62 332 TYR A O 1
ATOM 2694 N N . ILE A 1 333 ? 16.675 10.214 -56.464 1.00 70.25 333 ILE A N 1
ATOM 2695 C CA . ILE A 1 333 ? 15.697 10.439 -57.540 1.00 70.25 333 ILE A CA 1
ATOM 2696 C C . ILE A 1 333 ? 15.960 11.776 -58.250 1.00 70.25 333 ILE A C 1
ATOM 2698 O O . ILE A 1 333 ? 15.809 11.860 -59.470 1.00 70.25 333 ILE A O 1
ATOM 2702 N N . ASP A 1 334 ? 16.388 12.801 -57.513 1.00 70.12 334 ASP A N 1
ATOM 2703 C CA . ASP A 1 334 ? 16.702 14.123 -58.058 1.00 70.12 334 ASP A CA 1
ATOM 2704 C C . ASP A 1 334 ? 17.990 14.120 -58.895 1.00 70.12 334 ASP A C 1
ATOM 2706 O O . ASP A 1 334 ? 18.022 14.734 -59.963 1.00 70.12 334 ASP A O 1
ATOM 2710 N N . GLY A 1 335 ? 19.010 13.356 -58.488 1.00 68.62 335 GLY A N 1
ATOM 2711 C CA . GLY A 1 335 ? 20.251 13.166 -59.250 1.00 68.62 335 GLY A CA 1
ATOM 2712 C C . GLY A 1 335 ? 20.080 12.385 -60.562 1.00 68.62 335 GLY A C 1
ATOM 2713 O O . GLY A 1 335 ? 20.865 12.561 -61.490 1.00 68.62 335 GLY A O 1
ATOM 2714 N N . LEU A 1 336 ? 19.030 11.563 -60.684 1.00 62.03 336 LEU A N 1
ATOM 2715 C CA . LEU A 1 336 ? 18.662 10.859 -61.925 1.00 62.03 336 LEU A CA 1
ATOM 2716 C C . LEU A 1 336 ? 17.929 11.757 -62.945 1.00 62.03 336 LEU A C 1
ATOM 2718 O O . LEU A 1 336 ? 17.685 11.331 -64.074 1.00 62.03 336 LEU A O 1
ATOM 2722 N N . GLY A 1 337 ? 17.556 12.984 -62.564 1.00 55.72 337 GLY A N 1
ATOM 2723 C CA . GLY A 1 337 ? 16.717 13.888 -63.356 1.00 55.72 337 GLY A CA 1
ATOM 2724 C C . GLY A 1 337 ? 17.436 14.783 -64.374 1.00 55.72 337 GLY A C 1
ATOM 2725 O O . GLY A 1 337 ? 16.748 15.466 -65.135 1.00 55.72 337 GLY A O 1
ATOM 2726 N N . GLU A 1 338 ? 18.774 14.804 -64.428 1.00 56.28 338 GLU A N 1
ATOM 2727 C CA . GLU A 1 338 ? 19.503 15.670 -65.375 1.00 56.28 338 GLU A CA 1
ATOM 2728 C C . GLU A 1 338 ? 19.451 15.170 -66.835 1.00 56.28 338 GLU A C 1
ATOM 2730 O O . GLU A 1 338 ? 19.520 15.978 -67.763 1.00 56.28 338 GLU A O 1
ATOM 2735 N N . ASP A 1 339 ? 19.182 13.878 -67.067 1.00 55.28 339 ASP A N 1
ATOM 2736 C CA . ASP A 1 339 ? 19.032 13.296 -68.406 1.00 55.28 339 ASP A CA 1
ATOM 2737 C C . ASP A 1 339 ? 17.558 12.966 -68.740 1.00 55.28 339 ASP A C 1
ATOM 2739 O O . ASP A 1 339 ? 17.053 11.863 -68.559 1.00 55.28 339 ASP A O 1
ATOM 2743 N N . LYS A 1 340 ? 16.852 13.962 -69.293 1.00 51.47 340 LYS A N 1
ATOM 2744 C CA . LYS A 1 340 ? 15.680 13.826 -70.191 1.00 51.47 340 LYS A CA 1
ATOM 2745 C C . LYS A 1 340 ? 14.565 12.824 -69.786 1.00 51.47 340 LYS A C 1
ATOM 2747 O O . LYS A 1 340 ? 14.247 11.931 -70.564 1.00 51.47 340 LYS A O 1
ATOM 2752 N N . SER A 1 341 ? 13.842 13.039 -68.678 1.00 52.44 341 SER A N 1
ATOM 2753 C CA . SER A 1 341 ? 12.411 12.641 -68.564 1.00 52.44 341 SER A CA 1
ATOM 2754 C C . SER A 1 341 ? 11.666 13.329 -67.387 1.00 52.44 341 SER A C 1
ATOM 2756 O O . SER A 1 341 ? 11.742 12.892 -66.243 1.00 52.44 341 SER A O 1
ATOM 2758 N N . PRO A 1 342 ? 10.901 14.414 -67.627 1.00 59.47 342 PRO A N 1
ATOM 2759 C CA . PRO A 1 342 ? 10.282 15.199 -66.546 1.00 59.47 342 PRO A CA 1
ATOM 2760 C C . PRO A 1 342 ? 8.991 14.651 -65.870 1.00 59.47 342 PRO A C 1
ATOM 2762 O O . PRO A 1 342 ? 8.715 15.078 -64.746 1.00 59.47 342 PRO A O 1
ATOM 2765 N N . PRO A 1 343 ? 8.161 13.748 -66.448 1.00 59.91 343 PRO A N 1
ATOM 2766 C CA . PRO A 1 343 ? 6.875 13.392 -65.825 1.00 59.91 343 PRO A CA 1
ATOM 2767 C C . PRO A 1 343 ? 6.902 12.181 -64.872 1.00 59.91 343 PRO A C 1
ATOM 2769 O O . PRO A 1 343 ? 5.976 12.046 -64.075 1.00 59.91 343 PRO A O 1
ATOM 2772 N N . GLU A 1 344 ? 7.899 11.291 -64.935 1.00 59.94 344 GLU A N 1
ATOM 2773 C CA . GLU A 1 344 ? 7.978 10.090 -64.072 1.00 59.94 344 GLU A CA 1
ATOM 2774 C C . GLU A 1 344 ? 8.770 10.339 -62.783 1.00 59.94 344 GLU A C 1
ATOM 2776 O O . GLU A 1 344 ? 8.317 9.960 -61.702 1.00 59.94 344 GLU A O 1
ATOM 2781 N N . THR A 1 345 ? 9.871 11.086 -62.869 1.00 64.25 345 THR A N 1
ATOM 2782 C CA . THR A 1 345 ? 10.657 11.568 -61.718 1.00 64.25 345 THR A CA 1
ATOM 2783 C C . THR A 1 345 ? 9.811 12.436 -60.779 1.00 64.25 345 THR A C 1
ATOM 2785 O O . THR A 1 345 ? 9.809 12.233 -59.566 1.00 64.25 345 THR A O 1
ATOM 2788 N N . SER A 1 346 ? 8.975 13.317 -61.339 1.00 71.94 346 SER A N 1
ATOM 2789 C CA . SER A 1 346 ? 8.016 14.137 -60.582 1.00 71.94 346 SER A CA 1
ATOM 2790 C C . SER A 1 346 ? 6.955 13.311 -59.836 1.00 71.94 346 SER A C 1
ATOM 2792 O O . SER A 1 346 ? 6.563 13.666 -58.725 1.00 71.94 346 SER A O 1
ATOM 2794 N N . LYS A 1 347 ? 6.488 12.192 -60.413 1.00 73.50 347 LYS A N 1
ATOM 2795 C CA . LYS A 1 347 ? 5.507 11.299 -59.765 1.00 73.50 347 LYS A CA 1
ATOM 2796 C C . LYS A 1 347 ? 6.132 10.506 -58.619 1.00 73.50 347 LYS A C 1
ATOM 2798 O O . LYS A 1 347 ? 5.490 10.329 -57.588 1.00 73.50 347 LYS A O 1
ATOM 2803 N N . MET A 1 348 ? 7.377 10.057 -58.783 1.00 71.69 348 MET A N 1
ATOM 2804 C CA . MET A 1 348 ? 8.095 9.324 -57.738 1.00 71.69 348 MET A CA 1
ATOM 2805 C C . MET A 1 348 ? 8.472 10.238 -56.565 1.00 71.69 348 MET A C 1
ATOM 2807 O O . MET A 1 348 ? 8.327 9.835 -55.414 1.00 71.69 348 MET A O 1
ATOM 2811 N N . ARG A 1 349 ? 8.821 11.502 -56.842 1.00 76.12 349 ARG A N 1
ATOM 2812 C CA . ARG A 1 349 ? 9.006 12.543 -55.820 1.00 76.12 349 ARG A CA 1
ATOM 2813 C C . ARG A 1 349 ? 7.736 12.773 -55.000 1.00 76.12 349 ARG A C 1
ATOM 2815 O O . ARG A 1 349 ? 7.768 12.664 -53.780 1.00 76.12 349 ARG A O 1
ATOM 2822 N N . ALA A 1 350 ? 6.600 12.981 -55.668 1.00 78.38 350 ALA A N 1
ATOM 2823 C CA . ALA A 1 350 ? 5.314 13.148 -54.992 1.00 78.38 350 ALA A CA 1
ATOM 2824 C C . ALA A 1 350 ? 4.936 11.929 -54.124 1.00 78.38 350 ALA A C 1
ATOM 2826 O O . ALA A 1 350 ? 4.309 12.088 -53.079 1.00 78.38 350 ALA A O 1
ATOM 2827 N N . PHE A 1 351 ? 5.337 10.718 -54.527 1.00 80.19 351 PHE A N 1
ATOM 2828 C CA . PHE A 1 351 ? 5.130 9.504 -53.738 1.00 80.19 351 PHE A CA 1
ATOM 2829 C C . PHE A 1 351 ? 6.024 9.449 -52.487 1.00 80.19 351 PHE A C 1
ATOM 2831 O O . PHE A 1 351 ? 5.529 9.129 -51.409 1.00 80.19 351 PHE A O 1
ATOM 2838 N N . VAL A 1 352 ? 7.309 9.808 -52.592 1.00 83.75 352 VAL A N 1
ATOM 2839 C CA . VAL A 1 352 ? 8.221 9.886 -51.432 1.00 83.75 352 VAL A CA 1
ATOM 2840 C C . VAL A 1 352 ? 7.784 10.979 -50.454 1.00 83.75 352 VAL A C 1
ATOM 2842 O O . VAL A 1 352 ? 7.741 10.736 -49.248 1.00 83.75 352 VAL A O 1
ATOM 2845 N N . ASP A 1 353 ? 7.360 12.137 -50.961 1.00 83.94 353 ASP A N 1
ATOM 2846 C CA . ASP A 1 353 ? 6.805 13.218 -50.142 1.00 83.94 353 ASP A CA 1
ATOM 2847 C C . ASP A 1 353 ? 5.497 12.799 -49.452 1.00 83.94 353 ASP A C 1
ATOM 2849 O O . ASP A 1 353 ? 5.295 13.099 -48.272 1.00 83.94 353 ASP A O 1
ATOM 2853 N N . SER A 1 354 ? 4.633 12.044 -50.145 1.00 86.25 354 SER A N 1
ATOM 2854 C CA . SER A 1 354 ? 3.434 11.441 -49.548 1.00 86.25 354 SER A CA 1
ATOM 2855 C C . SER A 1 354 ? 3.801 10.464 -48.433 1.00 86.25 354 SER A C 1
ATOM 2857 O O . SER A 1 354 ? 3.246 10.562 -47.344 1.00 86.25 354 SER A O 1
ATOM 2859 N N . MET A 1 355 ? 4.778 9.575 -48.645 1.00 80.94 355 MET A N 1
ATOM 2860 C CA . MET A 1 355 ? 5.227 8.634 -47.612 1.00 80.94 355 MET A CA 1
ATOM 2861 C C . MET A 1 355 ? 5.830 9.352 -46.399 1.00 80.94 355 MET A C 1
ATOM 2863 O O . MET A 1 355 ? 5.530 8.993 -45.262 1.00 80.94 355 MET A O 1
ATOM 2867 N N . LEU A 1 356 ? 6.634 10.399 -46.605 1.00 82.94 356 LEU A N 1
ATOM 2868 C CA . LEU A 1 356 ? 7.154 11.236 -45.519 1.00 82.94 356 LEU A CA 1
ATOM 2869 C C . LEU A 1 356 ? 6.023 11.901 -44.727 1.00 82.94 356 LEU A C 1
ATOM 2871 O O . LEU A 1 356 ? 6.070 11.955 -43.494 1.00 82.94 356 LEU A O 1
ATOM 2875 N N . GLN A 1 357 ? 5.000 12.395 -45.420 1.00 88.31 357 GLN A N 1
ATOM 2876 C CA . GLN A 1 357 ? 3.832 13.007 -44.799 1.00 88.31 357 GLN A CA 1
ATOM 2877 C C . GLN A 1 357 ? 2.966 11.981 -44.046 1.00 88.31 357 GLN A C 1
ATOM 2879 O O . GLN A 1 357 ? 2.486 12.275 -42.948 1.00 88.31 357 GLN A O 1
ATOM 2884 N N . ASP A 1 358 ? 2.825 10.766 -44.572 1.00 87.81 358 ASP A N 1
ATOM 2885 C CA . ASP A 1 358 ? 2.095 9.659 -43.948 1.00 87.81 358 ASP A CA 1
ATOM 2886 C C . ASP A 1 358 ? 2.816 9.141 -42.699 1.00 87.81 358 ASP A C 1
ATOM 2888 O O . ASP A 1 358 ? 2.200 8.950 -41.650 1.00 87.81 358 ASP A O 1
ATOM 2892 N N . VAL A 1 359 ? 4.143 9.011 -42.750 1.00 86.44 359 VAL A N 1
ATOM 2893 C CA . VAL A 1 359 ? 4.967 8.652 -41.587 1.00 86.44 359 VAL A CA 1
ATOM 2894 C C . VAL A 1 359 ? 4.850 9.727 -40.501 1.00 86.44 359 VAL A C 1
ATOM 2896 O O . VAL A 1 359 ? 4.594 9.414 -39.336 1.00 86.44 359 VAL A O 1
ATOM 2899 N N . ARG A 1 360 ? 4.954 11.011 -40.868 1.00 85.12 360 ARG A N 1
ATOM 2900 C CA . ARG A 1 360 ? 4.788 12.132 -39.926 1.00 85.12 360 ARG A CA 1
ATOM 2901 C C . ARG A 1 360 ? 3.384 12.179 -39.318 1.00 85.12 360 ARG A C 1
ATOM 2903 O O . ARG A 1 360 ? 3.261 12.405 -38.114 1.00 85.12 360 ARG A O 1
ATOM 2910 N N . SER A 1 361 ? 2.331 11.974 -40.109 1.00 86.62 361 SER A N 1
ATOM 2911 C CA . SER A 1 361 ? 0.944 12.012 -39.623 1.00 86.62 361 SER A CA 1
ATOM 2912 C C . SER A 1 361 ? 0.600 10.804 -38.746 1.00 86.62 361 SER A C 1
ATOM 2914 O O . SER A 1 361 ? -0.012 10.982 -37.693 1.00 86.62 361 SER A O 1
ATOM 2916 N N . SER A 1 362 ? 1.084 9.610 -39.097 1.00 85.25 362 SER A N 1
ATOM 2917 C CA . SER A 1 362 ? 0.961 8.393 -38.288 1.00 85.25 362 SER A CA 1
ATOM 2918 C C . SER A 1 362 ? 1.625 8.549 -36.916 1.00 85.25 362 SER A C 1
ATOM 2920 O O . SER A 1 362 ? 1.013 8.251 -35.884 1.00 85.25 362 SER A O 1
ATOM 2922 N N . TYR A 1 363 ? 2.839 9.113 -36.863 1.00 83.62 363 TYR A N 1
ATOM 2923 C CA . TYR A 1 363 ? 3.498 9.390 -35.586 1.00 83.62 363 TYR A CA 1
ATOM 2924 C C . TYR A 1 363 ? 2.781 10.466 -34.770 1.00 83.62 363 TYR A C 1
ATOM 2926 O O . TYR A 1 363 ? 2.606 10.263 -33.570 1.00 83.62 363 TYR A O 1
ATOM 2934 N N . ARG A 1 364 ? 2.301 11.554 -35.390 1.00 86.94 364 ARG A N 1
ATOM 2935 C CA . ARG A 1 364 ? 1.497 12.566 -34.680 1.00 86.94 364 ARG A CA 1
ATOM 2936 C C . ARG A 1 364 ? 0.216 11.974 -34.094 1.00 86.94 364 ARG A C 1
ATOM 2938 O O . ARG A 1 364 ? -0.092 12.238 -32.937 1.00 86.94 364 ARG A O 1
ATOM 2945 N N . ALA A 1 365 ? -0.494 11.138 -34.851 1.00 89.69 365 ALA A N 1
ATOM 2946 C CA . ALA A 1 365 ? -1.699 10.465 -34.372 1.00 89.69 365 ALA A CA 1
ATOM 2947 C C . ALA A 1 365 ? -1.392 9.537 -33.186 1.00 89.69 365 ALA A C 1
ATOM 2949 O O . ALA A 1 365 ? -2.119 9.528 -32.192 1.00 89.69 365 ALA A O 1
ATOM 2950 N N . ARG A 1 366 ? -0.281 8.792 -33.242 1.00 87.25 366 ARG A N 1
ATOM 2951 C CA . ARG A 1 366 ? 0.149 7.934 -32.130 1.00 87.25 366 ARG A CA 1
ATOM 2952 C C . ARG A 1 366 ? 0.593 8.734 -30.904 1.00 87.25 366 ARG A C 1
ATOM 2954 O O . ARG A 1 366 ? 0.276 8.343 -29.783 1.00 87.25 366 ARG A O 1
ATOM 2961 N N . GLU A 1 367 ? 1.281 9.856 -31.087 1.00 83.44 367 GLU A N 1
ATOM 2962 C CA . GLU A 1 367 ? 1.641 10.763 -29.990 1.00 83.44 367 GLU A CA 1
ATOM 2963 C C . GLU A 1 367 ? 0.404 11.376 -29.333 1.00 83.44 367 GLU A C 1
ATOM 2965 O O . GLU A 1 367 ? 0.314 11.410 -28.107 1.00 83.44 367 GLU A O 1
ATOM 2970 N N . GLU A 1 368 ? -0.591 11.780 -30.119 1.00 92.38 368 GLU A N 1
ATOM 2971 C CA . GLU A 1 368 ? -1.854 12.298 -29.602 1.00 92.38 368 GLU A CA 1
ATOM 2972 C C . GLU A 1 368 ? -2.651 11.229 -28.837 1.00 92.38 368 GLU A C 1
ATOM 2974 O O . GLU A 1 368 ? -3.213 11.515 -27.772 1.00 92.38 368 GLU A O 1
ATOM 2979 N N . GLN A 1 369 ? -2.649 9.980 -29.315 1.00 92.12 369 GLN A N 1
ATOM 2980 C CA . GLN A 1 369 ? -3.234 8.841 -28.600 1.00 92.12 369 GLN A CA 1
ATOM 2981 C C . GLN A 1 369 ? -2.539 8.606 -27.254 1.00 92.12 369 GLN A C 1
ATOM 2983 O O . GLN A 1 369 ? -3.215 8.504 -26.228 1.00 92.12 369 GLN A O 1
ATOM 2988 N N . LEU A 1 370 ? -1.203 8.581 -27.228 1.00 88.50 370 LEU A N 1
ATOM 2989 C CA . LEU A 1 370 ? -0.429 8.411 -25.995 1.00 88.50 370 LEU A CA 1
ATOM 2990 C C . LEU A 1 370 ? -0.637 9.584 -25.028 1.00 88.50 370 LEU A C 1
ATOM 2992 O O . LEU A 1 370 ? -0.866 9.365 -23.839 1.00 88.50 370 LEU A O 1
ATOM 2996 N N . ALA A 1 371 ? -0.649 10.822 -25.523 1.00 89.31 371 ALA A N 1
ATOM 2997 C CA . ALA A 1 371 ? -0.921 12.008 -24.716 1.00 89.31 371 ALA A CA 1
ATOM 2998 C C . ALA A 1 371 ? -2.345 11.994 -24.138 1.00 89.31 371 ALA A C 1
ATOM 3000 O O . ALA A 1 371 ? -2.576 12.390 -22.993 1.00 89.31 371 ALA A O 1
ATOM 3001 N N . THR A 1 372 ? -3.326 11.519 -24.902 1.00 94.38 372 THR A N 1
ATOM 3002 C CA . THR A 1 372 ? -4.717 11.391 -24.447 1.00 94.38 372 THR A CA 1
ATOM 3003 C C . THR A 1 372 ? -4.873 10.268 -23.425 1.00 94.38 372 THR A C 1
ATOM 3005 O O . THR A 1 372 ? -5.505 10.477 -22.386 1.00 94.38 372 THR A O 1
ATOM 3008 N N . ALA A 1 373 ? -4.219 9.124 -23.636 1.00 93.81 373 ALA A N 1
ATOM 3009 C CA . ALA A 1 373 ? -4.150 8.044 -22.659 1.00 93.81 373 ALA A CA 1
ATOM 3010 C C . ALA A 1 373 ? -3.491 8.519 -21.353 1.00 93.81 373 ALA A C 1
ATOM 3012 O O . ALA A 1 373 ? -4.087 8.362 -20.288 1.00 93.81 373 ALA A O 1
ATOM 3013 N N . ALA A 1 374 ? -2.343 9.202 -21.421 1.00 88.38 374 ALA A N 1
ATOM 3014 C CA . ALA A 1 374 ? -1.657 9.777 -20.262 1.00 88.38 374 ALA A CA 1
ATOM 3015 C C . ALA A 1 374 ? -2.542 10.775 -19.494 1.00 88.38 374 ALA A C 1
ATOM 3017 O O . ALA A 1 374 ? -2.670 10.682 -18.271 1.00 88.38 374 ALA A O 1
ATOM 3018 N N . ARG A 1 375 ? -3.242 11.678 -20.200 1.00 93.88 375 ARG A N 1
ATOM 3019 C CA . ARG A 1 375 ? -4.231 12.587 -19.591 1.00 93.88 375 ARG A CA 1
ATOM 3020 C C . ARG A 1 375 ? -5.369 11.820 -18.910 1.00 93.88 375 ARG A C 1
ATOM 3022 O O . ARG A 1 375 ? -5.780 12.191 -17.810 1.00 93.88 375 ARG A O 1
ATOM 3029 N N . SER A 1 376 ? -5.853 10.733 -19.514 1.00 93.06 376 SER A N 1
ATOM 3030 C CA . SER A 1 376 ? -6.898 9.887 -18.924 1.00 93.06 376 SER A CA 1
ATOM 3031 C C . SER A 1 376 ? -6.424 9.152 -17.662 1.00 93.06 376 SER A C 1
ATOM 3033 O O . SER A 1 376 ? -7.165 9.091 -16.680 1.00 93.06 376 SER A O 1
ATOM 3035 N N . TYR A 1 377 ? -5.184 8.643 -17.645 1.00 91.38 377 TYR A N 1
ATOM 3036 C CA . TYR A 1 377 ? -4.576 8.019 -16.468 1.00 91.38 377 TYR A CA 1
ATOM 3037 C C . TYR A 1 377 ? -4.386 9.038 -15.352 1.00 91.38 377 TYR A C 1
ATOM 3039 O O . TYR A 1 377 ? -4.827 8.782 -14.237 1.00 91.38 377 TYR A O 1
ATOM 3047 N N . LYS A 1 378 ? -3.862 10.231 -15.658 1.00 91.62 378 LYS A N 1
ATOM 3048 C CA . LYS A 1 378 ? -3.743 11.329 -14.689 1.00 91.62 378 LYS A CA 1
ATOM 3049 C C . LYS A 1 378 ? -5.097 11.700 -14.082 1.00 91.62 378 LYS A C 1
ATOM 3051 O O . LYS A 1 378 ? -5.204 11.846 -12.869 1.00 91.62 378 LYS A O 1
ATOM 3056 N N . LYS A 1 379 ? -6.152 11.798 -14.898 1.00 94.81 379 LYS A N 1
ATOM 3057 C CA . LYS A 1 379 ? -7.514 12.085 -14.417 1.00 94.81 379 LYS A CA 1
ATOM 3058 C C . LYS A 1 379 ? -8.068 10.963 -13.532 1.00 94.81 379 LYS A C 1
ATOM 3060 O O . LYS A 1 379 ? -8.707 11.248 -12.522 1.00 94.81 379 LYS A O 1
ATOM 3065 N N . ARG A 1 380 ? -7.826 9.695 -13.889 1.00 95.12 380 ARG A N 1
ATOM 3066 C CA . ARG A 1 380 ? -8.202 8.534 -13.062 1.00 95.12 380 ARG A CA 1
ATOM 3067 C C . ARG A 1 380 ? -7.451 8.523 -11.738 1.00 95.12 380 ARG A C 1
ATOM 3069 O O . ARG A 1 380 ? -8.088 8.361 -10.706 1.00 95.12 380 ARG A O 1
ATOM 3076 N N . PHE A 1 381 ? -6.146 8.772 -11.768 1.00 86.44 381 PHE A N 1
ATOM 3077 C CA . PHE A 1 381 ? -5.315 8.870 -10.576 1.00 86.44 381 PHE A CA 1
ATOM 3078 C C . PHE A 1 381 ? -5.819 9.980 -9.652 1.00 86.44 381 PHE A C 1
ATOM 3080 O O . PHE A 1 381 ? -6.158 9.708 -8.513 1.00 86.44 381 PHE A O 1
ATOM 3087 N N . GLN A 1 382 ? -6.040 11.190 -10.173 1.00 89.75 382 GLN A N 1
ATOM 3088 C CA . GLN A 1 382 ? -6.630 12.292 -9.404 1.00 89.75 382 GLN A CA 1
ATOM 3089 C C . GLN A 1 382 ? -8.000 11.943 -8.805 1.00 89.75 382 GLN A C 1
ATOM 3091 O O . GLN A 1 382 ? -8.313 12.380 -7.701 1.00 89.75 382 GLN A O 1
ATOM 3096 N N . LYS A 1 383 ? -8.837 11.172 -9.514 1.00 93.00 383 LYS A N 1
ATOM 3097 C CA . LYS A 1 383 ? -10.120 10.699 -8.974 1.00 93.00 383 LYS A CA 1
ATOM 3098 C C . LYS A 1 383 ? -9.904 9.733 -7.806 1.00 93.00 383 LYS A C 1
ATOM 3100 O O . LYS A 1 383 ? -10.549 9.911 -6.782 1.00 93.00 383 LYS A O 1
ATOM 3105 N N . ILE A 1 384 ? -9.000 8.765 -7.961 1.00 91.31 384 ILE A N 1
ATOM 3106 C CA . ILE A 1 384 ? -8.635 7.784 -6.929 1.00 91.31 384 ILE A CA 1
ATOM 3107 C C . ILE A 1 384 ? -8.065 8.495 -5.696 1.00 91.31 384 ILE A C 1
ATOM 3109 O O . ILE A 1 384 ? -8.532 8.261 -4.584 1.00 91.31 384 ILE A O 1
ATOM 3113 N N . THR A 1 385 ? -7.143 9.440 -5.888 1.00 82.19 385 THR A N 1
ATOM 3114 C CA . THR A 1 385 ? -6.601 10.285 -4.819 1.00 82.19 385 THR A CA 1
ATOM 3115 C C . THR A 1 385 ? -7.728 11.005 -4.083 1.00 82.19 385 THR A C 1
ATOM 3117 O O . THR A 1 385 ? -7.859 10.828 -2.878 1.00 82.19 385 THR A O 1
ATOM 3120 N N . LYS A 1 386 ? -8.621 11.715 -4.786 1.00 85.75 386 LYS A N 1
ATOM 3121 C CA . LYS A 1 386 ? -9.764 12.405 -4.157 1.00 85.75 386 LYS A CA 1
ATOM 3122 C C . LYS A 1 386 ? -10.679 11.465 -3.372 1.00 85.75 386 LYS A C 1
ATOM 3124 O O . LYS A 1 386 ? -11.144 11.837 -2.302 1.00 85.75 386 LYS A O 1
ATOM 3129 N N . THR A 1 387 ? -10.939 10.258 -3.878 1.00 86.31 387 THR A N 1
ATOM 3130 C CA . THR A 1 387 ? -11.751 9.272 -3.150 1.00 86.31 387 THR A CA 1
ATOM 3131 C C . THR A 1 387 ? -11.037 8.728 -1.918 1.00 86.31 387 THR A C 1
ATOM 3133 O O . THR A 1 387 ? -11.680 8.589 -0.885 1.00 86.31 387 THR A O 1
ATOM 3136 N N . HIS A 1 388 ? -9.725 8.477 -1.983 1.00 84.75 388 HIS A N 1
ATOM 3137 C CA . HIS A 1 388 ? -8.947 8.076 -0.807 1.00 84.75 388 HIS A CA 1
ATOM 3138 C C . HIS A 1 388 ? -8.925 9.175 0.256 1.00 84.75 388 HIS A C 1
ATOM 3140 O O . HIS A 1 388 ? -9.104 8.874 1.429 1.00 84.75 388 HIS A O 1
ATOM 3146 N N . HIS A 1 389 ? -8.791 10.440 -0.146 1.00 79.94 389 HIS A N 1
ATOM 3147 C CA . HIS A 1 389 ? -8.848 11.576 0.778 1.00 79.94 389 HIS A CA 1
ATOM 3148 C C . HIS A 1 389 ? -10.223 11.684 1.442 1.00 79.94 389 HIS A C 1
ATOM 3150 O O . HIS A 1 389 ? -10.310 11.724 2.664 1.00 79.94 389 HIS A O 1
ATOM 3156 N N . ALA A 1 390 ? -11.305 11.634 0.659 1.00 82.31 390 ALA A N 1
ATOM 3157 C CA . ALA A 1 390 ? -12.666 11.658 1.196 1.00 82.31 390 ALA A CA 1
ATOM 3158 C C . ALA A 1 390 ? -12.931 10.498 2.172 1.00 82.31 390 ALA A C 1
ATOM 3160 O O . ALA A 1 390 ? -13.574 10.691 3.201 1.00 82.31 390 ALA A O 1
ATOM 3161 N N . LEU A 1 391 ? -12.406 9.308 1.868 1.00 84.88 391 LEU A N 1
ATOM 3162 C CA . LEU A 1 391 ? -12.511 8.139 2.733 1.00 84.88 391 LEU A CA 1
ATOM 3163 C C . LEU A 1 391 ? -11.721 8.326 4.038 1.00 84.88 391 LEU A C 1
ATOM 3165 O O . LEU A 1 391 ? -12.247 8.034 5.104 1.00 84.88 391 LEU A O 1
ATOM 3169 N N . LEU A 1 392 ? -10.495 8.852 3.976 1.00 79.88 392 LEU A N 1
ATOM 3170 C CA . LEU A 1 392 ? -9.683 9.148 5.162 1.00 79.88 392 LEU A CA 1
ATOM 3171 C C . LEU A 1 392 ? -10.334 10.211 6.054 1.00 79.88 392 LEU A C 1
ATOM 3173 O O . LEU A 1 392 ? -10.327 10.070 7.273 1.00 79.88 392 LEU A O 1
ATOM 3177 N N . ILE A 1 393 ? -10.954 11.235 5.463 1.00 78.56 393 ILE A N 1
ATOM 3178 C CA . ILE A 1 393 ? -11.722 12.249 6.199 1.00 78.56 393 ILE A CA 1
ATOM 3179 C C . ILE A 1 393 ? -12.941 11.617 6.882 1.00 78.56 393 ILE A C 1
ATOM 3181 O O . ILE A 1 393 ? -13.210 11.921 8.044 1.00 78.56 393 ILE A O 1
ATOM 3185 N N . ALA A 1 394 ? -13.662 10.728 6.190 1.00 77.44 394 ALA A N 1
ATOM 3186 C CA . ALA A 1 394 ? -14.792 10.003 6.768 1.00 77.44 394 ALA A CA 1
ATOM 3187 C C . ALA A 1 394 ? -14.346 9.122 7.943 1.00 77.44 394 ALA A C 1
ATOM 3189 O O . ALA A 1 394 ? -14.880 9.264 9.038 1.00 77.44 394 ALA A O 1
ATOM 3190 N N . TYR A 1 395 ? -13.291 8.320 7.762 1.00 76.62 395 TYR A N 1
ATOM 3191 C CA . TYR A 1 395 ? -12.713 7.518 8.842 1.00 76.62 395 TYR A CA 1
ATOM 3192 C C . TYR A 1 395 ? -12.253 8.375 10.021 1.00 76.62 395 TYR A C 1
ATOM 3194 O O . TYR A 1 395 ? -12.501 8.007 11.166 1.00 76.62 395 TYR A O 1
ATOM 3202 N N . ARG A 1 396 ? -11.630 9.534 9.771 1.00 77.56 396 ARG A N 1
ATOM 3203 C CA . ARG A 1 396 ? -11.220 10.456 10.836 1.00 77.56 396 ARG A CA 1
ATOM 3204 C C . ARG A 1 396 ? -12.419 10.992 11.616 1.00 77.56 396 ARG A C 1
ATOM 3206 O O . ARG A 1 396 ? -12.373 11.019 12.842 1.00 77.56 396 ARG A O 1
ATOM 3213 N N . ARG A 1 397 ? -13.490 11.406 10.929 1.00 75.44 397 ARG A N 1
ATOM 3214 C CA . ARG A 1 397 ? -14.717 11.892 11.581 1.00 75.44 397 ARG A CA 1
ATOM 3215 C C . ARG A 1 397 ? -15.404 10.795 12.386 1.00 75.44 397 ARG A C 1
ATOM 3217 O O . ARG A 1 397 ? -15.740 11.039 13.540 1.00 75.44 397 ARG A O 1
ATOM 3224 N N . ASP A 1 398 ? -15.557 9.603 11.822 1.00 74.25 398 ASP A N 1
ATOM 3225 C CA . ASP A 1 398 ? -16.187 8.473 12.510 1.00 74.25 398 ASP A CA 1
ATOM 3226 C C . ASP A 1 398 ? -15.379 8.060 13.747 1.00 74.25 398 ASP A C 1
ATOM 3228 O O . ASP A 1 398 ? -15.942 7.851 14.821 1.00 74.25 398 ASP A O 1
ATOM 3232 N N . PHE A 1 399 ? -14.049 8.033 13.631 1.00 73.50 399 PHE A N 1
ATOM 3233 C CA . PHE A 1 399 ? -13.152 7.734 14.745 1.00 73.50 399 PHE A CA 1
ATOM 3234 C C . PHE A 1 399 ? -13.207 8.801 15.850 1.00 73.50 399 PHE A C 1
ATOM 3236 O O . PHE A 1 399 ? -13.268 8.464 17.033 1.00 73.50 399 PHE A O 1
ATOM 3243 N N . LEU A 1 400 ? -13.240 10.090 15.489 1.00 71.75 400 LEU A N 1
ATOM 3244 C CA . LEU A 1 400 ? -13.418 11.196 16.439 1.00 71.75 400 LEU A CA 1
ATOM 3245 C C . LEU A 1 400 ? -14.741 11.083 17.201 1.00 71.75 400 LEU A C 1
ATOM 3247 O O . LEU A 1 400 ? -14.754 11.205 18.424 1.00 71.75 400 LEU A O 1
ATOM 3251 N N . VAL A 1 401 ? -15.832 10.803 16.487 1.00 75.94 401 VAL A N 1
ATOM 3252 C CA . VAL A 1 401 ? -17.168 10.633 17.068 1.00 75.94 401 VAL A CA 1
ATOM 3253 C C . VAL A 1 401 ? -17.206 9.417 17.994 1.00 75.94 401 VAL A C 1
ATOM 3255 O O . VAL A 1 401 ? -17.734 9.505 19.100 1.00 75.94 401 VAL A O 1
ATOM 3258 N N . GLN A 1 402 ? -16.599 8.298 17.594 1.00 73.56 402 GLN A N 1
ATOM 3259 C CA . GLN A 1 402 ? -16.515 7.097 18.423 1.00 73.56 402 GLN A CA 1
ATOM 3260 C C . GLN A 1 402 ? -15.714 7.353 19.707 1.00 73.56 402 GLN A C 1
ATOM 3262 O O . GLN A 1 402 ? -16.126 6.951 20.795 1.00 73.56 402 GLN A O 1
ATOM 3267 N N . ARG A 1 403 ? -14.597 8.076 19.605 1.00 71.88 403 ARG A N 1
ATOM 3268 C CA . ARG A 1 403 ? -13.789 8.471 20.760 1.00 71.88 403 ARG A CA 1
ATOM 3269 C C . ARG A 1 403 ? -14.541 9.419 21.690 1.00 71.88 403 ARG A C 1
ATOM 3271 O O . ARG A 1 403 ? -14.491 9.236 22.903 1.00 71.88 403 ARG A O 1
ATOM 3278 N N . GLU A 1 404 ? -15.237 10.415 21.151 1.00 74.94 404 GLU A N 1
ATOM 3279 C CA . GLU A 1 404 ? -16.040 11.353 21.939 1.00 74.94 404 GLU A CA 1
ATOM 3280 C C . GLU A 1 404 ? -17.186 10.632 22.665 1.00 74.94 404 GLU A C 1
ATOM 3282 O O . GLU A 1 404 ? -17.412 10.885 23.845 1.00 74.94 404 GLU A O 1
ATOM 3287 N N . GLN A 1 405 ? -17.823 9.647 22.024 1.00 74.75 405 GLN A N 1
ATOM 3288 C CA . GLN A 1 405 ? -18.831 8.783 22.649 1.00 74.75 405 GLN A CA 1
ATOM 3289 C C . GLN A 1 405 ? -18.251 7.919 23.780 1.00 74.75 405 GLN A C 1
ATOM 3291 O O . GLN A 1 405 ? -18.838 7.848 24.859 1.00 74.75 405 GLN A O 1
ATOM 3296 N N . ILE A 1 406 ? -17.081 7.302 23.581 1.00 72.38 406 ILE A N 1
ATOM 3297 C CA . ILE A 1 406 ? -16.397 6.510 24.620 1.00 72.38 406 ILE A CA 1
ATOM 3298 C C . ILE A 1 406 ? -16.018 7.391 25.819 1.00 72.38 406 ILE A C 1
ATOM 3300 O O . ILE A 1 406 ? -16.214 6.984 26.962 1.00 72.38 406 ILE A O 1
ATOM 3304 N N . MET A 1 407 ? -15.540 8.614 25.570 1.00 65.69 407 MET A N 1
ATOM 3305 C CA . MET A 1 407 ? -15.179 9.584 26.614 1.00 65.69 407 MET A CA 1
ATOM 3306 C C . MET A 1 407 ? -16.404 10.187 27.324 1.00 65.69 407 MET A C 1
ATOM 3308 O O . MET A 1 407 ? -16.322 10.506 28.509 1.00 65.69 407 MET A O 1
ATOM 3312 N N . ALA A 1 408 ? -17.536 10.341 26.628 1.00 72.56 408 ALA A N 1
ATOM 3313 C CA . ALA A 1 408 ? -18.789 10.853 27.187 1.00 72.56 408 ALA A CA 1
ATOM 3314 C C . ALA A 1 408 ? -19.551 9.815 28.029 1.00 72.56 408 ALA A C 1
ATOM 3316 O O . ALA A 1 408 ? -20.431 10.191 28.803 1.00 72.56 408 ALA A O 1
ATOM 3317 N N . THR A 1 409 ? -19.220 8.524 27.908 1.00 69.56 409 THR A N 1
ATOM 3318 C CA . THR A 1 409 ? -19.864 7.443 28.667 1.00 69.56 409 THR A CA 1
ATOM 3319 C C . THR A 1 409 ? -19.047 7.128 29.933 1.00 69.56 409 THR A C 1
ATOM 3321 O O . THR A 1 409 ? -17.969 6.537 29.832 1.00 69.56 409 THR A O 1
ATOM 3324 N N . PRO A 1 410 ? -19.510 7.479 31.149 1.00 53.22 410 PRO A N 1
ATOM 3325 C CA . PRO A 1 410 ? -18.755 7.206 32.365 1.00 53.22 410 PRO A CA 1
ATOM 3326 C C . PRO A 1 410 ? -18.802 5.704 32.680 1.00 53.22 410 PRO A C 1
ATOM 3328 O O . PRO A 1 410 ? -19.866 5.160 32.961 1.00 53.22 410 PRO A O 1
ATOM 3331 N N . GLY A 1 411 ? -17.644 5.036 32.635 1.00 58.03 411 GLY A N 1
ATOM 3332 C CA . GLY A 1 411 ? -17.493 3.612 32.976 1.00 58.03 411 GLY A CA 1
ATOM 3333 C C . GLY A 1 411 ? -17.131 2.677 31.815 1.00 58.03 411 GLY A C 1
ATOM 3334 O O . GLY A 1 411 ? -17.002 1.475 32.036 1.00 58.03 411 GLY A O 1
ATOM 3335 N N . SER A 1 412 ? -16.933 3.193 30.598 1.00 50.97 412 SER A N 1
ATOM 3336 C CA . SER A 1 412 ? -16.400 2.406 29.477 1.00 50.97 412 SER A CA 1
ATOM 3337 C C . SER A 1 412 ? -14.924 2.050 29.717 1.00 50.97 412 SER A C 1
ATOM 3339 O O . SER A 1 412 ? -14.077 2.936 29.786 1.00 50.97 412 SER A O 1
ATOM 3341 N N . SER A 1 413 ? -14.600 0.755 29.822 1.00 56.53 413 SER A N 1
ATOM 3342 C CA . SER A 1 413 ? -13.222 0.240 29.938 1.00 56.53 413 SER A CA 1
ATOM 3343 C C . SER A 1 413 ? -12.500 0.116 28.589 1.00 56.53 413 SER A C 1
ATOM 3345 O O . SER A 1 413 ? -11.499 -0.594 28.490 1.00 56.53 413 SER A O 1
ATOM 3347 N N . LEU A 1 414 ? -13.057 0.705 27.529 1.00 68.19 414 LEU A N 1
ATOM 3348 C CA . LEU A 1 414 ? -12.518 0.607 26.178 1.00 68.19 414 LEU A CA 1
ATOM 3349 C C . LEU A 1 414 ? -11.445 1.678 25.972 1.00 68.19 414 LEU A C 1
ATOM 3351 O O . LEU A 1 414 ? -11.691 2.864 26.191 1.00 68.19 414 LEU A O 1
ATOM 3355 N N . ASP A 1 415 ? -10.260 1.231 25.561 1.00 64.38 415 ASP A N 1
ATOM 3356 C CA . ASP A 1 415 ? -9.117 2.083 25.239 1.00 64.38 415 ASP A CA 1
ATOM 3357 C C . ASP A 1 415 ? -9.439 2.958 24.008 1.00 64.38 415 ASP A C 1
ATOM 3359 O O . ASP A 1 415 ? -9.799 2.409 22.962 1.00 64.38 415 ASP A O 1
ATOM 3363 N N . PRO A 1 416 ? -9.321 4.298 24.091 1.00 63.00 416 PRO A N 1
ATOM 3364 C CA . PRO A 1 416 ? -9.597 5.213 22.980 1.00 63.00 416 PRO A CA 1
ATOM 3365 C C . PRO A 1 416 ? -8.728 5.039 21.722 1.00 63.00 416 PRO A C 1
ATOM 3367 O O . PRO A 1 416 ? -8.938 5.764 20.750 1.00 63.00 416 PRO A O 1
ATOM 3370 N N . GLY A 1 417 ? -7.766 4.115 21.717 1.00 60.97 417 GLY A N 1
ATOM 3371 C CA . GLY A 1 417 ? -6.906 3.833 20.572 1.00 60.97 417 GLY A CA 1
ATOM 3372 C C . GLY A 1 417 ? -5.898 4.953 20.251 1.00 60.97 417 GLY A C 1
ATOM 3373 O O . GLY A 1 417 ? -5.879 6.001 20.907 1.00 60.97 417 GLY A O 1
ATOM 3374 N N . PRO A 1 418 ? -5.007 4.738 19.259 1.00 60.84 418 PRO A N 1
ATOM 3375 C CA . PRO A 1 418 ? -3.888 5.640 18.982 1.00 60.84 418 PRO A CA 1
ATOM 3376 C C . PRO A 1 418 ? -4.323 7.042 18.498 1.00 60.84 418 PRO A C 1
ATOM 3378 O O . PRO A 1 418 ? -5.377 7.182 17.876 1.00 60.84 418 PRO A O 1
ATOM 3381 N N . PRO A 1 419 ? -3.510 8.097 18.727 1.00 59.34 419 PRO A N 1
ATOM 3382 C CA . PRO A 1 419 ? -3.852 9.474 18.355 1.00 59.34 419 PRO A CA 1
ATOM 3383 C C . PRO A 1 419 ? -4.035 9.695 16.843 1.00 59.34 419 PRO A C 1
ATOM 3385 O O . PRO A 1 419 ? -3.362 9.070 16.026 1.00 59.34 419 PRO A O 1
ATOM 3388 N N . GLU A 1 420 ? -4.846 10.699 16.475 1.00 57.06 420 GLU A N 1
ATOM 3389 C CA . GLU A 1 420 ? -5.132 11.122 15.084 1.00 57.06 420 GLU A CA 1
ATOM 3390 C C . GLU A 1 420 ? -3.895 11.351 14.195 1.00 57.06 420 GLU A C 1
ATOM 3392 O O . GLU A 1 420 ? -3.998 11.342 12.970 1.00 57.06 420 GLU A O 1
ATOM 3397 N N . ALA A 1 421 ? -2.721 11.550 14.797 1.00 56.69 421 ALA A N 1
ATOM 3398 C CA . ALA A 1 421 ? -1.456 11.764 14.101 1.00 56.69 421 ALA A CA 1
ATOM 3399 C C . ALA A 1 421 ? -1.047 10.598 13.174 1.00 56.69 421 ALA A C 1
ATOM 3401 O O . ALA A 1 421 ? -0.270 10.815 12.242 1.00 56.69 421 ALA A O 1
ATOM 3402 N N . HIS A 1 422 ? -1.588 9.391 13.384 1.00 54.69 422 HIS A N 1
ATOM 3403 C CA . HIS A 1 422 ? -1.323 8.213 12.548 1.00 54.69 422 HIS A CA 1
ATOM 3404 C C . HIS A 1 422 ? -2.065 8.210 11.197 1.00 54.69 422 HIS A C 1
ATOM 3406 O O . HIS A 1 422 ? -1.734 7.406 10.331 1.00 54.69 422 HIS A O 1
ATOM 3412 N N . PHE A 1 423 ? -3.015 9.128 10.982 1.00 54.28 423 PHE A N 1
ATOM 3413 C CA . PHE A 1 423 ? -3.744 9.298 9.715 1.00 54.28 423 PHE A CA 1
ATOM 3414 C C . PHE A 1 423 ? -3.362 10.616 9.027 1.00 54.28 423 PHE A C 1
ATOM 3416 O O . PHE A 1 423 ? -4.214 11.419 8.644 1.00 54.28 423 PHE A O 1
ATOM 3423 N N . SER A 1 424 ? -2.060 10.879 8.924 1.00 52.66 424 SER A N 1
ATOM 3424 C CA . SER A 1 424 ? -1.528 12.116 8.353 1.00 52.66 424 SER A CA 1
ATOM 3425 C C . SER A 1 424 ? -1.734 12.151 6.832 1.00 52.66 424 SER A C 1
ATOM 3427 O O . SER A 1 424 ? -1.105 11.404 6.086 1.00 52.66 424 SER A O 1
ATOM 3429 N N . LEU A 1 425 ? -2.612 13.046 6.373 1.00 57.59 425 LEU A N 1
ATOM 3430 C CA . LEU A 1 425 ? -2.603 13.545 4.996 1.00 57.59 425 LEU A CA 1
ATOM 3431 C C . LEU A 1 425 ? -1.424 14.518 4.819 1.00 57.59 425 LEU A C 1
ATOM 3433 O O . LEU A 1 425 ? -0.938 15.098 5.794 1.00 57.59 425 LEU A O 1
ATOM 3437 N N . ASP A 1 426 ? -0.971 14.705 3.581 1.00 53.22 426 ASP A N 1
ATOM 3438 C CA . ASP A 1 426 ? 0.110 15.638 3.251 1.00 53.22 426 ASP A CA 1
ATOM 3439 C C . ASP A 1 426 ? -0.259 17.065 3.743 1.00 53.22 426 ASP A C 1
ATOM 3441 O O . ASP A 1 426 ? -1.341 17.569 3.413 1.00 53.22 426 ASP A O 1
ATOM 3445 N N . PRO A 1 427 ? 0.572 17.736 4.572 1.00 53.59 427 PRO A N 1
ATOM 3446 C CA . PRO A 1 427 ? 0.248 19.024 5.201 1.00 53.59 427 PRO A CA 1
ATOM 3447 C C . PRO A 1 427 ? -0.089 20.166 4.231 1.00 53.59 427 PRO A C 1
ATOM 3449 O O . PRO A 1 427 ? -0.618 21.189 4.671 1.00 53.59 427 PRO A O 1
ATOM 3452 N N . ALA A 1 428 ? 0.197 20.022 2.936 1.00 59.66 428 ALA A N 1
ATOM 3453 C CA . ALA A 1 428 ? -0.213 20.982 1.915 1.00 59.66 428 ALA A CA 1
ATOM 3454 C C . ALA A 1 428 ? -1.737 20.986 1.670 1.00 59.66 428 ALA A C 1
ATOM 3456 O O . ALA A 1 428 ? -2.309 22.053 1.482 1.00 59.66 428 ALA A O 1
ATOM 3457 N N . GLU A 1 429 ? -2.411 19.833 1.737 1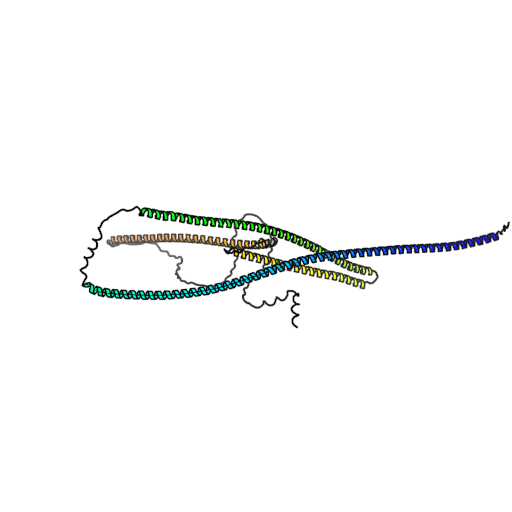.00 54.50 429 GLU A N 1
ATOM 3458 C CA . GLU A 1 429 ? -3.841 19.709 1.397 1.00 54.50 429 GLU A CA 1
ATOM 3459 C C . GLU A 1 429 ? -4.757 19.845 2.631 1.00 54.50 429 GLU A C 1
ATOM 3461 O O . GLU A 1 429 ? -5.854 20.398 2.541 1.00 54.50 429 GLU A O 1
ATOM 3466 N N . LEU A 1 430 ? -4.268 19.469 3.822 1.00 55.81 430 LEU A N 1
ATOM 3467 C CA . LEU A 1 430 ? -4.913 19.769 5.115 1.00 55.81 430 LEU A CA 1
ATOM 3468 C C . LEU A 1 430 ? -5.024 21.277 5.382 1.00 55.81 430 LEU A C 1
ATOM 3470 O O . LEU A 1 430 ? -5.957 21.724 6.050 1.00 55.81 430 LEU A O 1
ATOM 3474 N N . ARG A 1 431 ? -4.080 22.078 4.874 1.00 56.81 431 ARG A N 1
ATOM 3475 C CA . ARG A 1 431 ? -4.137 23.544 4.970 1.00 56.81 431 ARG A CA 1
ATOM 3476 C C . ARG A 1 431 ? -5.330 24.107 4.210 1.00 56.81 431 ARG A C 1
ATOM 3478 O O . ARG A 1 431 ? -6.059 24.910 4.774 1.00 56.81 431 ARG A O 1
ATOM 3485 N N . ASP A 1 432 ? -5.601 23.611 3.008 1.00 61.47 432 ASP A N 1
ATOM 3486 C CA . ASP A 1 432 ? -6.738 24.072 2.207 1.00 61.47 432 ASP A CA 1
ATOM 3487 C C . ASP A 1 432 ? -8.089 23.728 2.856 1.00 61.47 432 ASP A C 1
ATOM 3489 O O . ASP A 1 432 ? -9.050 24.491 2.750 1.00 61.47 432 ASP A O 1
ATOM 3493 N N . GLU A 1 433 ? -8.198 22.576 3.523 1.00 63.78 433 GLU A N 1
ATOM 3494 C CA . GLU A 1 433 ? -9.421 22.182 4.235 1.00 63.78 433 GLU A CA 1
ATOM 3495 C C . GLU A 1 433 ? -9.586 22.924 5.559 1.00 63.78 433 GLU A C 1
ATOM 3497 O O . GLU A 1 433 ? -10.662 23.459 5.824 1.00 63.78 433 GLU A O 1
ATOM 3502 N N . THR A 1 434 ? -8.516 23.049 6.347 1.00 70.75 434 THR A N 1
ATOM 3503 C CA . THR A 1 434 ? -8.543 23.844 7.583 1.00 70.75 434 THR A CA 1
ATOM 3504 C C . THR A 1 434 ? -8.801 25.320 7.296 1.00 70.75 434 THR A C 1
ATOM 3506 O O . THR A 1 434 ? -9.526 25.955 8.053 1.00 70.75 434 THR A O 1
ATOM 3509 N N . GLU A 1 435 ? -8.314 25.873 6.183 1.00 70.75 435 GLU A N 1
ATOM 3510 C CA . GLU A 1 435 ? -8.640 27.233 5.744 1.00 70.75 435 GLU A CA 1
ATOM 3511 C C . GLU A 1 435 ? -10.114 27.381 5.346 1.00 70.75 435 GLU A C 1
ATOM 3513 O O . GLU A 1 435 ? -10.740 28.381 5.707 1.00 70.75 435 GLU A O 1
ATOM 3518 N N . LYS A 1 436 ? -10.704 26.383 4.675 1.00 74.62 436 LYS A N 1
ATOM 3519 C CA . LYS A 1 436 ? -12.141 26.372 4.343 1.00 74.62 436 LYS A CA 1
ATOM 3520 C C . LYS A 1 436 ? -13.018 26.254 5.586 1.00 74.62 436 LYS A C 1
ATOM 3522 O O . LYS A 1 436 ? -13.986 27.003 5.712 1.00 74.62 436 LYS A O 1
ATOM 3527 N N . GLU A 1 437 ? -12.679 25.364 6.516 1.00 77.19 437 GLU A N 1
ATOM 3528 C CA . GLU A 1 437 ? -13.388 25.226 7.794 1.00 77.19 437 GLU A CA 1
ATOM 3529 C C . GLU A 1 437 ? -13.245 26.497 8.641 1.00 77.19 437 GLU A C 1
ATOM 3531 O O . GLU A 1 437 ? -14.231 27.013 9.164 1.00 77.19 437 GLU A O 1
ATOM 3536 N N . LEU A 1 438 ? -12.051 27.092 8.690 1.00 76.94 438 LEU A N 1
ATOM 3537 C CA . LEU A 1 438 ? -11.804 28.371 9.353 1.00 76.94 438 LEU A CA 1
ATOM 3538 C C . LEU A 1 438 ? -12.597 29.515 8.699 1.00 76.94 438 LEU A C 1
ATOM 3540 O O . LEU A 1 438 ? -13.077 30.412 9.393 1.00 76.94 438 LEU A O 1
ATOM 3544 N N . GLN A 1 439 ? -12.767 29.501 7.376 1.00 82.75 439 GLN A N 1
ATOM 3545 C CA . GLN A 1 439 ? -13.583 30.481 6.662 1.00 82.75 439 GLN A CA 1
ATOM 3546 C C . GLN A 1 439 ? -15.078 30.301 6.950 1.00 82.75 439 GLN A C 1
ATOM 3548 O O . GLN A 1 439 ? -15.762 31.300 7.180 1.00 82.75 439 GLN A O 1
ATOM 3553 N N . HIS A 1 440 ? -15.569 29.063 7.028 1.00 82.81 440 HIS A N 1
ATOM 3554 C CA . HIS A 1 440 ? -16.941 28.770 7.449 1.00 82.81 440 HIS A CA 1
ATOM 3555 C C . HIS A 1 440 ? -17.187 29.210 8.900 1.00 82.81 440 HIS A C 1
ATOM 3557 O O . HIS A 1 440 ? -18.145 29.927 9.180 1.00 82.81 440 HIS A O 1
ATOM 3563 N N . LEU A 1 441 ? -16.276 28.885 9.822 1.00 83.88 441 LEU A N 1
ATOM 3564 C CA . LEU A 1 441 ? -16.363 29.299 11.226 1.00 83.88 441 LEU A CA 1
ATOM 3565 C C . LEU A 1 441 ? -16.305 30.822 11.391 1.00 83.88 441 LEU A C 1
ATOM 3567 O O . LEU A 1 441 ? -16.993 31.377 12.246 1.00 83.88 441 LEU A O 1
ATOM 3571 N N . ARG A 1 442 ? -15.530 31.530 10.560 1.00 86.38 442 ARG A N 1
ATOM 3572 C CA . ARG A 1 442 ? -15.532 33.003 10.524 1.00 86.38 442 ARG A CA 1
ATOM 3573 C C . ARG A 1 442 ? -16.882 33.563 10.074 1.00 86.38 442 ARG A C 1
ATOM 3575 O O . ARG A 1 442 ? -17.329 34.558 10.641 1.00 86.38 442 ARG A O 1
ATOM 3582 N N . GLN A 1 443 ? -17.530 32.938 9.092 1.00 87.00 443 GLN A N 1
ATOM 3583 C CA . GLN A 1 443 ? -18.864 33.335 8.631 1.00 87.00 443 GLN A CA 1
ATOM 3584 C C . GLN A 1 443 ? -19.932 33.067 9.700 1.00 87.00 443 GLN A C 1
ATOM 3586 O O . GLN A 1 443 ? -20.735 33.952 9.993 1.00 87.00 443 GLN A O 1
ATOM 3591 N N . ASP A 1 444 ? -19.902 31.895 10.337 1.00 86.25 444 ASP A N 1
ATOM 3592 C CA . ASP A 1 444 ? -20.819 31.556 11.429 1.00 86.25 444 ASP A CA 1
ATOM 3593 C C . ASP A 1 444 ? -20.630 32.472 12.639 1.00 86.25 444 ASP A C 1
ATOM 3595 O O . ASP A 1 444 ? -21.613 32.962 13.196 1.00 86.25 444 ASP A O 1
ATOM 3599 N N . LYS A 1 445 ? -19.379 32.768 13.011 1.00 87.44 445 LYS A N 1
ATOM 3600 C CA . LYS A 1 445 ? -19.063 33.734 14.066 1.00 87.44 445 LYS A CA 1
ATOM 3601 C C . LYS A 1 445 ? -19.649 35.110 13.745 1.00 87.44 445 LYS A C 1
ATOM 3603 O O . LYS A 1 445 ? -20.341 35.663 14.590 1.00 87.44 445 LYS A O 1
ATOM 3608 N N . ALA A 1 446 ? -19.437 35.631 12.534 1.00 89.50 446 ALA A N 1
ATOM 3609 C CA . ALA A 1 446 ? -19.988 36.926 12.130 1.00 89.50 446 ALA A CA 1
ATOM 3610 C C . ALA A 1 446 ? -21.528 36.938 12.170 1.00 89.50 446 ALA A C 1
ATOM 3612 O O . ALA A 1 446 ? -22.136 37.915 12.610 1.00 89.50 446 ALA A O 1
ATOM 3613 N N . ARG A 1 447 ? -22.173 35.834 11.769 1.00 93.44 447 ARG A N 1
ATOM 3614 C CA . ARG A 1 447 ? -23.632 35.679 11.859 1.00 93.44 447 ARG A CA 1
ATOM 3615 C C . ARG A 1 447 ? -24.115 35.698 13.310 1.00 93.44 447 ARG A C 1
ATOM 3617 O O . ARG A 1 447 ? -25.074 36.402 13.618 1.00 93.44 447 ARG A O 1
ATOM 3624 N N . LEU A 1 448 ? -23.468 34.933 14.190 1.00 88.38 448 LEU A N 1
ATOM 3625 C CA . LEU A 1 448 ? -23.824 34.858 15.609 1.00 88.38 448 LEU A CA 1
ATOM 3626 C C . LEU A 1 448 ? -23.566 36.184 16.331 1.00 88.38 448 LEU A C 1
ATOM 3628 O O . LEU A 1 448 ? -24.393 36.607 17.133 1.00 88.38 448 LEU A O 1
ATOM 3632 N N . GLU A 1 449 ? -22.472 36.878 16.016 1.00 90.12 449 GLU A N 1
ATOM 3633 C CA . GLU A 1 449 ? -22.195 38.223 16.531 1.00 90.12 449 GLU A CA 1
ATOM 3634 C C . GLU A 1 449 ? -23.284 39.217 16.106 1.00 90.12 449 GLU A C 1
ATOM 3636 O O . GLU A 1 449 ? -23.757 39.989 16.940 1.00 90.12 449 GLU A O 1
ATOM 3641 N N . GLY A 1 450 ? -23.758 39.143 14.856 1.00 90.69 450 GLY A N 1
ATOM 3642 C CA . GLY A 1 450 ? -24.894 39.939 14.382 1.00 90.69 450 GLY A CA 1
ATOM 3643 C C . GLY A 1 450 ? -26.198 39.641 15.132 1.00 90.69 450 GLY A C 1
ATOM 3644 O O . GLY A 1 450 ? -26.887 40.566 15.560 1.00 90.69 450 GLY A O 1
ATOM 3645 N N . GLN A 1 451 ? -26.517 38.362 15.359 1.00 90.88 451 GLN A N 1
ATOM 3646 C CA . GLN A 1 451 ? -27.696 37.962 16.142 1.00 90.88 451 GLN A CA 1
ATOM 3647 C C . GLN A 1 451 ? -27.610 38.436 17.598 1.00 90.88 451 GLN A C 1
ATOM 3649 O O . GLN A 1 451 ? -28.597 38.907 18.161 1.00 90.88 451 GLN A O 1
ATOM 3654 N N . LEU A 1 452 ? -26.426 38.348 18.205 1.00 90.06 452 LEU A N 1
ATOM 3655 C CA . LEU A 1 452 ? -26.196 38.765 19.585 1.00 90.06 452 LEU A CA 1
ATOM 3656 C C . LEU A 1 452 ? -26.309 40.289 19.728 1.00 90.06 452 LEU A C 1
ATOM 3658 O O . LEU A 1 452 ? -26.890 40.774 20.699 1.00 90.06 452 LEU A O 1
ATOM 3662 N N . GLN A 1 453 ? -25.810 41.046 18.750 1.00 90.12 453 GLN A N 1
ATOM 3663 C CA . GLN A 1 453 ? -25.962 42.498 18.712 1.00 90.12 453 GLN A CA 1
ATOM 3664 C C . GLN A 1 453 ? -27.437 42.910 18.583 1.00 90.12 453 GLN A C 1
ATOM 3666 O O . GLN A 1 453 ? -27.903 43.733 19.371 1.00 90.12 453 GLN A O 1
ATOM 3671 N N . ALA A 1 454 ? -28.197 42.270 17.689 1.00 89.25 454 ALA A N 1
ATOM 3672 C CA . ALA A 1 454 ? -29.634 42.511 17.552 1.00 89.25 454 ALA A CA 1
ATOM 3673 C C . ALA A 1 454 ? -30.408 42.181 18.844 1.00 89.25 454 ALA A C 1
ATOM 3675 O O . ALA A 1 454 ? -31.249 42.962 19.289 1.00 89.25 454 ALA A O 1
ATOM 3676 N N . ALA A 1 455 ? -30.081 41.065 19.504 1.00 88.12 455 ALA A N 1
ATOM 3677 C CA . ALA A 1 455 ? -30.688 40.701 20.784 1.00 88.12 455 ALA A CA 1
ATOM 3678 C C . ALA A 1 455 ? -30.353 41.711 21.899 1.00 88.12 455 ALA A C 1
ATOM 3680 O O . ALA A 1 455 ? -31.204 42.033 22.728 1.00 88.12 455 ALA A O 1
ATOM 3681 N N . ARG A 1 456 ? -29.128 42.258 21.922 1.00 87.75 456 ARG A N 1
ATOM 3682 C CA . ARG A 1 456 ? -28.740 43.316 22.872 1.00 87.75 456 ARG A CA 1
ATOM 3683 C C . ARG A 1 456 ? -29.525 44.604 22.653 1.00 87.75 456 ARG A C 1
ATOM 3685 O O . ARG A 1 456 ? -29.943 45.217 23.633 1.00 87.75 456 ARG A O 1
ATOM 3692 N N . GLU A 1 457 ? -29.732 44.999 21.402 1.00 91.31 457 GLU A N 1
ATOM 3693 C CA . GLU A 1 457 ? -30.547 46.167 21.051 1.00 91.31 457 GLU A CA 1
ATOM 3694 C C . GLU A 1 457 ? -32.007 45.963 21.466 1.00 91.31 457 GLU A C 1
ATOM 3696 O O . GLU A 1 457 ? -32.590 46.844 22.094 1.00 91.31 457 GLU A O 1
ATOM 3701 N N . GLN A 1 458 ? -32.563 44.768 21.246 1.00 87.31 458 GLN A N 1
ATOM 3702 C CA . GLN A 1 458 ? -33.913 44.416 21.691 1.00 87.31 458 GLN A CA 1
ATOM 3703 C C . GLN A 1 458 ? -34.080 44.532 23.214 1.00 87.31 458 GLN A C 1
ATOM 3705 O O . GLN A 1 458 ? -35.028 45.160 23.684 1.00 87.31 458 GLN A O 1
ATOM 3710 N N . VAL A 1 459 ? -33.125 44.017 23.995 1.00 91.31 459 VAL A N 1
ATOM 3711 C CA . VAL A 1 459 ? -33.120 44.180 25.462 1.00 91.31 459 VAL A CA 1
ATOM 3712 C C . VAL A 1 459 ? -32.974 45.655 25.866 1.00 91.31 459 VAL A C 1
ATOM 3714 O O . VAL A 1 459 ? -33.537 46.080 26.876 1.00 91.31 459 VAL A O 1
ATOM 3717 N N . GLY A 1 460 ? -32.231 46.453 25.094 1.00 87.56 460 GLY A N 1
ATOM 3718 C CA . GLY A 1 460 ? -32.144 47.905 25.270 1.00 87.56 460 GLY A CA 1
ATOM 3719 C C . GLY A 1 460 ? -33.509 48.582 25.133 1.00 87.56 460 GLY A C 1
ATOM 3720 O O . GLY A 1 460 ? -33.944 49.275 26.053 1.00 87.56 460 GLY A O 1
ATOM 3721 N N . PHE A 1 461 ? -34.225 48.300 24.042 1.00 88.69 461 PHE A N 1
ATOM 3722 C CA . PHE A 1 461 ? -35.572 48.826 23.811 1.00 88.69 461 PHE A CA 1
ATOM 3723 C C . PHE A 1 461 ? -36.580 48.356 24.866 1.00 88.69 461 PHE A C 1
ATOM 3725 O O . PHE A 1 461 ? -37.435 49.132 25.290 1.00 88.69 461 PHE A O 1
ATOM 3732 N N . GLU A 1 462 ? -36.480 47.115 25.346 1.00 88.81 462 GLU A N 1
ATOM 3733 C CA . GLU A 1 462 ? -37.343 46.621 26.425 1.00 88.81 462 GLU A CA 1
ATOM 3734 C C . GLU A 1 462 ? -37.095 47.341 27.755 1.00 88.81 462 GLU A C 1
ATOM 3736 O O . GLU A 1 462 ? -38.052 47.658 28.464 1.00 88.81 462 GLU A O 1
ATOM 3741 N N . LYS A 1 463 ? -35.837 47.668 28.078 1.00 90.19 463 LYS A N 1
ATOM 3742 C CA .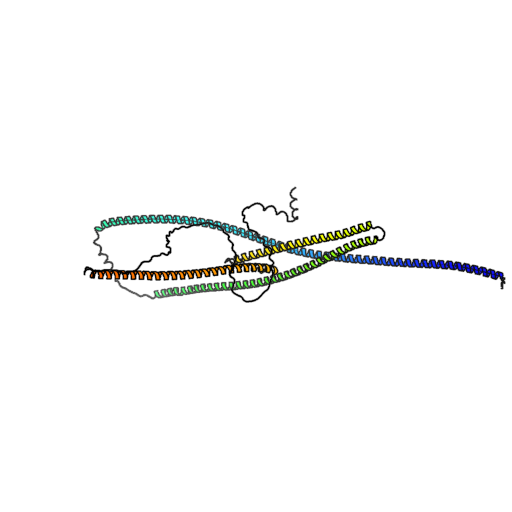 LYS A 1 463 ? -35.502 48.480 29.258 1.00 90.19 463 LYS A CA 1
ATOM 3743 C C . LYS A 1 463 ? -36.046 49.900 29.145 1.00 90.19 463 LYS A C 1
ATOM 3745 O O . LYS A 1 463 ? -36.622 50.401 30.109 1.00 90.19 463 LYS A O 1
ATOM 3750 N N . GLU A 1 464 ? -35.894 50.538 27.987 1.00 91.44 464 GLU A N 1
ATOM 3751 C CA . GLU A 1 464 ? -36.458 51.870 27.739 1.00 91.44 464 GLU A CA 1
ATOM 3752 C C . GLU A 1 464 ? -37.984 51.852 27.829 1.00 91.44 464 GLU A C 1
ATOM 3754 O O . GLU A 1 464 ? -38.576 52.693 28.506 1.00 91.44 464 GLU A O 1
ATOM 3759 N N . ARG A 1 465 ? -38.629 50.843 27.237 1.00 93.19 465 ARG A N 1
ATOM 3760 C CA . ARG A 1 465 ? -40.075 50.634 27.345 1.00 93.19 465 ARG A CA 1
ATOM 3761 C C . ARG A 1 465 ? -40.510 50.446 28.799 1.00 93.19 465 ARG A C 1
ATOM 3763 O O . ARG A 1 465 ? -41.474 51.079 29.218 1.00 93.19 465 ARG A O 1
ATOM 3770 N N . ALA A 1 466 ? -39.808 49.630 29.585 1.00 90.94 466 ALA A N 1
ATOM 3771 C CA . ALA A 1 466 ? -40.114 49.432 31.003 1.00 90.94 466 ALA A CA 1
ATOM 3772 C C . ALA A 1 466 ? -39.949 50.726 31.823 1.00 90.94 466 ALA A C 1
ATOM 3774 O O . ALA A 1 466 ? -40.785 51.034 32.678 1.00 90.94 466 ALA A O 1
ATOM 3775 N N . LEU A 1 467 ? -38.914 51.522 31.533 1.00 94.19 467 LEU A N 1
ATOM 3776 C CA . LEU A 1 467 ? -38.699 52.825 32.164 1.00 94.19 467 LEU A CA 1
ATOM 3777 C C . LEU A 1 467 ? -39.823 53.810 31.818 1.00 94.19 467 LEU A C 1
ATOM 3779 O O . LEU A 1 467 ? -40.335 54.497 32.703 1.00 94.19 467 LEU A O 1
ATOM 3783 N N . LEU A 1 468 ? -40.230 53.858 30.548 1.00 94.25 468 LEU A N 1
ATOM 3784 C CA . LEU A 1 468 ? -41.335 54.695 30.085 1.00 94.25 468 LEU A CA 1
ATOM 3785 C C . LEU A 1 468 ? -42.660 54.295 30.738 1.00 94.25 468 LEU A C 1
ATOM 3787 O O . LEU A 1 468 ? -43.377 55.176 31.201 1.00 94.25 468 LEU A O 1
ATOM 3791 N N . ILE A 1 469 ? -42.949 52.994 30.850 1.00 94.69 469 ILE A N 1
ATOM 3792 C CA . ILE A 1 469 ? -44.134 52.490 31.563 1.00 94.69 469 ILE A CA 1
ATOM 3793 C C . ILE A 1 469 ? -44.093 52.928 33.029 1.00 94.69 469 ILE A C 1
ATOM 3795 O O . ILE A 1 469 ? -45.060 53.492 33.527 1.00 94.69 469 ILE A O 1
ATOM 3799 N N . THR A 1 470 ? -42.959 52.751 33.711 1.00 93.94 470 THR A N 1
ATOM 3800 C CA . THR A 1 470 ? -42.822 53.157 35.119 1.00 93.94 470 THR A CA 1
ATOM 3801 C C . THR A 1 470 ? -43.061 54.660 35.279 1.00 93.94 470 THR A C 1
ATOM 3803 O O . THR A 1 470 ? -43.833 55.088 36.133 1.00 93.94 470 THR A O 1
ATOM 3806 N N . ARG A 1 471 ? -42.473 55.485 34.407 1.00 94.69 471 ARG A N 1
ATOM 3807 C CA . ARG A 1 471 ? -42.687 56.936 34.420 1.00 94.69 471 ARG A CA 1
ATOM 3808 C C . ARG A 1 471 ? -44.142 57.319 34.126 1.00 94.69 471 ARG A C 1
ATOM 3810 O O . ARG A 1 471 ? -44.642 58.248 34.755 1.00 94.69 471 ARG A O 1
ATOM 3817 N N . ALA A 1 472 ? -44.811 56.621 33.208 1.00 92.62 472 ALA A N 1
ATOM 3818 C CA . ALA A 1 472 ? -46.229 56.824 32.925 1.00 92.62 472 ALA A CA 1
ATOM 3819 C C . ALA A 1 472 ? -47.095 56.492 34.150 1.00 92.62 472 ALA A C 1
ATOM 3821 O O . ALA A 1 472 ? -47.888 57.332 34.555 1.00 92.62 472 ALA A O 1
ATOM 3822 N N . THR A 1 473 ? -46.863 55.356 34.819 1.00 93.81 473 THR A N 1
ATOM 3823 C CA . THR A 1 473 ? -47.615 54.981 36.036 1.00 93.81 473 THR A CA 1
ATOM 3824 C C . THR A 1 473 ? -47.432 55.980 37.182 1.00 93.81 473 THR A C 1
ATOM 3826 O O . THR A 1 473 ? -48.385 56.294 37.889 1.00 93.81 473 THR A O 1
ATOM 3829 N N . VAL A 1 474 ? -46.227 56.541 37.349 1.00 95.31 474 VAL A N 1
ATOM 3830 C CA . VAL A 1 474 ? -45.979 57.601 38.341 1.00 95.31 474 VAL A CA 1
ATOM 3831 C C . VAL A 1 474 ? -46.741 58.876 37.981 1.00 95.31 474 VAL A C 1
ATOM 3833 O O . VAL A 1 474 ? -47.339 59.493 38.858 1.00 95.31 474 VAL A O 1
ATOM 3836 N N . ALA A 1 475 ? -46.752 59.267 36.704 1.00 93.00 475 ALA A N 1
ATOM 3837 C CA . ALA A 1 475 ? -47.522 60.423 36.254 1.00 93.00 475 ALA A CA 1
ATOM 3838 C C . ALA A 1 475 ? -49.038 60.209 36.437 1.00 93.00 475 ALA A C 1
ATOM 3840 O O . ALA A 1 475 ? -49.726 61.115 36.898 1.00 93.00 475 ALA A O 1
ATOM 3841 N N . GLU A 1 476 ? -49.555 59.013 36.143 1.00 93.44 476 GLU A N 1
ATOM 3842 C CA . GLU A 1 476 ? -50.958 58.638 36.376 1.00 93.44 476 GLU A CA 1
ATOM 3843 C C . GLU A 1 476 ? -51.333 58.695 37.865 1.00 93.44 476 GLU A C 1
ATOM 3845 O O . GLU A 1 476 ? -52.392 59.222 38.218 1.00 93.44 476 GLU A O 1
ATOM 3850 N N . ALA A 1 477 ? -50.450 58.225 38.753 1.00 92.94 477 ALA A N 1
ATOM 3851 C CA . ALA A 1 477 ? -50.637 58.340 40.197 1.00 92.94 477 ALA A CA 1
ATOM 3852 C C . ALA A 1 477 ? -50.671 59.811 40.650 1.00 92.94 477 ALA A C 1
ATOM 3854 O O . ALA A 1 477 ? -51.584 60.205 41.369 1.00 92.94 477 ALA A O 1
ATOM 3855 N N . GLN A 1 478 ? -49.745 60.647 40.165 1.00 93.75 478 GLN A N 1
ATOM 3856 C CA . GLN A 1 478 ? -49.727 62.086 40.467 1.00 93.75 478 GLN A CA 1
ATOM 3857 C C . GLN A 1 478 ? -50.997 62.804 39.992 1.00 93.75 478 GLN A C 1
ATOM 3859 O O . GLN A 1 478 ? -51.521 63.667 40.693 1.00 93.75 478 GLN A O 1
ATOM 3864 N N . VAL A 1 479 ? -51.513 62.455 38.810 1.00 93.44 479 VAL A N 1
ATOM 3865 C CA . VAL A 1 479 ? -52.783 63.002 38.306 1.00 93.44 479 VAL A CA 1
ATOM 3866 C C . VAL A 1 479 ? -53.950 62.562 39.189 1.00 93.44 479 VAL A C 1
ATOM 3868 O O . VAL A 1 479 ? -54.813 63.382 39.490 1.00 93.44 479 VAL A O 1
ATOM 3871 N N . SER A 1 480 ? -53.955 61.309 39.646 1.00 92.31 480 SER A N 1
ATOM 3872 C CA . SER A 1 480 ? -54.986 60.791 40.553 1.00 92.31 480 SER A CA 1
ATOM 3873 C C . SER A 1 480 ? -54.962 61.513 41.905 1.00 92.31 480 SER A C 1
ATOM 3875 O O . SER A 1 480 ? -56.004 61.950 42.379 1.00 92.31 480 SER A O 1
ATOM 3877 N N . GLU A 1 481 ? -53.779 61.751 42.481 1.00 93.56 481 GLU A N 1
ATOM 3878 C CA . GLU A 1 481 ? -53.630 62.538 43.716 1.00 93.56 481 GLU A CA 1
ATOM 3879 C C . GLU A 1 481 ? -54.124 63.986 43.554 1.00 93.56 481 GLU A C 1
ATOM 3881 O O . GLU A 1 481 ? -54.792 64.529 44.438 1.00 93.56 481 GLU A O 1
ATOM 3886 N N . LEU A 1 482 ? -53.816 64.628 42.420 1.00 93.50 482 LEU A N 1
ATOM 3887 C CA . LEU A 1 482 ? -54.316 65.971 42.113 1.00 93.50 482 LEU A CA 1
ATOM 3888 C C . LEU A 1 482 ? -55.839 65.982 41.945 1.00 93.50 482 LEU A C 1
ATOM 3890 O O . LEU A 1 482 ? -56.494 66.920 42.405 1.00 93.50 482 LEU A O 1
ATOM 3894 N N . GLN A 1 483 ? -56.402 64.948 41.321 1.00 92.38 483 GLN A N 1
ATOM 3895 C CA . GLN A 1 483 ? -57.843 64.787 41.168 1.00 92.38 483 GLN A CA 1
ATOM 3896 C C . GLN A 1 483 ? -58.524 64.617 42.533 1.00 92.38 483 GLN A C 1
ATOM 3898 O O . GLN A 1 483 ? -59.450 65.364 42.842 1.00 92.38 483 GLN A O 1
ATOM 3903 N N . ASP A 1 484 ? -57.993 63.752 43.399 1.00 92.19 484 ASP A N 1
ATOM 3904 C CA . ASP A 1 484 ? -58.479 63.567 44.770 1.00 92.19 484 ASP A CA 1
ATOM 3905 C C . ASP A 1 484 ? -58.388 64.863 45.590 1.00 92.19 484 ASP A C 1
ATOM 3907 O O . ASP A 1 484 ? -59.275 65.176 46.392 1.00 92.19 484 ASP A O 1
ATOM 3911 N N . TYR A 1 485 ? -57.328 65.655 45.402 1.00 94.44 485 TYR A N 1
ATOM 3912 C CA . TYR A 1 485 ? -57.197 66.966 46.037 1.00 94.44 485 TYR A CA 1
ATOM 3913 C C . TYR A 1 485 ? -58.292 67.935 45.572 1.00 94.44 485 TYR A C 1
ATOM 3915 O O . TYR A 1 485 ? -58.915 68.606 46.403 1.00 94.44 485 TYR A O 1
ATOM 3923 N N . ILE A 1 486 ? -58.546 68.000 44.260 1.00 93.69 486 ILE A N 1
ATOM 3924 C CA . ILE A 1 486 ? -59.610 68.825 43.676 1.00 93.69 486 ILE A CA 1
ATOM 3925 C C . ILE A 1 486 ? -60.966 68.379 44.219 1.00 93.69 486 ILE A C 1
ATOM 3927 O O . ILE A 1 486 ? -61.711 69.217 44.727 1.00 93.69 486 ILE A O 1
ATOM 3931 N N . ASP A 1 487 ? -61.266 67.083 44.193 1.00 91.44 487 ASP A N 1
ATOM 3932 C CA . ASP A 1 487 ? -62.549 66.535 44.632 1.00 91.44 487 ASP A CA 1
ATOM 3933 C C . ASP A 1 487 ? -62.790 66.787 46.125 1.00 91.44 487 ASP A C 1
ATOM 3935 O O . ASP A 1 487 ? -63.855 67.278 46.514 1.00 91.44 487 ASP A O 1
ATOM 3939 N N . ASN A 1 488 ? -61.775 66.598 46.972 1.00 91.25 488 ASN A N 1
ATOM 3940 C CA . ASN A 1 488 ? -61.848 66.964 48.388 1.00 91.25 488 ASN A CA 1
ATOM 3941 C C . ASN A 1 488 ? -62.081 68.465 48.591 1.00 91.25 488 ASN A C 1
ATOM 3943 O O . ASN A 1 488 ? -62.873 68.872 49.451 1.00 91.25 488 ASN A O 1
ATOM 3947 N N . HIS A 1 489 ? -61.414 69.314 47.807 1.00 89.75 489 HIS A N 1
ATOM 3948 C CA . HIS A 1 489 ? -61.608 70.754 47.900 1.00 89.75 489 HIS A CA 1
ATOM 3949 C C . HIS A 1 489 ? -62.997 71.172 47.400 1.00 89.75 489 HIS A C 1
ATOM 3951 O O . HIS A 1 489 ? -63.603 72.072 47.984 1.00 89.75 489 HIS A O 1
ATOM 3957 N N . LEU A 1 490 ? -63.539 70.513 46.375 1.00 87.62 490 LEU A N 1
ATOM 3958 C CA . LEU A 1 490 ? -64.903 70.720 45.895 1.00 87.62 490 LEU A CA 1
ATOM 3959 C C . LEU A 1 490 ? -65.930 70.297 46.951 1.00 87.62 490 LEU A C 1
ATOM 3961 O O . LEU A 1 490 ? -66.843 71.070 47.244 1.00 87.62 490 LEU A O 1
ATOM 3965 N N . ILE A 1 491 ? -65.744 69.142 47.599 1.00 87.31 491 ILE A N 1
ATOM 3966 C CA . ILE A 1 491 ? -66.584 68.673 48.714 1.00 87.31 491 ILE A CA 1
ATOM 3967 C C . ILE A 1 491 ? -66.535 69.663 49.885 1.00 87.31 491 ILE A C 1
ATOM 3969 O O . ILE A 1 491 ? -67.575 70.022 50.449 1.00 87.31 491 ILE A O 1
ATOM 3973 N N . ARG A 1 492 ? -65.343 70.159 50.240 1.00 83.81 492 ARG A N 1
ATOM 3974 C CA . ARG A 1 492 ? -65.162 71.137 51.321 1.00 83.81 492 ARG A CA 1
ATOM 3975 C C . ARG A 1 492 ? -65.802 72.481 50.976 1.00 83.81 492 ARG A C 1
ATOM 3977 O O . ARG A 1 492 ? -66.559 73.017 51.783 1.00 83.81 492 ARG A O 1
ATOM 3984 N N . SER A 1 493 ? -65.557 73.013 49.780 1.00 78.62 493 SER A N 1
ATOM 3985 C CA . SER A 1 493 ? -66.187 74.245 49.288 1.00 78.62 493 SER A CA 1
ATOM 3986 C C . SER A 1 493 ? -67.711 74.113 49.231 1.00 78.62 493 SER A C 1
ATOM 3988 O O . SER A 1 493 ? -68.415 75.015 49.683 1.00 78.62 493 SER A O 1
ATOM 3990 N N . GLY A 1 494 ? -68.237 72.977 48.761 1.00 83.12 494 GLY A N 1
ATOM 3991 C CA . GLY A 1 494 ? -69.667 72.662 48.774 1.00 83.12 494 GLY A CA 1
ATOM 3992 C C . GLY A 1 494 ? -70.243 72.611 50.192 1.00 83.12 494 GLY A C 1
ATOM 3993 O O . GLY A 1 494 ? -71.299 73.184 50.457 1.00 83.12 494 GLY A O 1
ATOM 3994 N N . SER A 1 495 ? -69.512 72.017 51.136 1.00 78.06 495 SER A N 1
ATOM 3995 C CA . SER A 1 495 ? -69.885 71.981 52.556 1.00 78.06 495 SER A CA 1
ATOM 3996 C C . SER A 1 495 ? -69.894 73.378 53.186 1.00 78.06 495 SER A C 1
ATOM 3998 O O . SER A 1 495 ? -70.837 73.717 53.900 1.00 78.06 495 SER A O 1
ATOM 4000 N N . HIS A 1 496 ? -68.909 74.229 52.877 1.00 78.06 496 HIS A N 1
ATOM 4001 C CA . HIS A 1 496 ? -68.885 75.631 53.311 1.00 78.06 496 HIS A CA 1
ATOM 4002 C C . HIS A 1 496 ? -70.015 76.457 52.690 1.00 78.06 496 HIS A C 1
ATOM 4004 O O . HIS A 1 496 ? -70.632 77.259 53.390 1.00 78.06 496 HIS A O 1
ATOM 4010 N N . LEU A 1 497 ? -70.326 76.253 51.407 1.00 76.19 497 LEU A N 1
ATOM 4011 C CA . LEU A 1 497 ? -71.488 76.855 50.747 1.00 76.19 497 LEU A CA 1
ATOM 4012 C C . LEU A 1 497 ? -72.793 76.425 51.431 1.00 76.19 497 LEU A C 1
ATOM 4014 O O . LEU A 1 497 ? -73.656 77.263 51.679 1.00 76.19 497 LEU A O 1
ATOM 4018 N N . MET A 1 498 ? -72.923 75.150 51.807 1.00 71.56 498 MET A N 1
ATOM 4019 C CA . MET A 1 498 ? -74.077 74.627 52.546 1.00 71.56 498 MET A CA 1
ATOM 4020 C C . MET A 1 498 ? -74.167 75.175 53.977 1.00 71.56 498 MET A C 1
ATOM 4022 O O . MET A 1 498 ? -75.267 75.497 54.431 1.00 71.56 498 MET A O 1
ATOM 4026 N N . LEU A 1 499 ? -73.041 75.334 54.680 1.00 75.81 499 LEU A N 1
ATOM 4027 C CA . LEU A 1 499 ? -72.987 75.983 55.994 1.00 75.81 499 LEU A CA 1
ATOM 4028 C C . LEU A 1 499 ? -73.368 77.461 55.902 1.00 75.81 499 LEU A C 1
ATOM 4030 O O . LEU A 1 499 ? -74.260 77.888 56.628 1.00 75.81 499 LEU A O 1
ATOM 4034 N N . ARG A 1 500 ? -72.800 78.211 54.950 1.00 72.25 500 ARG A N 1
ATOM 4035 C CA . ARG A 1 500 ? -73.203 79.600 54.682 1.00 72.25 500 ARG A CA 1
ATOM 4036 C C . ARG A 1 500 ? -74.680 79.693 54.319 1.00 72.25 500 ARG A C 1
ATOM 4038 O O . ARG A 1 500 ? -75.371 80.581 54.801 1.00 72.25 500 ARG A O 1
ATOM 4045 N N . ARG A 1 501 ? -75.210 78.760 53.523 1.00 73.31 501 ARG A N 1
ATOM 4046 C CA . ARG A 1 501 ? -76.644 78.710 53.203 1.00 73.31 501 ARG A CA 1
ATOM 4047 C C . ARG A 1 501 ? -77.493 78.461 54.455 1.00 73.31 501 ARG A C 1
ATOM 4049 O O . ARG A 1 501 ? -78.526 79.106 54.601 1.00 73.31 501 ARG A O 1
ATOM 4056 N N . LYS A 1 502 ? -77.058 77.592 55.377 1.00 71.50 502 LYS A N 1
ATOM 4057 C CA . LYS A 1 502 ? -77.706 77.377 56.687 1.00 71.50 502 LYS A CA 1
ATOM 4058 C C . LYS A 1 502 ? -77.598 78.596 57.609 1.00 71.50 502 LYS A C 1
ATOM 4060 O O . LYS A 1 502 ? -78.582 78.916 58.261 1.00 71.50 502 LYS A O 1
ATOM 4065 N N . GLU A 1 503 ? -76.468 79.296 57.645 1.00 70.38 503 GLU A N 1
ATOM 4066 C CA . GLU A 1 503 ? -76.296 80.544 58.407 1.00 70.38 503 GLU A CA 1
ATOM 4067 C C . GLU A 1 503 ? -77.168 81.678 57.858 1.00 70.38 503 GLU A C 1
ATOM 4069 O O . GLU A 1 503 ? -77.799 82.399 58.631 1.00 70.38 503 GLU A O 1
ATOM 4074 N N . VAL A 1 504 ? -77.278 81.800 56.532 1.00 68.62 504 VAL A N 1
ATOM 4075 C CA . VAL A 1 504 ? -78.176 82.758 55.872 1.00 68.62 504 VAL A CA 1
ATOM 4076 C C . VAL A 1 504 ? -79.639 82.392 56.127 1.00 68.62 504 VAL A C 1
ATOM 4078 O O . VAL A 1 504 ? -80.422 83.282 56.444 1.00 68.62 504 VAL A O 1
ATOM 4081 N N . LEU A 1 505 ? -80.015 81.108 56.065 1.00 63.56 505 LEU A N 1
ATOM 4082 C CA . LEU A 1 505 ? -81.367 80.630 56.396 1.00 63.56 505 LEU A CA 1
ATOM 4083 C C . LEU A 1 505 ? -81.710 80.817 57.882 1.00 63.56 505 LEU A C 1
ATOM 4085 O O . LEU A 1 505 ? -82.829 81.215 58.201 1.00 63.56 505 LEU A O 1
ATOM 4089 N N . ASN A 1 506 ? -80.760 80.582 58.789 1.00 59.31 506 ASN A N 1
ATOM 4090 C CA . ASN A 1 506 ? -80.937 80.851 60.215 1.00 59.31 506 ASN A CA 1
ATOM 4091 C C . ASN A 1 506 ? -81.027 82.360 60.485 1.00 59.31 506 ASN A C 1
ATOM 4093 O O . ASN A 1 506 ? -81.905 82.772 61.235 1.00 59.31 506 ASN A O 1
ATOM 4097 N N . SER A 1 507 ? -80.229 83.197 59.813 1.00 56.84 507 SER A N 1
ATOM 4098 C CA . SER A 1 507 ? -80.353 84.663 59.892 1.00 56.84 507 SER A CA 1
ATOM 4099 C C . SER A 1 507 ? -81.674 85.171 59.305 1.00 56.84 507 SER A C 1
ATOM 4101 O O . SER A 1 507 ? -82.317 86.030 59.900 1.00 56.84 507 SER A O 1
ATOM 4103 N N . HIS A 1 508 ? -82.149 84.601 58.192 1.00 53.75 508 HIS A N 1
ATOM 4104 C CA . HIS A 1 508 ? -83.454 84.943 57.611 1.00 53.75 508 HIS A CA 1
ATOM 4105 C C . HIS A 1 508 ? -84.617 84.502 58.510 1.00 53.75 508 HIS A C 1
ATOM 4107 O O . HIS A 1 508 ? -85.633 85.188 58.572 1.00 53.75 508 HIS A O 1
ATOM 4113 N N . ARG A 1 509 ? -84.476 83.419 59.287 1.00 49.16 509 ARG A N 1
ATOM 4114 C CA . ARG A 1 509 ? -85.490 83.019 60.277 1.00 49.16 509 ARG A CA 1
ATOM 4115 C C . ARG A 1 509 ? -85.581 83.993 61.467 1.00 49.16 509 ARG A C 1
ATOM 4117 O O . ARG A 1 509 ? -86.658 84.112 62.043 1.00 49.16 509 ARG A O 1
ATOM 4124 N N . TYR A 1 510 ? -84.512 84.728 61.790 1.00 46.25 510 TYR A N 1
ATOM 4125 C CA . TYR A 1 510 ? -84.532 85.805 62.795 1.00 46.25 510 TYR A CA 1
ATOM 4126 C C . TYR A 1 510 ? -84.990 87.171 62.243 1.00 46.25 510 TYR A C 1
ATOM 4128 O O . TYR A 1 510 ? -85.433 88.009 63.023 1.00 46.25 510 TYR A O 1
ATOM 4136 N N . LEU A 1 511 ? -84.952 87.394 60.922 1.00 46.50 511 LEU A N 1
ATOM 4137 C CA . LEU A 1 511 ? -85.274 88.687 60.288 1.00 46.50 511 LEU A CA 1
ATOM 4138 C C . LEU A 1 511 ? -86.649 88.763 59.586 1.00 46.50 511 LEU A C 1
ATOM 4140 O O . LEU A 1 511 ? -87.090 89.859 59.265 1.00 46.50 511 LEU A O 1
ATOM 4144 N N . VAL A 1 512 ? -87.380 87.655 59.398 1.00 43.59 512 VAL A N 1
ATOM 4145 C CA . VAL A 1 512 ? -88.659 87.627 58.635 1.00 43.59 512 VAL A CA 1
ATOM 4146 C C . VAL A 1 512 ? -89.927 87.822 59.499 1.00 43.59 512 VAL A C 1
ATOM 4148 O O . VAL A 1 512 ? -91.044 87.654 59.021 1.00 43.59 512 VAL A O 1
ATOM 4151 N N . ARG A 1 513 ? -89.817 88.243 60.770 1.00 34.41 513 ARG A N 1
ATOM 4152 C CA . ARG A 1 513 ? -91.003 88.641 61.573 1.00 34.41 513 ARG A CA 1
ATOM 4153 C C . ARG A 1 513 ? -91.195 90.146 61.747 1.00 34.41 513 ARG A C 1
ATOM 4155 O O . ARG A 1 513 ? -92.127 90.544 62.440 1.00 34.41 513 ARG A O 1
ATOM 4162 N N . VAL A 1 514 ? -90.353 90.977 61.133 1.00 37.41 514 VAL A N 1
ATOM 4163 C CA . VAL A 1 514 ? -90.443 92.434 61.266 1.00 37.41 514 VAL A CA 1
ATOM 4164 C C . VAL A 1 514 ? -90.527 93.084 59.888 1.00 37.41 514 VAL A C 1
ATOM 4166 O O . VAL A 1 514 ? -89.556 93.137 59.146 1.00 37.41 514 VAL A O 1
ATOM 4169 N N . CYS A 1 515 ? -91.719 93.620 59.640 1.00 31.88 515 CYS A N 1
ATOM 4170 C CA . CYS A 1 515 ? -92.051 94.707 58.727 1.00 31.88 515 CYS A CA 1
ATOM 4171 C C . CYS A 1 515 ? -92.162 94.428 57.218 1.00 31.88 515 CYS A C 1
ATOM 4173 O O . CYS A 1 515 ? -91.208 94.235 56.471 1.00 31.88 515 CYS A O 1
ATOM 4175 N N . GLU A 1 516 ? -93.427 94.529 56.826 1.00 29.39 516 GLU A N 1
ATOM 4176 C CA . GLU A 1 516 ? -94.031 94.816 55.530 1.00 29.39 516 GLU A CA 1
ATOM 4177 C C . GLU A 1 516 ? -93.823 96.319 55.134 1.00 29.39 516 GLU A C 1
ATOM 4179 O O . GLU A 1 516 ? -93.100 97.030 55.834 1.00 29.39 516 GLU A O 1
ATOM 4184 N N . PRO A 1 517 ? -94.369 96.855 54.019 1.00 48.25 517 PRO A N 1
ATOM 4185 C CA . PRO A 1 517 ? -93.588 97.124 52.815 1.00 48.25 517 PRO A CA 1
ATOM 4186 C C . PRO A 1 517 ? -93.611 98.594 52.336 1.00 48.25 517 PRO A C 1
ATOM 4188 O O . PRO A 1 517 ? -94.472 99.391 52.695 1.00 48.25 517 PRO A O 1
ATOM 4191 N N . GLY A 1 518 ? -92.740 98.889 51.364 1.00 30.61 518 GLY A N 1
ATOM 4192 C CA . GLY A 1 518 ? -93.062 99.814 50.272 1.00 30.61 518 GLY A CA 1
ATOM 4193 C C . GLY A 1 518 ? -92.256 101.112 50.216 1.00 30.61 518 GLY A C 1
ATOM 4194 O O . GLY A 1 518 ? -92.425 101.991 51.049 1.00 30.61 518 GLY A O 1
ATOM 4195 N N . ALA A 1 519 ? -91.462 101.277 49.149 1.00 28.91 519 ALA A N 1
ATOM 4196 C CA . ALA A 1 519 ? -91.713 102.293 48.117 1.00 28.91 519 ALA A CA 1
ATOM 4197 C C . ALA A 1 519 ? -90.531 102.461 47.134 1.00 28.91 519 ALA A C 1
ATOM 4199 O O . ALA A 1 519 ? -89.401 102.708 47.533 1.00 28.91 519 ALA A O 1
ATOM 4200 N N . ARG A 1 520 ? -90.910 102.493 45.845 1.00 30.02 520 ARG A N 1
ATOM 4201 C CA . ARG A 1 520 ? -90.394 103.335 44.742 1.00 30.02 520 ARG A CA 1
ATOM 4202 C C . ARG A 1 520 ? -89.101 102.968 43.984 1.00 30.02 520 ARG A C 1
ATOM 4204 O O . ARG A 1 520 ? -88.009 103.366 44.351 1.00 30.02 520 ARG A O 1
ATOM 4211 N N . GLN A 1 521 ? -89.365 102.446 42.776 1.00 31.27 521 GLN A N 1
ATOM 4212 C CA . GLN A 1 521 ? -89.114 103.088 41.464 1.00 31.27 521 GLN A CA 1
ATOM 4213 C C . GLN A 1 521 ? -87.686 103.124 40.862 1.00 31.27 521 GLN A C 1
ATOM 4215 O O . GLN A 1 521 ? -86.703 102.960 41.571 1.00 31.27 521 GLN A O 1
ATOM 4220 N N . PRO A 1 522 ? -87.590 103.247 39.515 1.00 48.72 522 PRO A N 1
ATOM 4221 C CA . PRO A 1 522 ? -86.671 102.448 38.702 1.00 48.72 522 PRO A CA 1
ATOM 4222 C C . PRO A 1 522 ? -85.800 103.269 37.721 1.00 48.72 522 PRO A C 1
ATOM 4224 O O . PRO A 1 522 ? -85.867 104.494 37.669 1.00 48.72 522 PRO A O 1
ATOM 4227 N N . CYS A 1 523 ? -85.084 102.516 36.875 1.00 28.22 523 CYS A N 1
ATOM 4228 C CA . CYS A 1 523 ? -84.458 102.869 35.590 1.00 28.22 523 CYS A CA 1
ATOM 4229 C C . CYS A 1 523 ? -83.038 103.452 35.627 1.00 28.22 523 CYS A C 1
ATOM 4231 O O . CYS A 1 523 ? -82.821 104.587 36.027 1.00 28.22 523 CYS A O 1
ATOM 4233 N N . HIS A 1 524 ? -82.089 102.664 35.112 1.00 30.09 524 HIS A N 1
ATOM 4234 C CA . HIS A 1 524 ? -81.267 102.895 33.907 1.00 30.09 524 HIS A CA 1
ATOM 4235 C C . HIS A 1 524 ? -80.100 101.883 33.943 1.00 30.09 524 HIS A C 1
ATOM 4237 O O . HIS A 1 524 ? -79.596 101.591 35.016 1.00 30.09 524 HIS A O 1
ATOM 4243 N N . ASN A 1 525 ? -79.545 101.321 32.874 1.00 34.19 525 ASN A N 1
ATOM 4244 C CA . ASN A 1 525 ? -79.843 101.169 31.451 1.00 34.19 525 ASN A CA 1
ATOM 4245 C C . ASN A 1 525 ? -78.686 100.274 30.901 1.00 34.19 525 ASN A C 1
ATOM 4247 O O . ASN A 1 525 ? -77.695 100.085 31.604 1.00 34.19 525 ASN A O 1
ATOM 4251 N N . TRP A 1 526 ? -78.783 99.840 29.641 1.00 29.27 526 TRP A N 1
ATOM 4252 C CA . TRP A 1 526 ? -77.716 99.323 28.755 1.00 29.27 526 TRP A CA 1
ATOM 4253 C C . TRP A 1 526 ? -77.618 97.812 28.484 1.00 29.27 526 TRP A C 1
ATOM 4255 O O . TRP A 1 526 ? -76.863 97.068 29.095 1.00 29.27 526 TRP A O 1
ATOM 4265 N N . ASN A 1 527 ? -78.362 97.460 27.430 1.00 30.45 527 ASN A N 1
ATOM 4266 C CA . ASN A 1 527 ? -77.891 96.914 26.151 1.00 30.45 527 ASN A CA 1
ATOM 4267 C C . ASN A 1 527 ? -77.277 95.512 26.099 1.00 30.45 527 ASN A C 1
ATOM 4269 O O . ASN A 1 527 ? -76.118 95.283 26.427 1.00 30.45 527 ASN A O 1
ATOM 4273 N N . GLY A 1 528 ? -78.058 94.620 25.485 1.00 31.53 528 GLY A N 1
ATOM 4274 C CA . GLY A 1 528 ? -77.554 93.465 24.763 1.00 31.53 528 GLY A CA 1
ATOM 4275 C C . GLY A 1 528 ? -77.068 93.837 23.362 1.00 31.53 528 GLY A C 1
ATOM 4276 O O . GLY A 1 528 ? -77.579 94.758 22.723 1.00 31.53 528 GLY A O 1
ATOM 4277 N N . GLN A 1 529 ? -76.108 93.056 22.881 1.00 27.67 529 GLN A N 1
ATOM 4278 C CA . GLN A 1 529 ? -75.781 92.931 21.471 1.00 27.67 529 GLN A CA 1
ATOM 4279 C C . GLN A 1 529 ? -75.431 91.463 21.208 1.00 27.67 529 GLN A C 1
ATOM 4281 O O . GLN A 1 529 ? -74.615 90.869 21.909 1.00 27.67 529 GLN A O 1
ATOM 4286 N N . ALA A 1 530 ? -76.134 90.877 20.244 1.00 33.75 530 ALA A N 1
ATOM 4287 C CA . ALA A 1 530 ? -75.921 89.536 19.721 1.00 33.75 530 ALA A CA 1
ATOM 4288 C C . ALA A 1 530 ? -74.984 89.579 18.503 1.00 33.75 530 ALA A C 1
ATOM 4290 O O . ALA A 1 530 ? -75.000 90.579 17.785 1.00 33.75 530 ALA A O 1
ATOM 4291 N N . LEU A 1 531 ? -74.234 88.486 18.295 1.00 29.84 531 LEU A N 1
ATOM 4292 C CA . LEU A 1 531 ? -73.698 87.886 17.047 1.00 29.84 531 LEU A CA 1
ATOM 4293 C C . LEU A 1 531 ? -72.533 86.962 17.481 1.00 29.84 531 LEU A C 1
ATOM 4295 O O . LEU A 1 531 ? -71.506 87.459 17.920 1.00 29.84 531 LEU A O 1
ATOM 4299 N N . CYS A 1 532 ? -72.722 85.656 17.708 1.00 29.11 532 CYS A N 1
ATOM 4300 C CA . CYS A 1 532 ? -72.863 84.536 16.756 1.00 29.11 532 CYS A CA 1
ATOM 4301 C C . CYS A 1 532 ? -71.610 84.230 15.910 1.00 29.11 532 CYS A C 1
ATOM 4303 O O . CYS A 1 532 ? -71.601 84.491 14.716 1.00 29.11 532 CYS A O 1
ATOM 4305 N N . GLU A 1 533 ? -70.634 83.561 16.530 1.00 28.69 533 GLU A N 1
ATOM 4306 C CA . GLU A 1 533 ? -69.691 82.584 15.948 1.00 28.69 533 GLU A CA 1
ATOM 4307 C C . GLU A 1 533 ? -69.524 81.517 17.060 1.00 28.69 533 GLU A C 1
ATOM 4309 O O . GLU A 1 533 ? -69.359 81.877 18.219 1.00 28.69 533 GLU A O 1
ATOM 4314 N N . GLY A 1 534 ? -69.691 80.204 16.909 1.00 30.64 534 GLY A N 1
ATOM 4315 C CA . GLY A 1 534 ? -69.501 79.331 15.762 1.00 30.64 534 GLY A CA 1
ATOM 4316 C C . GLY A 1 534 ? -68.410 78.307 16.097 1.00 30.64 534 GLY A C 1
ATOM 4317 O O . GLY A 1 534 ? -67.364 78.359 15.472 1.00 30.64 534 GLY A O 1
ATOM 4318 N N . VAL A 1 535 ? -68.607 77.413 17.085 1.00 32.28 535 VAL A N 1
ATOM 4319 C CA . VAL A 1 535 ? -67.733 76.236 17.301 1.00 32.28 535 VAL A CA 1
ATOM 4320 C C . VAL A 1 535 ? -68.538 75.041 17.826 1.00 32.28 535 VAL A C 1
ATOM 4322 O O . VAL A 1 535 ? -69.377 75.164 18.716 1.00 32.28 535 VAL A O 1
ATOM 4325 N N . HIS A 1 536 ? -68.259 73.901 17.201 1.00 29.14 536 HIS A N 1
ATOM 4326 C CA . HIS A 1 536 ? -68.918 72.604 17.244 1.00 29.14 536 HIS A CA 1
ATOM 4327 C C . HIS A 1 536 ? -69.104 71.949 18.617 1.00 29.14 536 HIS A C 1
ATOM 4329 O O . HIS A 1 536 ? -68.221 71.948 19.472 1.00 29.14 536 HIS A O 1
ATOM 4335 N N . SER A 1 537 ? -70.243 71.267 18.748 1.00 27.75 537 SER A N 1
ATOM 4336 C CA . SER A 1 537 ? -70.507 70.225 19.739 1.00 27.75 537 SER A CA 1
ATOM 4337 C C . SER A 1 537 ? -71.145 69.028 19.022 1.00 27.75 537 SER A C 1
ATOM 4339 O O . SER A 1 537 ? -72.345 69.018 18.777 1.00 27.75 537 SER A O 1
ATOM 4341 N N . GLU A 1 538 ? -70.344 68.024 18.684 1.00 30.94 538 GLU A N 1
ATOM 4342 C CA . GLU A 1 538 ? -70.772 66.634 18.473 1.00 30.94 538 GLU A CA 1
ATOM 4343 C C . GLU A 1 538 ? -69.795 65.822 19.338 1.00 30.94 538 GLU A C 1
ATOM 4345 O O . GLU A 1 538 ? -68.589 66.016 19.258 1.00 30.94 538 GLU A O 1
ATOM 4350 N N . GLY A 1 539 ? -70.196 65.032 20.326 1.00 30.08 539 GLY A N 1
ATOM 4351 C CA . GLY A 1 539 ? -71.307 64.094 20.322 1.00 30.08 539 GLY A CA 1
ATOM 4352 C C . GLY A 1 539 ? -70.702 62.702 20.498 1.00 30.08 539 GLY A C 1
ATOM 4353 O O . GLY A 1 539 ? -70.628 61.935 19.548 1.00 30.08 539 GLY A O 1
ATOM 4354 N N . ILE A 1 540 ? -70.201 62.401 21.702 1.00 30.56 540 ILE A N 1
ATOM 4355 C CA . ILE A 1 540 ? -69.724 61.064 22.074 1.00 30.56 540 ILE A CA 1
ATOM 4356 C C . ILE A 1 540 ? -70.946 60.204 22.412 1.00 30.56 540 ILE A C 1
ATOM 4358 O O . ILE A 1 540 ? -71.646 60.482 23.382 1.00 30.56 540 ILE A O 1
ATOM 4362 N N . TYR A 1 541 ? -71.155 59.128 21.655 1.00 30.05 541 TYR A N 1
ATOM 4363 C CA . TYR A 1 541 ? -71.856 57.932 22.120 1.00 30.05 541 TYR A CA 1
ATOM 4364 C C . TYR A 1 541 ? -71.012 56.714 21.759 1.00 30.05 541 TYR A C 1
ATOM 4366 O O . TYR A 1 541 ? -70.691 56.482 20.596 1.00 30.05 541 TYR A O 1
ATOM 4374 N N . GLY A 1 542 ? -70.619 55.965 22.787 1.00 33.75 542 GLY A N 1
ATOM 4375 C CA . GLY A 1 542 ? -69.909 54.705 22.640 1.00 33.75 542 GLY A CA 1
ATOM 4376 C C . GLY A 1 542 ? -70.840 53.537 22.329 1.00 33.75 542 GLY A C 1
ATOM 4377 O O . GLY A 1 542 ? -72.053 53.616 22.514 1.00 33.75 542 GLY A O 1
ATOM 4378 N N . ASN A 1 543 ? -70.237 52.418 21.936 1.00 29.20 543 ASN A N 1
ATOM 4379 C CA . ASN A 1 543 ? -70.649 51.108 22.419 1.00 29.20 543 ASN A CA 1
ATOM 4380 C C . ASN A 1 543 ? -69.536 50.074 22.230 1.00 29.20 543 ASN A C 1
ATOM 4382 O O . ASN A 1 543 ? -68.858 50.029 21.209 1.00 29.20 543 ASN A O 1
ATOM 4386 N N . ALA A 1 544 ? -69.380 49.253 23.262 1.00 29.67 544 ALA A N 1
ATOM 4387 C CA . ALA A 1 544 ? -68.483 48.116 23.346 1.00 29.67 544 ALA A CA 1
ATOM 4388 C C . ALA A 1 544 ? -69.112 46.844 22.746 1.00 29.67 544 ALA A C 1
ATOM 4390 O O . ALA A 1 544 ? -70.321 46.654 22.874 1.00 29.67 544 ALA A O 1
ATOM 4391 N N . ARG A 1 545 ? -68.275 45.948 22.198 1.00 26.44 545 ARG A N 1
ATOM 4392 C CA . ARG A 1 545 ? -68.293 44.460 22.296 1.00 26.44 545 ARG A CA 1
ATOM 4393 C C . ARG A 1 545 ? -67.239 43.908 21.312 1.00 26.44 545 ARG A C 1
ATOM 4395 O O . ARG A 1 545 ? -67.182 44.408 20.202 1.00 26.44 545 ARG A O 1
ATOM 4402 N N . LYS A 1 546 ? -66.250 43.097 21.713 1.00 29.34 546 LYS A N 1
ATOM 4403 C CA . LYS A 1 546 ? -66.227 41.692 22.199 1.00 29.34 546 LYS A CA 1
ATOM 4404 C C . LYS A 1 546 ? -65.987 40.707 21.033 1.00 29.34 546 LYS A C 1
ATOM 4406 O O . LYS A 1 546 ? -66.594 40.896 19.990 1.00 29.34 546 LYS A O 1
ATOM 4411 N N . GLU A 1 547 ? -65.186 39.670 21.319 1.00 28.69 547 GLU A N 1
ATOM 4412 C CA . GLU A 1 547 ? -64.864 38.446 20.534 1.00 28.69 547 GLU A CA 1
ATOM 4413 C C . GLU A 1 547 ? -63.641 38.587 19.606 1.00 28.69 547 GLU A C 1
ATOM 4415 O O . GLU A 1 547 ? -63.545 39.524 18.825 1.00 28.69 547 GLU A O 1
ATOM 4420 N N . GLU A 1 548 ? -62.517 37.925 19.915 1.00 29.25 548 GLU A N 1
ATOM 4421 C CA . GLU A 1 548 ? -62.177 36.492 19.733 1.00 29.25 548 GLU A CA 1
ATOM 4422 C C . GLU A 1 548 ? -61.940 36.096 18.267 1.00 29.25 548 GLU A C 1
ATOM 4424 O O . GLU A 1 548 ? -62.791 36.305 17.415 1.00 29.25 548 GLU A O 1
ATOM 4429 N N . GLY A 1 549 ? -60.801 35.431 18.034 1.00 27.78 549 GLY A N 1
ATOM 4430 C CA . GLY A 1 549 ? -60.760 34.259 17.158 1.00 27.78 549 GLY A CA 1
ATOM 4431 C C . GLY A 1 549 ? -60.427 34.455 15.678 1.00 27.78 549 GLY A C 1
ATOM 4432 O O . GLY A 1 549 ? -61.300 34.705 14.866 1.00 27.78 549 GLY A O 1
ATOM 4433 N N . GLU A 1 550 ? -59.171 34.134 15.365 1.00 27.27 550 GLU A N 1
ATOM 4434 C CA . GLU A 1 550 ? -58.744 33.297 14.232 1.00 27.27 550 GLU A CA 1
ATOM 4435 C C . GLU A 1 550 ? -58.757 33.793 12.772 1.00 27.27 550 GLU A C 1
ATOM 4437 O O . GLU A 1 550 ? -59.774 34.087 12.156 1.00 27.27 550 GLU A O 1
ATOM 4442 N N . SER A 1 551 ? -57.581 33.543 12.179 1.00 26.14 551 SER A N 1
ATOM 4443 C CA . SER A 1 551 ? -57.337 33.072 10.809 1.00 26.14 551 SER A CA 1
ATOM 4444 C C . SER A 1 551 ? -57.401 34.089 9.671 1.00 26.14 551 SER A C 1
ATOM 4446 O O . SER A 1 551 ? -58.247 34.970 9.619 1.00 26.14 551 SER A O 1
ATOM 4448 N N . GLY A 1 552 ? -56.490 33.908 8.712 1.00 26.36 552 GLY A N 1
ATOM 4449 C CA . GLY A 1 552 ? -56.584 34.549 7.405 1.00 26.36 552 GLY A CA 1
ATOM 4450 C C . GLY A 1 552 ? -55.284 35.183 6.952 1.00 26.36 552 GLY A C 1
ATOM 4451 O O . GLY A 1 552 ? -55.081 36.379 7.091 1.00 26.36 552 GLY A O 1
ATOM 4452 N N . SER A 1 553 ? -54.415 34.345 6.403 1.00 28.23 553 SER A N 1
ATOM 4453 C CA . SER A 1 553 ? -53.366 34.710 5.457 1.00 28.23 553 SER A CA 1
ATOM 4454 C C . SER A 1 553 ? -53.854 35.682 4.382 1.00 28.23 553 SER A C 1
ATOM 4456 O O . SER A 1 553 ? -54.868 35.392 3.756 1.00 28.23 553 SER A O 1
ATOM 4458 N N . GLU A 1 554 ? -53.064 36.702 4.056 1.00 28.52 554 GLU A N 1
ATOM 4459 C CA . GLU A 1 554 ? -52.872 37.093 2.658 1.00 28.52 554 GLU A CA 1
ATOM 4460 C C . GLU A 1 554 ? -51.576 37.891 2.482 1.00 28.52 554 GLU A C 1
ATOM 4462 O O . GLU A 1 554 ? -51.213 38.757 3.278 1.00 28.52 554 GLU A O 1
ATOM 4467 N N . GLU A 1 555 ? -50.835 37.484 1.457 1.00 27.97 555 GLU A N 1
ATOM 4468 C CA . GLU A 1 555 ? -49.604 38.085 0.979 1.00 27.97 555 GLU A CA 1
ATOM 4469 C C . GLU A 1 555 ? -49.871 39.491 0.438 1.00 27.97 555 GLU A C 1
ATOM 4471 O O . GLU A 1 555 ? -50.727 39.663 -0.424 1.00 27.97 555 GLU A O 1
ATOM 4476 N N . GLU A 1 556 ? -49.034 40.467 0.790 1.00 28.33 556 GLU A N 1
ATOM 4477 C CA . GLU A 1 556 ? -48.761 41.551 -0.151 1.00 28.33 556 GLU A CA 1
ATOM 4478 C C . GLU A 1 556 ? -47.303 42.013 -0.055 1.00 28.33 556 GLU A C 1
ATOM 4480 O O . GLU A 1 556 ? -46.843 42.635 0.903 1.00 28.33 556 GLU A O 1
ATOM 4485 N N . LYS A 1 557 ? -46.544 41.652 -1.094 1.00 25.78 557 LYS A N 1
ATOM 4486 C CA . LYS A 1 557 ? -45.243 42.231 -1.417 1.00 25.78 557 LYS A CA 1
ATOM 4487 C C . LYS A 1 557 ? -45.450 43.680 -1.845 1.00 25.78 557 LYS A C 1
ATOM 4489 O O . LYS A 1 557 ? -45.979 43.907 -2.927 1.00 25.78 557 LYS A O 1
ATOM 4494 N N . VAL A 1 558 ? -44.871 44.631 -1.117 1.00 27.09 558 VAL A N 1
ATOM 4495 C CA . VAL A 1 558 ? -44.460 45.910 -1.712 1.00 27.09 558 VAL A CA 1
ATOM 4496 C C . VAL A 1 558 ? -43.053 46.263 -1.246 1.00 27.09 558 VAL A C 1
ATOM 4498 O O . VAL A 1 558 ? -42.792 46.639 -0.109 1.00 27.09 558 VAL A O 1
ATOM 4501 N N . THR A 1 559 ? -42.125 46.130 -2.185 1.00 27.42 559 THR A N 1
ATOM 4502 C CA . THR A 1 559 ? -40.810 46.763 -2.193 1.00 27.42 559 THR A CA 1
ATOM 4503 C C . THR A 1 559 ? -40.954 48.284 -2.236 1.00 27.42 559 THR A C 1
ATOM 4505 O O . THR A 1 559 ? -41.540 48.789 -3.190 1.00 27.42 559 THR A O 1
ATOM 4508 N N . MET A 1 560 ? -40.310 49.025 -1.330 1.00 25.52 560 MET A N 1
ATOM 4509 C CA . MET A 1 560 ? -39.764 50.340 -1.683 1.00 25.52 560 MET A CA 1
ATOM 4510 C C . MET A 1 560 ? -38.425 50.605 -0.997 1.00 25.52 560 MET A C 1
ATOM 4512 O O . MET A 1 560 ? -38.240 50.472 0.207 1.00 25.52 560 MET A O 1
ATOM 4516 N N . SER A 1 561 ? -37.492 50.962 -1.869 1.00 26.33 561 SER A N 1
ATOM 4517 C CA . SER A 1 561 ? -36.092 51.272 -1.664 1.00 26.33 561 SER A CA 1
ATOM 4518 C C . SER A 1 561 ? -35.908 52.747 -1.304 1.00 26.33 561 SER A C 1
ATOM 4520 O O . SER A 1 561 ? -36.538 53.614 -1.904 1.00 26.33 561 SER A O 1
ATOM 4522 N N . THR A 1 562 ? -34.912 52.994 -0.447 1.00 27.73 562 THR A N 1
ATOM 4523 C CA . THR A 1 562 ? -34.023 54.175 -0.399 1.00 27.73 562 THR A CA 1
ATOM 4524 C C . THR A 1 562 ? -34.635 55.564 -0.201 1.00 27.73 562 THR A C 1
ATOM 4526 O O . THR A 1 562 ? -35.197 56.126 -1.137 1.00 27.73 562 THR A O 1
ATOM 4529 N N . ARG A 1 563 ? -34.278 56.220 0.917 1.00 27.50 563 ARG A N 1
ATOM 4530 C CA . ARG A 1 563 ? -33.338 57.367 0.928 1.00 27.50 563 ARG A CA 1
ATOM 4531 C C . ARG A 1 563 ? -33.179 58.000 2.319 1.00 27.50 563 ARG A C 1
ATOM 4533 O O . ARG A 1 563 ? -34.146 58.137 3.052 1.00 27.50 563 ARG A O 1
ATOM 4540 N N . ASN A 1 564 ? -31.959 58.497 2.539 1.00 26.41 564 ASN A N 1
ATOM 4541 C CA . ASN A 1 564 ? -31.550 59.569 3.454 1.00 26.41 564 ASN A CA 1
ATOM 4542 C C . ASN A 1 564 ? -31.486 59.235 4.950 1.00 26.41 564 ASN A C 1
ATOM 4544 O O . ASN A 1 564 ? -32.506 59.274 5.617 1.00 26.41 564 ASN A O 1
ATOM 4548 N N . VAL A 1 565 ? -30.268 59.045 5.478 1.00 26.66 565 VAL A N 1
ATOM 4549 C CA . VAL A 1 565 ? -29.552 60.092 6.242 1.00 26.66 565 VAL A CA 1
ATOM 4550 C C . VAL A 1 565 ? -28.039 59.827 6.130 1.00 26.66 565 VAL A C 1
ATOM 4552 O O . VAL A 1 565 ? -27.500 58.939 6.782 1.00 26.66 565 VAL A O 1
ATOM 4555 N N . GLU A 1 566 ? -27.348 60.607 5.296 1.00 24.94 566 GLU A N 1
ATOM 4556 C CA . GLU A 1 566 ? -25.926 60.918 5.489 1.00 24.94 566 GLU A CA 1
ATOM 4557 C C . GLU A 1 566 ? -25.840 62.172 6.366 1.00 24.94 566 GLU A C 1
ATOM 4559 O O . GLU A 1 566 ? -26.534 63.148 6.084 1.00 24.94 566 GLU A O 1
ATOM 4564 N N . ALA A 1 567 ? -24.992 62.146 7.399 1.00 28.42 567 ALA A N 1
ATOM 4565 C CA . ALA A 1 567 ? -23.929 63.133 7.642 1.00 28.42 567 ALA A CA 1
ATOM 4566 C C . ALA A 1 567 ? -23.530 63.181 9.127 1.00 28.42 567 ALA A C 1
ATOM 4568 O O . ALA A 1 567 ? -24.243 63.742 9.953 1.00 28.42 567 ALA A O 1
ATOM 4569 N N . LEU A 1 568 ? -22.323 62.690 9.430 1.00 26.28 568 LEU A N 1
ATOM 4570 C CA . LEU A 1 568 ? -21.390 63.373 10.332 1.00 26.28 568 LEU A CA 1
ATOM 4571 C C . LEU A 1 568 ? -19.946 62.911 10.049 1.00 26.28 568 LEU A C 1
ATOM 4573 O O . LEU A 1 568 ? -19.567 61.768 10.280 1.00 26.28 568 LEU A O 1
ATOM 4577 N N . CYS A 1 569 ? -19.213 63.854 9.453 1.00 26.59 569 CYS A N 1
ATOM 4578 C CA . CYS A 1 569 ? -17.771 64.064 9.268 1.00 26.59 569 CYS A CA 1
ATOM 4579 C C . CYS A 1 569 ? -16.791 63.096 9.973 1.00 26.59 569 CYS A C 1
ATOM 4581 O O . CYS A 1 569 ? -16.861 62.910 11.179 1.00 26.59 569 CYS A O 1
ATOM 4583 N N . GLN A 1 570 ? -15.906 62.401 9.240 1.00 27.45 570 GLN A N 1
ATOM 4584 C CA . GLN A 1 570 ? -14.596 62.811 8.663 1.00 27.45 570 GLN A CA 1
ATOM 4585 C C . GLN A 1 570 ? -13.393 62.480 9.566 1.00 27.45 570 GLN A C 1
ATOM 4587 O O . GLN A 1 570 ? -13.274 62.998 10.670 1.00 27.45 570 GLN A O 1
ATOM 4592 N N . GLY A 1 571 ? -12.430 61.731 9.008 1.00 24.88 571 GLY A N 1
ATOM 4593 C CA . GLY A 1 571 ? -11.034 61.767 9.452 1.00 24.88 571 GLY A CA 1
ATOM 4594 C C . GLY A 1 571 ? -10.198 60.522 9.132 1.00 24.88 571 GLY A C 1
ATOM 4595 O O . GLY A 1 571 ? -10.172 59.594 9.926 1.00 24.88 571 GLY A O 1
ATOM 4596 N N . VAL A 1 572 ? -9.443 60.598 8.024 1.00 27.64 572 VAL A N 1
ATOM 4597 C CA . VAL A 1 572 ? -8.131 59.964 7.723 1.00 27.64 572 VAL A CA 1
ATOM 4598 C C . VAL A 1 572 ? -8.099 59.051 6.479 1.00 27.64 572 VAL A C 1
ATOM 4600 O O . VAL A 1 572 ? -8.339 57.854 6.525 1.00 27.64 572 VAL A O 1
ATOM 4603 N N . MET A 1 573 ? -7.768 59.702 5.355 1.00 28.09 573 MET A N 1
ATOM 4604 C CA . MET A 1 573 ? -6.812 59.330 4.292 1.00 28.09 573 MET A CA 1
ATOM 4605 C C . MET A 1 573 ? -6.497 57.842 4.035 1.00 28.09 573 MET A C 1
ATOM 4607 O O . MET A 1 573 ? -5.875 57.182 4.860 1.00 28.09 573 MET A O 1
ATOM 4611 N N . GLY A 1 574 ? -6.712 57.399 2.787 1.00 27.69 574 GLY A N 1
ATOM 4612 C CA . GLY A 1 574 ? -5.995 56.243 2.234 1.00 27.69 574 GLY A CA 1
ATOM 4613 C C . GLY A 1 574 ? -6.622 55.617 0.991 1.00 27.69 574 GLY A C 1
ATOM 4614 O O . GLY A 1 574 ? -7.162 54.522 1.048 1.00 27.69 574 GLY A O 1
ATOM 4615 N N . THR A 1 575 ? -6.551 56.307 -0.143 1.00 28.22 575 THR A N 1
ATOM 4616 C CA . THR A 1 575 ? -6.949 55.813 -1.467 1.00 28.22 575 THR A CA 1
ATOM 4617 C C . THR A 1 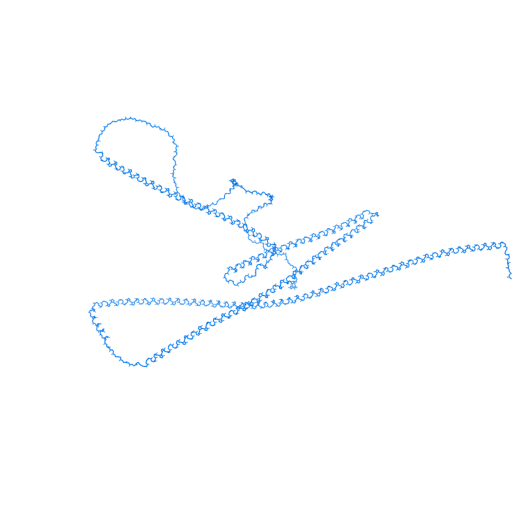575 ? -6.133 54.591 -1.912 1.00 28.22 575 THR A C 1
ATOM 4619 O O . THR A 1 575 ? -4.907 54.610 -1.824 1.00 28.22 575 THR A O 1
ATOM 4622 N N . ARG A 1 576 ? -6.799 53.578 -2.492 1.00 29.28 576 ARG A N 1
ATOM 4623 C CA . ARG A 1 576 ? -6.388 52.896 -3.741 1.00 29.28 576 ARG A CA 1
ATOM 4624 C C . ARG A 1 576 ? -7.452 51.897 -4.219 1.00 29.28 576 ARG A C 1
ATOM 4626 O O . ARG A 1 576 ? -7.656 50.829 -3.662 1.00 29.28 576 ARG A O 1
ATOM 4633 N N . THR A 1 577 ? -8.115 52.329 -5.284 1.00 27.06 577 THR A N 1
ATOM 4634 C CA . THR A 1 577 ? -8.633 51.571 -6.431 1.00 27.06 577 THR A CA 1
ATOM 4635 C C . THR A 1 577 ? -8.201 50.102 -6.550 1.00 27.06 577 THR A C 1
ATOM 4637 O O . THR A 1 577 ? -7.019 49.840 -6.752 1.00 27.06 577 THR A O 1
ATOM 4640 N N . CYS A 1 578 ? -9.175 49.188 -6.626 1.00 28.12 578 CYS A N 1
ATOM 4641 C CA . CYS A 1 578 ? -9.100 47.997 -7.477 1.00 28.12 578 CYS A CA 1
ATOM 4642 C C . CYS A 1 578 ? -10.459 47.760 -8.144 1.00 28.12 578 CYS A C 1
ATOM 4644 O O . CYS A 1 578 ? -11.515 47.863 -7.522 1.00 28.12 578 CYS A O 1
ATOM 4646 N N . GLN A 1 579 ? -10.392 47.539 -9.451 1.00 27.80 579 GLN A N 1
ATOM 4647 C CA . GLN A 1 579 ? -11.497 47.503 -10.391 1.00 27.80 579 GLN A CA 1
ATOM 4648 C C . GLN A 1 579 ? -12.342 46.231 -10.274 1.00 27.80 579 GLN A C 1
ATOM 4650 O O . GLN A 1 579 ? -11.837 45.122 -10.137 1.00 27.80 579 GLN A O 1
ATOM 4655 N N . LEU A 1 580 ? -13.645 46.468 -10.399 1.00 26.16 580 LEU A N 1
ATOM 4656 C CA . LEU A 1 580 ? -14.686 45.655 -11.024 1.00 26.16 580 LEU A CA 1
ATOM 4657 C C . LEU A 1 580 ? -14.228 44.435 -11.845 1.00 26.16 580 LEU A C 1
ATOM 4659 O O . LEU A 1 580 ? -13.461 44.552 -12.797 1.00 26.16 580 LEU A O 1
ATOM 4663 N N . GLY A 1 581 ? -14.886 43.310 -11.565 1.00 25.91 581 GLY A N 1
ATOM 4664 C CA . GLY A 1 581 ? -14.954 42.127 -12.419 1.00 25.91 581 GLY A CA 1
ATOM 4665 C C . GLY A 1 581 ? -16.115 41.217 -12.011 1.00 25.91 581 GLY A C 1
ATOM 4666 O O . GLY A 1 581 ? -15.890 40.094 -11.582 1.00 25.91 581 GLY A O 1
ATOM 4667 N N . ILE A 1 582 ? -17.354 41.718 -12.093 1.00 28.47 582 ILE A N 1
ATOM 4668 C CA . ILE A 1 582 ? -18.591 40.929 -11.940 1.00 28.47 582 ILE A CA 1
ATOM 4669 C C . ILE A 1 582 ? -19.066 40.487 -13.328 1.00 28.47 582 ILE A C 1
ATOM 4671 O O . ILE A 1 582 ? -19.425 41.357 -14.116 1.00 28.47 582 ILE A O 1
ATOM 4675 N N . ARG A 1 583 ? -19.126 39.171 -13.574 1.00 28.81 583 ARG A N 1
ATOM 4676 C CA . ARG A 1 583 ? -20.024 38.408 -14.482 1.00 28.81 583 ARG A CA 1
ATOM 4677 C C . ARG A 1 583 ? -19.876 36.936 -14.044 1.00 28.81 583 ARG A C 1
ATOM 4679 O O . ARG A 1 583 ? -18.748 36.491 -13.905 1.00 28.81 583 ARG A O 1
ATOM 4686 N N . ASP A 1 584 ? -20.868 36.131 -13.675 1.00 26.50 584 ASP A N 1
ATOM 4687 C CA . ASP A 1 584 ? -22.272 36.041 -14.054 1.00 26.50 584 ASP A CA 1
ATOM 4688 C C . ASP A 1 584 ? -23.113 35.494 -12.888 1.00 26.50 584 ASP A C 1
ATOM 4690 O O . ASP A 1 584 ? -22.742 34.525 -12.224 1.00 26.50 584 ASP A O 1
ATOM 4694 N N . ALA A 1 585 ? -24.292 36.081 -12.691 1.00 25.03 585 ALA A N 1
ATOM 4695 C CA . ALA A 1 585 ? -25.358 35.514 -11.881 1.00 25.03 585 ALA A CA 1
ATOM 4696 C C . ALA A 1 585 ? -26.196 34.567 -12.754 1.00 25.03 585 ALA A C 1
ATOM 4698 O O . ALA A 1 585 ? -26.821 34.999 -13.722 1.00 25.03 585 ALA A O 1
ATOM 4699 N N . LYS A 1 586 ? -26.244 33.279 -12.399 1.00 27.14 586 LYS A N 1
ATOM 4700 C CA . LYS A 1 586 ? -27.278 32.352 -12.876 1.00 27.14 586 LYS A CA 1
ATOM 4701 C C . LYS A 1 586 ? -28.206 32.016 -11.718 1.00 27.14 586 LYS A C 1
ATOM 4703 O O . LYS A 1 586 ? -27.865 31.262 -10.816 1.00 27.14 586 LYS A O 1
ATOM 4708 N N . VAL A 1 587 ? -29.383 32.622 -11.792 1.00 24.61 587 VAL A N 1
ATOM 4709 C CA . VAL A 1 587 ? -30.588 32.315 -11.026 1.00 24.61 587 VAL A CA 1
ATOM 4710 C C . VAL A 1 587 ? -31.016 30.881 -11.339 1.00 24.61 587 VAL A C 1
ATOM 4712 O O . VAL A 1 587 ? -31.247 30.568 -12.504 1.00 24.61 587 VAL A O 1
ATOM 4715 N N . TRP A 1 588 ? -31.136 30.026 -10.324 1.00 25.66 588 TRP A N 1
ATOM 4716 C CA . TRP A 1 588 ? -31.930 28.797 -10.400 1.00 25.66 588 TRP A CA 1
ATOM 4717 C C . TRP A 1 588 ? -32.966 28.829 -9.280 1.00 25.66 588 TRP A C 1
ATOM 4719 O O . TRP A 1 588 ? -32.651 28.747 -8.094 1.00 25.66 588 TRP A O 1
ATOM 4729 N N . SER A 1 589 ? -34.209 29.019 -9.706 1.00 25.28 589 SER A N 1
ATOM 4730 C CA . SER A 1 589 ? -35.432 28.923 -8.925 1.00 25.28 589 SER A CA 1
ATOM 4731 C C . SER A 1 589 ? -35.623 27.506 -8.392 1.00 25.28 589 SER A C 1
ATOM 4733 O O . SER A 1 589 ? -35.603 26.542 -9.158 1.00 25.28 589 SER A O 1
ATOM 4735 N N . TRP A 1 590 ? -35.867 27.396 -7.091 1.00 23.69 590 TRP A N 1
ATOM 4736 C CA . TRP A 1 590 ? -36.414 26.197 -6.472 1.00 23.69 590 TRP A CA 1
ATOM 4737 C C . TRP A 1 590 ? -37.889 26.053 -6.855 1.00 23.69 590 TRP A C 1
ATOM 4739 O O . TRP A 1 590 ? -38.674 26.977 -6.656 1.00 23.69 590 TRP A O 1
ATOM 4749 N N . THR A 1 591 ? -38.265 24.888 -7.373 1.00 28.80 591 THR A N 1
ATOM 4750 C CA . THR A 1 591 ? -39.652 24.416 -7.353 1.00 28.80 591 THR A CA 1
ATOM 4751 C C . THR A 1 591 ? -39.676 23.067 -6.655 1.00 28.80 591 THR A C 1
ATOM 4753 O O . THR A 1 591 ? -38.916 22.154 -6.973 1.00 28.80 591 THR A O 1
ATOM 4756 N N . SER A 1 592 ? -40.510 23.009 -5.627 1.00 26.55 592 SER A N 1
ATOM 4757 C CA . SER A 1 592 ? -40.904 21.830 -4.878 1.00 26.55 592 SER A CA 1
ATOM 4758 C C . SER A 1 592 ? -41.799 20.937 -5.738 1.00 26.55 592 SER A C 1
ATOM 4760 O O . SER A 1 592 ? -42.699 21.414 -6.425 1.00 26.55 592 SER A O 1
ATOM 4762 N N . GLY A 1 593 ? -41.571 19.629 -5.666 1.00 25.56 593 GLY A N 1
ATOM 4763 C CA . GLY A 1 593 ? -42.397 18.619 -6.318 1.00 25.56 593 GLY A CA 1
ATOM 4764 C C . GLY A 1 593 ? -42.070 17.241 -5.763 1.00 25.56 593 GLY A C 1
ATOM 4765 O O . GLY A 1 593 ? -41.156 16.572 -6.232 1.00 25.56 593 GLY A O 1
ATOM 4766 N N . SER A 1 594 ? -42.787 16.862 -4.711 1.00 27.52 594 SER A N 1
ATOM 4767 C CA . SER A 1 594 ? -42.747 15.544 -4.081 1.00 27.52 594 SER A CA 1
ATOM 4768 C C . SER A 1 594 ? -43.427 14.479 -4.956 1.00 27.52 594 SER A C 1
ATOM 4770 O O . SER A 1 594 ? -44.362 14.794 -5.684 1.00 27.52 594 SER A O 1
ATOM 4772 N N . LEU A 1 595 ? -43.032 13.216 -4.734 1.00 28.66 595 LEU A N 1
ATOM 4773 C CA . LEU A 1 595 ? -43.723 11.957 -5.077 1.00 28.66 595 LEU A CA 1
ATOM 4774 C C . LEU A 1 595 ? -43.583 11.429 -6.519 1.00 28.66 595 LEU A C 1
ATOM 4776 O O . LEU A 1 595 ? -44.403 11.690 -7.388 1.00 28.66 595 LEU A O 1
ATOM 4780 N N . SER A 1 596 ? -42.644 10.502 -6.718 1.00 27.14 596 SER A N 1
ATOM 4781 C CA . SER A 1 596 ? -43.010 9.116 -7.054 1.00 27.14 596 SER A CA 1
ATOM 4782 C C . SER A 1 596 ? -41.832 8.180 -6.782 1.00 27.14 596 SER A C 1
ATOM 4784 O O . SER A 1 596 ? -40.693 8.425 -7.169 1.00 27.14 596 SER A O 1
ATOM 4786 N N . ALA A 1 597 ? -42.124 7.142 -6.010 1.00 28.34 597 ALA A N 1
ATOM 4787 C CA . ALA A 1 597 ? -41.238 6.037 -5.718 1.00 28.34 597 ALA A CA 1
ATOM 4788 C C . ALA A 1 597 ? -41.350 4.976 -6.818 1.00 28.34 597 ALA A C 1
ATOM 4790 O O . ALA A 1 597 ? -42.434 4.764 -7.357 1.00 28.34 597 ALA A O 1
ATOM 4791 N N . GLY A 1 598 ? -40.264 4.231 -7.019 1.00 29.80 598 GLY A N 1
ATOM 4792 C CA . GLY A 1 598 ? -40.314 2.874 -7.558 1.00 29.80 598 GLY A CA 1
ATOM 4793 C C . GLY A 1 598 ? -39.943 2.746 -9.033 1.00 29.80 598 GLY A C 1
ATOM 4794 O O . GLY A 1 598 ? -40.556 3.364 -9.889 1.00 29.80 598 GLY A O 1
ATOM 4795 N N . ALA A 1 599 ? -38.995 1.837 -9.277 1.00 30.66 599 ALA A N 1
ATOM 4796 C CA . ALA A 1 599 ? -38.520 1.347 -10.572 1.00 30.66 599 ALA A CA 1
ATOM 4797 C C . ALA A 1 599 ? -37.553 2.267 -11.331 1.00 30.66 599 ALA A C 1
ATOM 4799 O O . ALA A 1 599 ? -37.959 3.009 -12.207 1.00 30.66 599 ALA A O 1
ATOM 4800 N N . GLU A 1 600 ? -36.258 2.147 -11.014 1.00 30.92 600 GLU A N 1
ATOM 4801 C CA . GLU A 1 600 ? -35.156 2.106 -11.999 1.00 30.92 600 GLU A CA 1
ATOM 4802 C C . GLU A 1 600 ? -33.818 1.933 -11.259 1.00 30.92 600 GLU A C 1
ATOM 4804 O O . GLU A 1 600 ? -32.957 2.808 -11.199 1.00 30.92 600 GLU A O 1
ATOM 4809 N N . LEU A 1 601 ? -33.650 0.773 -10.620 1.00 31.11 601 LEU A N 1
ATOM 4810 C CA . LEU A 1 601 ? -32.369 0.369 -10.037 1.00 31.11 601 LEU A CA 1
ATOM 4811 C C . LEU A 1 601 ? -32.122 -1.118 -10.297 1.00 31.11 601 LEU A C 1
ATOM 4813 O O . LEU A 1 601 ? -31.953 -1.908 -9.375 1.00 31.11 601 LEU A O 1
ATOM 4817 N N . MET A 1 602 ? -32.166 -1.517 -11.570 1.00 30.39 602 MET A N 1
ATOM 4818 C CA . MET A 1 602 ? -31.750 -2.860 -11.983 1.00 30.39 602 MET A CA 1
ATOM 4819 C C . MET A 1 602 ? -31.341 -2.947 -13.460 1.00 30.39 602 MET A C 1
ATOM 4821 O O . MET A 1 602 ? -31.599 -3.948 -14.105 1.00 30.39 602 MET A O 1
ATOM 4825 N N . GLU A 1 603 ? -30.693 -1.926 -14.030 1.00 32.97 603 GLU A N 1
ATOM 4826 C CA . GLU A 1 603 ? -30.180 -2.070 -15.405 1.00 32.97 603 GLU A CA 1
ATOM 4827 C C . GLU A 1 603 ? -29.016 -1.127 -15.732 1.00 32.97 603 GLU A C 1
ATOM 4829 O O . GLU A 1 603 ? -29.048 -0.385 -16.707 1.00 32.97 603 GLU A O 1
ATOM 4834 N N . ARG A 1 604 ? -27.975 -1.108 -14.883 1.00 33.72 604 ARG A N 1
ATOM 4835 C CA . ARG A 1 604 ? -26.676 -0.479 -15.218 1.00 33.72 604 ARG A CA 1
ATOM 4836 C C . ARG A 1 604 ? -25.516 -0.921 -14.315 1.00 33.72 604 ARG A C 1
ATOM 4838 O O . ARG A 1 604 ? -24.697 -0.115 -13.885 1.00 33.72 604 ARG A O 1
ATOM 4845 N N . GLN A 1 605 ? -25.433 -2.221 -14.041 1.00 30.92 605 GLN A N 1
ATOM 4846 C CA . GLN A 1 605 ? -24.206 -2.869 -13.556 1.00 30.92 605 GLN A CA 1
ATOM 4847 C C . GLN A 1 605 ? -24.017 -4.237 -14.221 1.00 30.92 605 GLN A C 1
ATOM 4849 O O . GLN A 1 605 ? -24.023 -5.278 -13.579 1.00 30.92 605 GLN A O 1
ATOM 4854 N N . GLN A 1 606 ? -23.840 -4.224 -15.535 1.00 32.06 606 GLN A N 1
ATOM 4855 C CA . GLN A 1 606 ? -23.151 -5.273 -16.278 1.00 32.06 606 GLN A CA 1
ATOM 4856 C C . GLN A 1 606 ? -22.346 -4.535 -17.335 1.00 32.06 606 GLN A C 1
ATOM 4858 O O . GLN A 1 606 ? -22.905 -4.159 -18.349 1.00 32.06 606 GLN A O 1
ATOM 4863 N N . ASP A 1 607 ? -21.114 -4.162 -16.983 1.00 40.50 607 ASP A N 1
ATOM 4864 C CA . ASP A 1 607 ? -19.998 -3.881 -17.901 1.00 40.50 607 ASP A CA 1
ATOM 4865 C C . ASP A 1 607 ? -18.820 -3.314 -17.103 1.00 40.50 607 ASP A C 1
ATOM 4867 O O . ASP A 1 607 ? -18.482 -2.133 -17.157 1.00 40.50 607 ASP A O 1
ATOM 4871 N N . ALA A 1 608 ? -18.213 -4.177 -16.294 1.00 36.66 608 ALA A N 1
ATOM 4872 C CA . ALA A 1 608 ? -16.803 -4.118 -15.930 1.00 36.66 608 ALA A CA 1
ATOM 4873 C C . ALA A 1 608 ? -16.483 -5.370 -15.108 1.00 36.66 608 ALA A C 1
ATOM 4875 O O . ALA A 1 608 ? -17.303 -5.774 -14.294 1.00 36.66 608 ALA A O 1
ATOM 4876 N N . TRP A 1 609 ? -15.267 -5.885 -15.282 1.00 32.38 609 TRP A N 1
ATOM 4877 C CA . TRP A 1 609 ? -14.562 -6.939 -14.533 1.00 32.38 609 TRP A CA 1
ATOM 4878 C C . TRP A 1 609 ? -14.287 -8.249 -15.307 1.00 32.38 609 TRP A C 1
ATOM 4880 O O . TRP A 1 609 ? -15.085 -8.670 -16.142 1.00 32.38 609 TRP A O 1
ATOM 4890 N N . PRO A 1 610 ? -13.071 -8.816 -15.142 1.00 36.56 610 PRO A N 1
ATOM 4891 C CA . PRO A 1 610 ? -12.269 -9.316 -16.258 1.00 36.56 610 PRO A CA 1
ATOM 4892 C C . PRO A 1 610 ? -12.379 -10.827 -16.534 1.00 36.56 610 PRO A C 1
ATOM 4894 O O . PRO A 1 610 ? -12.668 -11.644 -15.664 1.00 36.56 610 PRO A O 1
ATOM 4897 N N . LEU A 1 611 ? -12.052 -11.173 -17.783 1.00 42.38 611 LEU A N 1
ATOM 4898 C CA . LEU A 1 611 ? -12.116 -12.463 -18.496 1.00 42.38 611 LEU A CA 1
ATOM 4899 C C . LEU A 1 611 ? -11.271 -13.640 -17.937 1.00 42.38 611 LEU A C 1
ATOM 4901 O O . LEU A 1 611 ? -10.900 -14.531 -18.695 1.00 42.38 611 LEU A O 1
ATOM 4905 N N . SER A 1 612 ? -10.972 -13.698 -16.638 1.00 39.75 612 SER A N 1
ATOM 4906 C CA . SER A 1 612 ? -10.122 -14.761 -16.061 1.00 39.75 612 SER A CA 1
ATOM 4907 C C . SER A 1 612 ? -10.903 -15.948 -15.456 1.00 39.75 612 SER A C 1
ATOM 4909 O O . SER A 1 612 ? -10.407 -17.068 -15.450 1.00 39.75 612 SER A O 1
ATOM 4911 N N . HIS A 1 613 ? -12.175 -15.784 -15.073 1.00 36.31 613 HIS A N 1
ATOM 4912 C CA . HIS A 1 613 ? -12.929 -16.834 -14.357 1.00 36.31 613 HIS A CA 1
ATOM 4913 C C . HIS A 1 613 ? -13.999 -17.587 -15.176 1.00 36.31 613 HIS A C 1
ATOM 4915 O O . HIS A 1 613 ? -14.824 -18.302 -14.613 1.00 36.31 613 HIS A O 1
ATOM 4921 N N . ARG A 1 614 ? -13.992 -17.479 -16.513 1.00 36.53 614 ARG A N 1
ATOM 4922 C CA . ARG A 1 614 ? -15.011 -18.102 -17.394 1.00 36.53 614 ARG A CA 1
ATOM 4923 C C . ARG A 1 614 ? -14.598 -19.451 -18.010 1.00 36.53 614 ARG A C 1
ATOM 4925 O O . ARG A 1 614 ? -15.234 -19.897 -18.955 1.00 36.53 614 ARG A O 1
ATOM 4932 N N . LYS A 1 615 ? -13.541 -20.099 -17.506 1.00 40.62 615 LYS A N 1
ATOM 4933 C CA . LYS A 1 615 ? -13.058 -21.404 -18.012 1.00 40.62 615 LYS A CA 1
ATOM 4934 C C . LYS A 1 615 ? -13.187 -22.584 -17.043 1.00 40.62 615 LYS A C 1
ATOM 4936 O O . LYS A 1 615 ? -12.793 -23.681 -17.401 1.00 40.62 615 LYS A O 1
ATOM 4941 N N . MET A 1 616 ? -13.764 -22.397 -15.854 1.00 38.41 616 MET A N 1
ATOM 4942 C CA . MET A 1 616 ? -13.905 -23.483 -14.865 1.00 38.41 616 MET A CA 1
ATOM 4943 C C . MET A 1 616 ? -15.334 -24.012 -14.680 1.00 38.41 616 MET A C 1
ATOM 4945 O O . MET A 1 616 ? -15.544 -24.881 -13.844 1.00 38.41 616 MET A O 1
ATOM 4949 N N . TRP A 1 617 ? -16.319 -23.514 -15.433 1.00 34.00 617 TRP A N 1
ATOM 4950 C CA . TRP A 1 617 ? -17.737 -23.869 -15.242 1.00 34.00 617 TRP A CA 1
ATOM 4951 C C . TRP A 1 617 ? -18.429 -24.438 -16.492 1.00 34.00 617 TRP A C 1
ATOM 4953 O O . TRP A 1 617 ? -19.647 -24.572 -16.504 1.00 34.00 617 TRP A O 1
ATOM 4963 N N . THR A 1 618 ? -17.675 -24.807 -17.533 1.00 40.88 618 THR A N 1
ATOM 4964 C CA . THR A 1 618 ? -18.238 -25.388 -18.770 1.00 40.88 618 THR A CA 1
ATOM 4965 C C . THR A 1 618 ? -17.817 -26.827 -19.072 1.00 40.88 618 THR A C 1
ATOM 4967 O O . THR A 1 618 ? -18.293 -27.359 -20.063 1.00 40.88 618 THR A O 1
ATOM 4970 N N . ASP A 1 619 ? -17.033 -27.489 -18.212 1.00 37.62 619 ASP A N 1
ATOM 4971 C CA . ASP A 1 619 ? -16.564 -28.870 -18.465 1.00 37.62 619 ASP A CA 1
ATOM 4972 C C . ASP A 1 619 ? -17.222 -29.940 -17.568 1.00 37.62 619 ASP A C 1
ATOM 4974 O O . ASP A 1 619 ? -16.786 -31.087 -17.539 1.00 37.62 619 ASP A O 1
ATOM 4978 N N . HIS A 1 620 ? -18.302 -29.608 -16.852 1.00 38.97 620 HIS A N 1
ATOM 4979 C CA . HIS A 1 620 ? -19.127 -30.576 -16.109 1.00 38.97 620 HIS A CA 1
ATOM 4980 C C . HIS A 1 620 ? -20.619 -30.374 -16.396 1.00 38.97 620 HIS A C 1
ATOM 4982 O O . HIS A 1 620 ? -21.416 -30.134 -15.496 1.00 38.97 620 HIS A O 1
ATOM 4988 N N . MET A 1 621 ? -20.997 -30.456 -17.670 1.00 36.78 621 MET A N 1
ATOM 4989 C CA . MET A 1 621 ? -22.295 -30.978 -18.104 1.00 36.78 621 MET A CA 1
ATOM 4990 C C . MET A 1 621 ? -22.257 -31.180 -19.624 1.00 36.78 621 MET A C 1
ATOM 4992 O O . MET A 1 621 ? -22.131 -30.207 -20.363 1.00 36.78 621 MET A O 1
ATOM 4996 N N . VAL A 1 622 ? -22.451 -32.446 -20.024 1.00 39.38 622 VAL A N 1
ATOM 4997 C CA . VAL A 1 622 ? -22.413 -33.058 -21.373 1.00 39.38 622 VAL A CA 1
ATOM 4998 C C . VAL A 1 622 ? -21.063 -33.633 -21.785 1.00 39.38 622 VAL A C 1
ATOM 5000 O O . VAL A 1 622 ? -20.134 -32.862 -22.098 1.00 39.38 622 VAL A O 1
#

Foldseek 3Di:
DDDPPPQDPVNVVVVVVVVVVVVVVVVVVVVVVVVVVVVVVVVVVVVVVVVVVVVVVVVVVVVVVVVVVVVVVVVVVVVVVVVVVVVVVVVVVVVVVVVVVVVVVVVVVVVVVVVVVVVVVVVVVVVVVVVVVVVVVVVVVVVVVVVVVVVVVVVVVVVVVVVVVVVVVVVVVVVVVVVVVVVVVVVVVVPDDDDDPPPPVVVPPPPDDDDDDDDDDPDPVVVVVVVVVCCVVVVVVVVVVVVVVVVVVVVVVVVVVVVVVVVVVVVVVVVVVVVVVVVVVVVVVVVVVVVVVVVVVVVVVVVVVVVVVVVVVVVVVVVVVVVVVLVVVLVVLVVVPPPDDPPPSVVVNVVSVVVVVVVVVVVVVVVVVVVVVVVVVVVVVVVVVVVVVVVLVVVLVVLVVVLVVQVPDPPRPDDSDDDPVVSDDDPVVVVVVVVVVVVVVVVVVVVVVVVVVVVVVVVVVVVVVVVVVVVVVVVVVVVVVVVVVVVVVVVVVVVVVVVVVVVVVVVCVVVVPDDDDDDDDDDDDDDDDDDDDDDDDDDDDDDDDDDDDDDDDDDDDDDDDDDDDDDDDDDDDDDDDDDDDDDDDDDDDDDDDDDDDDDDDDPPPDDDDDDPPPPPPPPPDD

Radius of gyration: 72.45 Å; chains: 1; bounding box: 200×136×222 Å

Secondary structure (DSSP, 8-state):
--------HHHHHHHHHHHHHHHHHHHHHHHHHHHHHHHHHHHHHHHHHHHHHHHHHHHHHHHHHHHHHHHHHHHHHHHHHHHHHHHHHHHHHHHHHHHHHHHHHHHHHHHHHHHHHHHHHHHHHHHHHHHHHHHHHHHHHHHHHHHHHHHHHHHHHHHHHHHHHHHHHHHHHHHHHHHHHHHHHHHHHTTS-S--SSSSSSSSSSSS----------SSHHHHHHHHHHHHHHHHHHHHHHHHHHHHHHHHHHHHHHHHHHHHHHHHHHHHHHHHHHHHHHHHHHHHHHHHHHHHHHHHHHHHHHHHHHHHHHHHHHHHHHHHHHHHHHHHHHHTTSSS-HHHHHHHHHHHHHHHHHHHHHHHHHHHHHHHHHHHHHHHHHHHHHHHHHHHHHHHHHHHHHHHHHHHSTT------S-GGGG---HHHHHHHHHHHHHHHHHHHHHHHHHHHHHHHHHHHHHHHHHHHHHHHHHHHHHHHHHHHHHHHHHHHHHHHHHHHHHHHHHHHHHTTS--------------------------------------------------------------------------------------SSSS--S-S-TTSSSSSSSS--

pLDDT: mean 73.75, std 25.32, range [23.69, 98.62]